Protein AF-0000000074343089 (afdb_homodimer)

Nearest PDB structures (foldseek):
  6e7o-assembly1_A  TM=7.607E-01  e=7.942E-07  Homo sapiens
  2zf3-assembly1_B  TM=6.482E-01  e=3.395E-07  Chromobacterium violaceum
  8j07-assembly1_1N  TM=2.213E-01  e=5.447E-01  Homo sapiens
  3u75-assembly2_C  TM=2.536E-01  e=8.624E+00  Schwanniomyces occidentalis
  6zqe-assembly1_UD  TM=2.220E-01  e=5.070E+00  Saccharomyces cerevisiae S288C

pLDDT: mean 81.65, std 26.14, range [24.25, 98.88]

Organism: Artemisia annua (NCBI:txid35608)

Radius of gyration: 36.63 Å; Cα contacts (8 Å, |Δi|>4): 799; chains: 2; bounding box: 91×93×127 Å

Sequence (408 aa):
MQLALQLTSVLICILLRLPNHLAISHNIEPWLDTLEPTPTPTPWPEQFHALLYMNLTSTHLQLSDLWYDWPKGRNVNIFQKQLGVVLYDIEWNNGTSFYYTLGANATCEVIDFGVGIPRPDFLDGAHYLGRVVTDGFLCDLWEKVEFIWYYEDVATKRPVRWDFYDGISTHVMTYEIGAVLPDSVVQAPEYCFTGTVNGNAFSTMQLALQLTSVLICILLRLPNHLAISHNIEPWLDTLEPTPTPTPWPEQFHALLYMNLTSTHLQLSDLWYDWPKGRNVNIFQKQLGVVLYDIEWNNGTSFYYTLGANATCEVIDFGVGIPRPDFLDGAHYLGRVVTDGFLCDLWEKVEFIWYYEDVATKRPVRWDFYDGISTHVMTYEIGAVLPDSVVQAPEYCFTGTVNGNAFST

InterPro domains:
  IPR038941 At4g14100-like [PTHR33880] (27-196)
  IPR059439 Domain of unknown function DUF8395 [PF28435] (43-192)

Secondary structure (DSSP, 8-state):
----------------------------------------PPPPPSEEEEEEEEEEETTEEEEEEEEEETTTTEEEEEEEETTS-EEEEEEETTSEEEEE--STT--EEEEE-SS-SPPTTTTTTPEEEEEEEETTEEEEEEEETTTEEEEEETTT--EEEEEETTS-EEEEEEEEET----HHHHSPPGGGTSS---S-----/----------------------------------------PPPPPSEEEEEEEEEEETTEEEEEEEEEETTTTEEEEEEEETTS-EEEEEEETTSEEEEE--STT--EEEEE-SS-SPPTTTTTTPEEEEEEEETTEEEEEEEETTTEEEEEETTT--EEEEEETTS-EEEEEEEEET----HHHHSPPGGGTSS---S-----

Solvent-accessible surface area (backbone atoms only — not comparable to full-atom values): 23645 Å² total; per-residue (Å²): 134,87,75,79,78,79,79,71,81,79,81,78,75,80,73,77,75,72,80,78,77,79,74,73,71,67,74,67,65,73,76,67,72,75,68,70,76,77,80,73,80,71,56,50,68,60,26,23,33,33,41,30,44,31,39,52,45,92,36,38,48,31,36,32,46,34,34,40,30,56,94,80,32,36,40,34,35,41,31,39,32,45,69,57,61,56,40,37,38,42,33,29,42,85,10,43,29,41,37,34,38,74,71,97,81,47,46,46,47,78,46,74,71,79,50,48,58,83,54,50,56,62,60,65,87,42,44,74,75,48,76,46,78,52,66,72,34,56,17,41,33,31,39,38,91,83,41,36,39,42,29,26,27,63,87,80,57,44,69,43,33,38,32,38,67,82,58,30,37,35,37,40,34,38,77,40,78,69,38,75,78,60,70,83,74,67,62,74,60,72,63,64,73,66,70,74,33,85,63,82,72,78,75,125,138,85,80,78,80,76,80,75,81,79,78,80,76,78,75,78,77,70,80,78,78,78,77,74,72,70,75,67,64,72,75,68,70,75,68,70,76,79,82,71,81,73,55,50,67,59,26,22,34,32,40,30,44,32,38,53,44,93,36,40,48,31,37,32,47,34,35,39,30,57,91,78,33,36,39,34,36,42,30,39,31,45,70,55,60,58,40,38,37,42,33,28,43,85,10,44,30,42,37,33,38,75,72,94,81,47,45,48,46,79,47,74,71,78,50,47,59,82,54,49,55,63,61,67,88,41,46,72,74,49,74,47,77,52,66,72,34,56,17,42,32,30,40,39,91,84,42,38,38,43,30,27,27,63,88,80,57,45,70,43,33,39,34,38,68,82,59,32,37,35,37,39,33,39,76,40,78,67,39,74,76,61,68,84,75,66,61,75,59,71,61,65,73,66,70,70,32,85,64,84,73,77,76,125

Foldseek 3Di:
DPCPDPCPDDPPPPPPPDDDPPPPPPPPVPPPPPPPPDDAAQFAFQWKWWWKWKDLDPVWTKIWTWTHHNVQFWIWIFIDTDVDFTWIWIFGQCQKIWIWGDDDLIFIDIDGRRGGDQGRRNCPPWAWDQWDDDPNATWTWTHDPLAKIWTAGPPPSHTAWMAGNSGMIMGTDDMGRPDHDDPVVNDDDPVNPPPPRPDDPPPD/DDPPPPPPPPPPPPPPPDDDPDPPPPPPVPPPPPPPPQDAAQFAFQWKWWWKWKDLDPVWTKIWTWTHHNVQFWTWIFIDTVVDFTWIWIFGQCQKIWIWGDDDLIFIDIDGRRGGDQDRRNCPPWAWDQWDADPNATWTWTHDPLAKIWTAGPPPSDTAWMAGNSGMIMGTPDMGRPDHDDPVVNDDDPVNPPPPRPDDPPPD

Structure (mmCIF, N/CA/C/O backbone):
data_AF-0000000074343089-model_v1
#
loop_
_entity.id
_entity.type
_entity.pdbx_description
1 polymer 'Uncharacterized protein'
#
loop_
_atom_site.group_PDB
_atom_site.id
_atom_site.type_symbol
_atom_site.label_atom_id
_atom_site.label_alt_id
_atom_site.label_comp_id
_atom_site.label_asym_id
_atom_site.label_entity_id
_atom_site.label_seq_id
_atom_site.pdbx_PDB_ins_code
_atom_site.Cartn_x
_atom_site.Cartn_y
_atom_site.Cartn_z
_atom_site.occupancy
_atom_site.B_iso_or_equiv
_atom_site.auth_seq_id
_atom_site.auth_comp_id
_atom_site.auth_asym_id
_atom_site.auth_atom_id
_atom_site.pdbx_PDB_model_num
ATOM 1 N N . MET A 1 1 ? -19.969 12.328 -105.75 1 25.61 1 MET A N 1
ATOM 2 C CA . MET A 1 1 ? -19.031 11.203 -105.625 1 25.61 1 MET A CA 1
ATOM 3 C C . MET A 1 1 ? -17.688 11.656 -105.125 1 25.61 1 MET A C 1
ATOM 5 O O . MET A 1 1 ? -16.641 11.141 -105.5 1 25.61 1 MET A O 1
ATOM 9 N N . GLN A 1 2 ? -17.641 12.742 -104.25 1 30.56 2 GLN A N 1
ATOM 10 C CA . GLN A 1 2 ? -16.469 13.461 -103.75 1 30.56 2 GLN A CA 1
ATOM 11 C C . GLN A 1 2 ? -15.562 12.555 -102.938 1 30.56 2 GLN A C 1
ATOM 13 O O . GLN A 1 2 ? -16.016 11.945 -101.938 1 30.56 2 GLN A O 1
ATOM 18 N N . LEU A 1 3 ? -14.359 12.094 -103.438 1 26.77 3 LEU A N 1
ATOM 19 C CA . LEU A 1 3 ? -13.336 11.094 -103.188 1 26.77 3 LEU A CA 1
ATOM 20 C C . LEU A 1 3 ? -12.5 11.492 -101.938 1 26.77 3 LEU A C 1
ATOM 22 O O . LEU A 1 3 ? -11.422 12.07 -102.125 1 26.77 3 LEU A O 1
ATOM 26 N N . ALA A 1 4 ? -12.93 12.281 -101 1 30.34 4 ALA A N 1
ATOM 27 C CA . ALA A 1 4 ? -11.945 12.844 -100.125 1 30.34 4 ALA A CA 1
ATOM 28 C C . ALA A 1 4 ? -11.094 11.75 -99.438 1 30.34 4 ALA A C 1
ATOM 30 O O . ALA A 1 4 ? -11.633 10.766 -98.938 1 30.34 4 ALA A O 1
ATOM 31 N N . LEU A 1 5 ? -9.805 11.594 -99.938 1 27.3 5 LEU A N 1
ATOM 32 C CA . LEU A 1 5 ? -8.633 10.758 -99.688 1 27.3 5 LEU A CA 1
ATOM 33 C C . LEU A 1 5 ? -8.258 10.75 -98.188 1 27.3 5 LEU A C 1
ATOM 35 O O . LEU A 1 5 ? -8.008 11.805 -97.625 1 27.3 5 LEU A O 1
ATOM 39 N N . GLN A 1 6 ? -8.844 9.867 -97.375 1 29.95 6 GLN A N 1
ATOM 40 C CA . GLN A 1 6 ? -8.672 9.633 -95.938 1 29.95 6 GLN A CA 1
ATOM 41 C C . GLN A 1 6 ? -7.23 9.242 -95.625 1 29.95 6 GLN A C 1
ATOM 43 O O . GLN A 1 6 ? -6.762 8.172 -96.062 1 29.95 6 GLN A O 1
ATOM 48 N N . LEU A 1 7 ? -6.242 10.242 -95.875 1 27.23 7 LEU A N 1
ATOM 49 C CA . LEU A 1 7 ? -4.824 9.953 -95.625 1 27.23 7 LEU A CA 1
ATOM 50 C C . LEU A 1 7 ? -4.59 9.352 -94.25 1 27.23 7 LEU A C 1
ATOM 52 O O . LEU A 1 7 ? -4.883 9.984 -93.25 1 27.23 7 LEU A O 1
ATOM 56 N N . THR A 1 8 ? -4.609 8.039 -94.062 1 29.52 8 THR A N 1
ATOM 57 C CA . THR A 1 8 ? -4.465 7.156 -92.938 1 29.52 8 THR A CA 1
ATOM 58 C C . THR A 1 8 ? -3.029 7.172 -92.375 1 29.52 8 THR A C 1
ATOM 60 O O . THR A 1 8 ? -2.709 6.488 -91.438 1 29.52 8 THR A O 1
ATOM 63 N N . SER A 1 9 ? -2.094 8.219 -92.688 1 26.64 9 SER A N 1
ATOM 64 C CA . SER A 1 9 ? -0.716 7.762 -92.562 1 26.64 9 SER A CA 1
ATOM 65 C C . SER A 1 9 ? -0.461 7.164 -91.188 1 26.64 9 SER A C 1
ATOM 67 O O . SER A 1 9 ? -1.132 7.523 -90.188 1 26.64 9 SER A O 1
ATOM 69 N N . VAL A 1 10 ? 0.313 6.047 -91.062 1 27.89 10 VAL A N 1
ATOM 70 C CA . VAL A 1 10 ? 0.943 4.988 -90.25 1 27.89 10 VAL A CA 1
ATOM 71 C C . VAL A 1 10 ? 2.012 5.59 -89.375 1 27.89 10 VAL A C 1
ATOM 73 O O . VAL A 1 10 ? 3.033 6.09 -89.812 1 27.89 10 VAL A O 1
ATOM 76 N N . LEU A 1 11 ? 1.671 6.387 -88.312 1 26.11 11 LEU A N 1
ATOM 77 C CA . LEU A 1 11 ? 2.68 6.957 -87.438 1 26.11 11 LEU A CA 1
ATOM 78 C C . LEU A 1 11 ? 3.559 5.863 -86.812 1 26.11 11 LEU A C 1
ATOM 80 O O . LEU A 1 11 ? 3.057 4.93 -86.188 1 26.11 11 LEU A O 1
ATOM 84 N N . ILE A 1 12 ? 4.758 5.629 -87.375 1 25.92 12 ILE A N 1
ATOM 85 C CA . ILE A 1 12 ? 5.867 4.727 -87.062 1 25.92 12 ILE A CA 1
ATOM 86 C C . ILE A 1 12 ? 6.383 4.988 -85.625 1 25.92 12 ILE A C 1
ATOM 88 O O . ILE A 1 12 ? 6.949 6.051 -85.375 1 25.92 12 ILE A O 1
ATOM 92 N N . CYS A 1 13 ? 5.617 4.824 -84.625 1 24.42 13 CYS A N 1
ATOM 93 C CA . CYS A 1 13 ? 6.125 5.02 -83.25 1 24.42 13 CYS A CA 1
ATOM 94 C C . CYS A 1 13 ? 7.344 4.145 -83 1 24.42 13 CYS A C 1
ATOM 96 O O . CYS A 1 13 ? 7.25 2.914 -83 1 24.42 13 CYS A O 1
ATOM 98 N N . ILE A 1 14 ? 8.57 4.59 -83.375 1 25.56 14 ILE A N 1
ATOM 99 C CA . ILE A 1 14 ? 9.883 4.012 -83.125 1 25.56 14 ILE A CA 1
ATOM 100 C C . ILE A 1 14 ? 10.016 3.732 -81.625 1 25.56 14 ILE A C 1
ATOM 102 O O . ILE A 1 14 ? 10.031 4.66 -80.812 1 25.56 14 ILE A O 1
ATOM 106 N N . LEU A 1 15 ? 9.445 2.699 -81.062 1 25.8 15 LEU A N 1
ATOM 107 C CA . LEU A 1 15 ? 9.586 2.17 -79.75 1 25.8 15 LEU A CA 1
ATOM 108 C C . LEU A 1 15 ? 11.039 1.861 -79.438 1 25.8 15 LEU A C 1
ATOM 110 O O . LEU A 1 15 ? 11.641 0.977 -80 1 25.8 15 LEU A O 1
ATOM 114 N N . LEU A 1 16 ? 11.859 2.908 -79.25 1 25.58 16 LEU A N 1
ATOM 115 C CA . LEU A 1 16 ? 13.234 2.717 -78.812 1 25.58 16 LEU A CA 1
ATOM 116 C C . LEU A 1 16 ? 13.297 1.73 -77.688 1 25.58 16 LEU A C 1
ATOM 118 O O . LEU A 1 16 ? 12.633 1.922 -76.625 1 25.58 16 LEU A O 1
ATOM 122 N N . ARG A 1 17 ? 13.625 0.488 -77.938 1 27.97 17 ARG A N 1
ATOM 123 C CA . ARG A 1 17 ? 13.938 -0.618 -77.062 1 27.97 17 ARG A CA 1
ATOM 124 C C . ARG A 1 17 ? 15.125 -0.276 -76.188 1 27.97 17 ARG A C 1
ATOM 126 O O . ARG A 1 17 ? 16.266 -0.189 -76.625 1 27.97 17 ARG A O 1
ATOM 133 N N . LEU A 1 18 ? 15.078 0.715 -75.375 1 29.64 18 LEU A N 1
ATOM 134 C CA . LEU A 1 18 ? 16.203 0.849 -74.438 1 29.64 18 LEU A CA 1
ATOM 135 C C . LEU A 1 18 ? 16.5 -0.479 -73.75 1 29.64 18 LEU A C 1
ATOM 137 O O . LEU A 1 18 ? 15.594 -1.238 -73.438 1 29.64 18 LEU A O 1
ATOM 141 N N . PRO A 1 19 ? 17.844 -0.933 -73.938 1 30.98 19 PRO A N 1
ATOM 142 C CA . PRO A 1 19 ? 18.344 -2.184 -73.375 1 30.98 19 PRO A CA 1
ATOM 143 C C . PRO A 1 19 ? 17.984 -2.338 -71.875 1 30.98 19 PRO A C 1
ATOM 145 O O . PRO A 1 19 ? 17.719 -1.343 -71.188 1 30.98 19 PRO A O 1
ATOM 148 N N . ASN A 1 20 ? 17.516 -3.561 -71.562 1 29.78 20 ASN A N 1
ATOM 149 C CA . ASN A 1 20 ? 17.125 -4.172 -70.312 1 29.78 20 ASN A CA 1
ATOM 150 C C . ASN A 1 20 ? 18.172 -3.924 -69.188 1 29.78 20 ASN A C 1
ATOM 152 O O . ASN A 1 20 ? 19.375 -3.943 -69.5 1 29.78 20 ASN A O 1
ATOM 156 N N . HIS A 1 21 ? 17.891 -3.062 -68.25 1 30.08 21 HIS A N 1
ATOM 157 C CA . HIS A 1 21 ? 18.562 -2.791 -67 1 30.08 21 HIS A CA 1
ATOM 158 C C . HIS A 1 21 ? 19.172 -4.059 -66.375 1 30.08 21 HIS A C 1
ATOM 160 O O . HIS A 1 21 ? 18.578 -5.137 -66.5 1 30.08 21 HIS A O 1
ATOM 166 N N . LEU A 1 22 ? 20.469 -4.203 -66.5 1 31.66 22 LEU A N 1
ATOM 167 C CA . LEU A 1 22 ? 21.281 -5.156 -65.75 1 31.66 22 LEU A CA 1
ATOM 168 C C . LEU A 1 22 ? 20.812 -5.234 -64.312 1 31.66 22 LEU A C 1
ATOM 170 O O . LEU A 1 22 ? 20.797 -4.223 -63.594 1 31.66 22 LEU A O 1
ATOM 174 N N . ALA A 1 23 ? 19.938 -6.133 -63.969 1 28.16 23 ALA A N 1
ATOM 175 C CA . ALA A 1 23 ? 19.562 -6.52 -62.625 1 28.16 23 ALA A CA 1
ATOM 176 C C . ALA A 1 23 ? 20.797 -6.879 -61.781 1 28.16 23 ALA A C 1
ATOM 178 O O . ALA A 1 23 ? 21.438 -7.895 -62.031 1 28.16 23 ALA A O 1
ATOM 179 N N . ILE A 1 24 ? 21.641 -5.93 -61.469 1 31.19 24 ILE A N 1
ATOM 180 C CA . ILE A 1 24 ? 22.578 -6.27 -60.406 1 31.19 24 ILE A CA 1
ATOM 181 C C . ILE A 1 24 ? 21.828 -6.922 -59.25 1 31.19 24 ILE A C 1
ATOM 183 O O . ILE A 1 24 ? 20.969 -6.293 -58.625 1 31.19 24 ILE A O 1
ATOM 187 N N . SER A 1 25 ? 21.578 -8.172 -59.406 1 29.98 25 SER A N 1
ATOM 188 C CA . SER A 1 25 ? 21.125 -8.906 -58.219 1 29.98 25 SER A CA 1
ATOM 189 C C . SER A 1 25 ? 22.062 -8.68 -57.031 1 29.98 25 SER A C 1
ATOM 191 O O . SER A 1 25 ? 23.203 -9.141 -57.031 1 29.98 25 SER A O 1
ATOM 193 N N . HIS A 1 26 ? 22.203 -7.422 -56.594 1 34.47 26 HIS A N 1
ATOM 194 C CA . HIS A 1 26 ? 22.797 -7.434 -55.25 1 34.47 26 HIS A CA 1
ATOM 195 C C . HIS A 1 26 ? 22.141 -8.477 -54.375 1 34.47 26 HIS A C 1
ATOM 197 O O . HIS A 1 26 ? 20.922 -8.477 -54.188 1 34.47 26 HIS A O 1
ATOM 203 N N . ASN A 1 27 ? 22.703 -9.625 -54.406 1 34.78 27 ASN A N 1
ATOM 204 C CA . ASN A 1 27 ? 22.438 -10.531 -53.281 1 34.78 27 ASN A CA 1
ATOM 205 C C . ASN A 1 27 ? 22.328 -9.781 -51.969 1 34.78 27 ASN A C 1
ATOM 207 O O . ASN A 1 27 ? 23.344 -9.336 -51.406 1 34.78 27 ASN A O 1
ATOM 211 N N . ILE A 1 28 ? 21.422 -8.844 -51.812 1 34.94 28 ILE A N 1
ATOM 212 C CA . ILE A 1 28 ? 21.156 -8.469 -50.438 1 34.94 28 ILE A CA 1
ATOM 213 C C . ILE A 1 28 ? 21.094 -9.727 -49.562 1 34.94 28 ILE A C 1
ATOM 215 O O . ILE A 1 28 ? 20.203 -10.562 -49.719 1 34.94 28 ILE A O 1
ATOM 219 N N . GLU A 1 29 ? 22.219 -10.336 -49.219 1 39.97 29 GLU A N 1
ATOM 220 C CA . GLU A 1 29 ? 22.109 -11.227 -48.062 1 39.97 29 GLU A CA 1
ATOM 221 C C . GLU A 1 29 ? 21.062 -10.719 -47.094 1 39.97 29 GLU A C 1
ATOM 223 O O . GLU A 1 29 ? 21.031 -9.531 -46.75 1 39.97 29 GLU A O 1
ATOM 228 N N . PRO A 1 30 ? 19.891 -11.32 -47.094 1 38.53 30 PRO A N 1
ATOM 229 C CA . PRO A 1 30 ? 19.031 -10.891 -46 1 38.53 30 PRO A CA 1
ATOM 230 C C . PRO A 1 30 ? 19.812 -10.594 -44.719 1 38.53 30 PRO A C 1
ATOM 232 O O . PRO A 1 30 ? 20.625 -11.422 -44.281 1 38.53 30 PRO A O 1
ATOM 235 N N . TRP A 1 31 ? 20.469 -9.469 -44.469 1 39.94 31 TRP A N 1
ATOM 236 C CA . TRP A 1 31 ? 20.672 -9.188 -43.062 1 39.94 31 TRP A CA 1
ATOM 237 C C . TRP A 1 31 ? 19.688 -9.984 -42.188 1 39.94 31 TRP A C 1
ATOM 239 O O . TRP A 1 31 ? 18.484 -9.805 -42.312 1 39.94 31 TRP A O 1
ATOM 249 N N . LEU A 1 32 ? 19.812 -11.266 -42.125 1 38.44 32 LEU A N 1
ATOM 250 C CA . LEU A 1 32 ? 19.203 -12.047 -41.062 1 38.44 32 LEU A CA 1
ATOM 251 C C . LEU A 1 32 ? 18.984 -11.195 -39.812 1 38.44 32 LEU A C 1
ATOM 253 O O . LEU A 1 32 ? 19.938 -10.695 -39.219 1 38.44 32 LEU A O 1
ATOM 257 N N . ASP A 1 33 ? 18.125 -10.281 -39.781 1 42.41 33 ASP A N 1
ATOM 258 C CA . ASP A 1 33 ? 17.625 -9.75 -38.5 1 42.41 33 ASP A CA 1
ATOM 259 C C . ASP A 1 33 ? 17.859 -10.734 -37.375 1 42.41 33 ASP A C 1
ATOM 261 O O . ASP A 1 33 ? 17.297 -11.828 -37.344 1 42.41 33 ASP A O 1
ATOM 265 N N . THR A 1 34 ? 19.016 -11.156 -37.031 1 45.66 34 THR A N 1
ATOM 266 C CA . THR A 1 34 ? 19.266 -11.836 -35.781 1 45.66 34 THR A CA 1
ATOM 267 C C . THR A 1 34 ? 18.109 -11.602 -34.812 1 45.66 34 THR A C 1
ATOM 269 O O . THR A 1 34 ? 17.953 -10.5 -34.281 1 45.66 34 THR A O 1
ATOM 272 N N . LEU A 1 35 ? 16.906 -11.969 -34.969 1 51.97 35 LEU A N 1
ATOM 273 C CA . LEU A 1 35 ? 15.734 -11.992 -34.125 1 51.97 35 LEU A CA 1
ATOM 274 C C . LEU A 1 35 ? 16.125 -12.258 -32.656 1 51.97 35 LEU A C 1
ATOM 276 O O . LEU A 1 35 ? 16.672 -13.312 -32.344 1 51.97 35 LEU A O 1
ATOM 280 N N . GLU A 1 36 ? 16.844 -11.414 -32 1 62.34 36 GLU A N 1
ATOM 281 C CA . GLU A 1 36 ? 17 -11.633 -30.578 1 62.34 36 GLU A CA 1
ATOM 282 C C . GLU A 1 36 ? 15.906 -12.531 -30.016 1 62.34 36 GLU A C 1
ATOM 284 O O . GLU A 1 36 ? 14.742 -12.398 -30.391 1 62.34 36 GLU A O 1
ATOM 289 N N . PRO A 1 37 ? 16.344 -13.703 -29.547 1 78.31 37 PRO A N 1
ATOM 290 C CA . PRO A 1 37 ? 15.344 -14.625 -29 1 78.31 37 PRO A CA 1
ATOM 291 C C . PRO A 1 37 ? 14.312 -13.914 -28.125 1 78.31 37 PRO A C 1
ATOM 293 O O . PRO A 1 37 ? 14.633 -12.922 -27.453 1 78.31 37 PRO A O 1
ATOM 296 N N . THR A 1 38 ? 13.094 -14.258 -28.375 1 89.88 38 THR A N 1
ATOM 297 C CA . THR A 1 38 ? 11.992 -13.766 -27.562 1 89.88 38 THR A CA 1
ATOM 298 C C . THR A 1 38 ? 12.242 -14.055 -26.078 1 89.88 38 THR A C 1
ATOM 300 O O . THR A 1 38 ? 12.57 -15.188 -25.719 1 89.88 38 THR A O 1
ATOM 303 N N . PRO A 1 39 ? 12.281 -13.109 -25.281 1 95 39 PRO A N 1
ATOM 304 C CA . PRO A 1 39 ? 12.516 -13.336 -23.859 1 95 39 PRO A CA 1
ATOM 305 C C . PRO A 1 39 ? 11.516 -14.305 -23.234 1 95 39 PRO A C 1
ATOM 307 O O . PRO A 1 39 ? 10.375 -14.406 -23.703 1 95 39 PRO A O 1
ATOM 310 N N . THR A 1 40 ? 11.992 -15.055 -22.266 1 96.38 40 THR A N 1
ATOM 311 C CA . THR A 1 40 ? 11.141 -15.922 -21.453 1 96.38 40 THR A CA 1
ATOM 312 C C . THR A 1 40 ? 10.977 -15.344 -20.047 1 96.38 40 THR A C 1
ATOM 314 O O . THR A 1 40 ? 11.93 -14.805 -19.484 1 96.38 40 THR A O 1
ATOM 317 N N . PRO A 1 41 ? 9.758 -15.508 -19.5 1 97.31 41 PRO A N 1
ATOM 318 C CA . PRO A 1 41 ? 9.586 -14.992 -18.141 1 97.31 41 PRO A CA 1
ATOM 319 C C . PRO A 1 41 ? 10.477 -15.711 -17.125 1 97.31 41 PRO A C 1
ATOM 321 O O . PRO A 1 41 ? 10.672 -16.922 -17.219 1 97.31 41 PRO A O 1
ATOM 324 N N . THR A 1 42 ? 11.039 -14.945 -16.234 1 98 42 THR A N 1
ATOM 325 C CA . THR A 1 42 ? 11.773 -15.539 -15.117 1 98 42 THR A CA 1
ATOM 326 C C . THR A 1 42 ? 10.836 -16.312 -14.203 1 98 42 THR A C 1
ATOM 328 O O . THR A 1 42 ? 9.797 -15.797 -13.789 1 98 42 THR A O 1
ATOM 331 N N . PRO A 1 43 ? 11.148 -17.531 -13.945 1 98.38 43 PRO A N 1
ATOM 332 C CA . PRO A 1 43 ? 10.32 -18.25 -12.961 1 98.38 43 PRO A CA 1
ATOM 333 C C . PRO A 1 43 ? 10.289 -17.547 -11.609 1 98.38 43 PRO A C 1
ATOM 335 O O . PRO A 1 43 ? 11.273 -16.938 -11.195 1 98.38 43 PRO A O 1
ATOM 338 N N . TRP A 1 44 ? 9.18 -17.688 -10.938 1 98.44 44 TRP A N 1
ATOM 339 C CA . TRP A 1 44 ? 9.109 -17.172 -9.57 1 98.44 44 TRP A CA 1
ATOM 340 C C . TRP A 1 44 ? 10.117 -17.875 -8.672 1 98.44 44 TRP A C 1
ATOM 342 O O . TRP A 1 44 ? 10.352 -19.078 -8.812 1 98.44 44 TRP A O 1
ATOM 352 N N . PRO A 1 45 ? 10.781 -17.094 -7.75 1 98.56 45 PRO A N 1
ATOM 353 C CA . PRO A 1 45 ? 11.539 -17.781 -6.699 1 98.56 45 PRO A CA 1
ATOM 354 C C . PRO A 1 45 ? 10.672 -18.734 -5.887 1 98.56 45 PRO A C 1
ATOM 356 O O . PRO A 1 45 ? 9.461 -18.547 -5.785 1 98.56 45 PRO A O 1
ATOM 359 N N . GLU A 1 46 ? 11.336 -19.719 -5.309 1 98.56 46 GLU A N 1
ATOM 360 C CA . GLU A 1 46 ? 10.609 -20.734 -4.547 1 98.56 46 GLU A CA 1
ATOM 361 C C . GLU A 1 46 ? 9.891 -20.109 -3.348 1 98.56 46 GLU A C 1
ATOM 363 O O . GLU A 1 46 ? 8.867 -20.625 -2.9 1 98.56 46 GLU A O 1
ATOM 368 N N . GLN A 1 47 ? 10.469 -19.141 -2.811 1 98.75 47 GLN A N 1
ATOM 369 C CA . GLN A 1 47 ? 9.891 -18.422 -1.684 1 98.75 47 GLN A CA 1
ATOM 370 C C . GLN A 1 47 ? 10.102 -16.922 -1.826 1 98.75 47 GLN A C 1
ATOM 372 O O . GLN A 1 47 ? 11.203 -16.469 -2.162 1 98.75 47 GLN A O 1
ATOM 377 N N . PHE A 1 48 ? 9.016 -16.141 -1.588 1 98.81 48 PHE A N 1
ATOM 378 C CA . PHE A 1 48 ? 9.164 -14.695 -1.587 1 98.81 48 PHE A CA 1
ATOM 379 C C . PHE A 1 48 ? 7.973 -14.031 -0.901 1 98.81 48 PHE A C 1
ATOM 381 O O . PHE A 1 48 ? 6.945 -14.672 -0.673 1 98.81 48 PHE A O 1
ATOM 388 N N . HIS A 1 49 ? 8.141 -12.828 -0.49 1 98.81 49 HIS A N 1
ATOM 389 C CA . HIS A 1 49 ? 7.102 -11.898 -0.046 1 98.81 49 HIS A CA 1
ATOM 390 C C . HIS A 1 49 ? 6.988 -10.703 -0.987 1 98.81 49 HIS A C 1
ATOM 392 O O . HIS A 1 49 ? 8 -10.125 -1.381 1 98.81 49 HIS A O 1
ATOM 398 N N . ALA A 1 50 ? 5.801 -10.375 -1.413 1 98.81 50 ALA A N 1
ATOM 399 C CA . ALA A 1 50 ? 5.539 -9.164 -2.193 1 98.81 50 ALA A CA 1
ATOM 400 C C . ALA A 1 50 ? 4.422 -8.336 -1.564 1 98.81 50 ALA A C 1
ATOM 402 O O . ALA A 1 50 ? 3.371 -8.875 -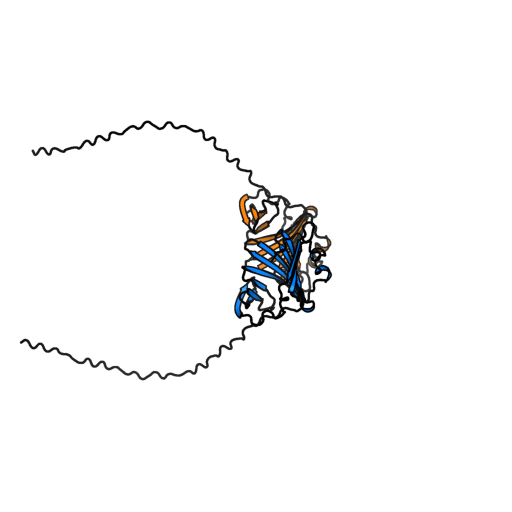1.204 1 98.81 50 ALA A O 1
ATOM 403 N N . LEU A 1 51 ? 4.715 -7.062 -1.341 1 98.81 51 LEU A N 1
ATOM 404 C CA . LEU A 1 51 ? 3.65 -6.109 -1.054 1 98.81 51 LEU A CA 1
ATOM 405 C C . LEU A 1 51 ? 3.078 -5.531 -2.344 1 98.81 51 LEU A C 1
ATOM 407 O O . LEU A 1 51 ? 3.816 -4.988 -3.168 1 98.81 51 LEU A O 1
ATOM 411 N N . LEU A 1 52 ? 1.739 -5.684 -2.494 1 98.69 52 LEU A N 1
ATOM 412 C CA . LEU A 1 52 ? 1.078 -5.312 -3.74 1 98.69 52 LEU A CA 1
ATOM 413 C C . LEU A 1 52 ? 0.028 -4.23 -3.498 1 98.69 52 LEU A C 1
ATOM 415 O O . LEU A 1 52 ? -0.684 -4.266 -2.492 1 98.69 52 LEU A O 1
ATOM 419 N N . TYR A 1 53 ? 0.008 -3.287 -4.348 1 97.5 53 TYR A N 1
ATOM 420 C CA . TYR A 1 53 ? -1.17 -2.438 -4.48 1 97.5 53 TYR A CA 1
ATOM 421 C C . TYR A 1 53 ? -2.078 -2.936 -5.598 1 97.5 53 TYR A C 1
ATOM 423 O O . TYR A 1 53 ? -1.621 -3.182 -6.715 1 97.5 53 TYR A O 1
ATOM 431 N N . MET A 1 54 ? -3.369 -3.033 -5.293 1 97 54 MET A N 1
ATOM 432 C CA . MET A 1 54 ? -4.32 -3.58 -6.258 1 97 54 MET A CA 1
ATOM 433 C C . MET A 1 54 ? -5.484 -2.621 -6.48 1 97 54 MET A C 1
ATOM 435 O O . MET A 1 54 ? -6.117 -2.174 -5.523 1 97 54 MET A O 1
ATOM 439 N N . ASN A 1 55 ? -5.645 -2.354 -7.73 1 93.81 55 ASN A N 1
ATOM 440 C CA . ASN A 1 55 ? -6.871 -1.689 -8.164 1 93.81 55 ASN A CA 1
ATOM 441 C C . ASN A 1 55 ? -7.887 -2.689 -8.703 1 93.81 55 ASN A C 1
ATOM 443 O O . ASN A 1 55 ? -7.719 -3.219 -9.805 1 93.81 55 ASN A O 1
ATOM 447 N N . LEU A 1 56 ? -8.867 -3.004 -7.867 1 87.5 56 LEU A N 1
ATOM 448 C CA . LEU A 1 56 ? -9.859 -4 -8.25 1 87.5 56 LEU A CA 1
ATOM 449 C C . LEU A 1 56 ? -10.82 -3.439 -9.297 1 87.5 56 LEU A C 1
ATOM 451 O O . LEU A 1 56 ? -11.125 -4.105 -10.289 1 87.5 56 LEU A O 1
ATOM 455 N N . THR A 1 57 ? -11.305 -2.455 -8.969 1 78.94 57 THR A N 1
ATOM 456 C CA . THR A 1 57 ? -12.094 -1.584 -9.836 1 78.94 57 THR A CA 1
ATOM 457 C C . THR A 1 57 ? -11.742 -0.119 -9.586 1 78.94 57 THR A C 1
ATOM 459 O O . THR A 1 57 ? -10.992 0.199 -8.656 1 78.94 57 THR A O 1
ATOM 462 N N . SER A 1 58 ? -12.125 0.773 -10.414 1 67.88 58 SER A N 1
ATOM 463 C CA . SER A 1 58 ? -11.891 2.197 -10.195 1 67.88 58 SER A CA 1
ATOM 464 C C . SER A 1 58 ? -12.484 2.648 -8.859 1 67.88 58 SER A C 1
ATOM 466 O O . SER A 1 58 ? -12.148 3.721 -8.359 1 67.88 58 SER A O 1
ATOM 468 N N . THR A 1 59 ? -13.07 1.685 -8.195 1 78.69 59 THR A N 1
ATOM 469 C CA . THR A 1 59 ? -13.766 2.148 -6.996 1 78.69 59 THR A CA 1
ATOM 470 C C . THR A 1 59 ? -13.336 1.341 -5.777 1 78.69 59 THR A C 1
ATOM 472 O O . THR A 1 59 ? -13.68 1.687 -4.645 1 78.69 59 THR A O 1
ATOM 475 N N . HIS A 1 60 ? -12.5 0.335 -6.039 1 90.94 60 HIS A N 1
ATOM 476 C CA . HIS A 1 60 ? -12.086 -0.482 -4.906 1 90.94 60 HIS A CA 1
ATOM 477 C C . HIS A 1 60 ? -10.578 -0.738 -4.938 1 90.94 60 HIS A C 1
ATOM 479 O O . HIS A 1 60 ? -10.07 -1.338 -5.883 1 90.94 60 HIS A O 1
ATOM 485 N N . LEU A 1 61 ? -10.008 -0.232 -3.879 1 96.19 61 LEU A N 1
ATOM 486 C CA . LEU A 1 61 ? -8.562 -0.371 -3.74 1 96.19 61 LEU A CA 1
ATOM 487 C C . LEU A 1 61 ? -8.219 -1.329 -2.607 1 96.19 61 LEU A C 1
ATOM 489 O O . LEU A 1 61 ? -8.977 -1.46 -1.644 1 96.19 61 LEU A O 1
ATOM 493 N N . GLN A 1 62 ? -7.094 -2.002 -2.824 1 97.25 62 GLN A N 1
ATOM 494 C CA . GLN A 1 62 ? -6.637 -2.861 -1.737 1 97.25 62 GLN A CA 1
ATOM 495 C C . GLN A 1 62 ? -5.125 -3.068 -1.793 1 97.25 62 GLN A C 1
ATOM 497 O O . GLN A 1 62 ? -4.508 -2.881 -2.844 1 97.25 62 GLN A O 1
ATOM 502 N N . LEU A 1 63 ? -4.609 -3.346 -0.645 1 98.06 63 LEU A N 1
ATOM 503 C CA . LEU A 1 63 ? -3.244 -3.852 -0.546 1 98.06 63 LEU A CA 1
ATOM 504 C C . LEU A 1 63 ? -3.238 -5.359 -0.313 1 98.06 63 LEU A C 1
ATOM 506 O O . LEU A 1 63 ? -4.148 -5.898 0.322 1 98.06 63 LEU A O 1
ATOM 510 N N . SER A 1 64 ? -2.199 -5.988 -0.849 1 98.31 64 SER A N 1
ATOM 511 C CA . SER A 1 64 ? -2.014 -7.414 -0.595 1 98.31 64 SER A CA 1
ATOM 512 C C . SER A 1 64 ? -0.599 -7.711 -0.11 1 98.31 64 SER A C 1
ATOM 514 O O . SER A 1 64 ? 0.377 -7.332 -0.761 1 98.31 64 SER A O 1
ATOM 516 N N . ASP A 1 65 ? -0.531 -8.328 1.067 1 98.5 65 ASP A N 1
ATOM 517 C CA . ASP A 1 65 ? 0.688 -9.016 1.482 1 98.5 65 ASP A CA 1
ATOM 518 C C . ASP A 1 65 ? 0.718 -10.453 0.951 1 98.5 65 ASP A C 1
ATOM 520 O O . ASP A 1 65 ? 0.094 -11.344 1.525 1 98.5 65 ASP A O 1
ATOM 524 N N . LEU A 1 66 ? 1.451 -10.586 -0.134 1 98.69 66 LEU A N 1
ATOM 525 C CA . LEU A 1 66 ? 1.534 -11.898 -0.775 1 98.69 66 LEU A CA 1
ATOM 526 C C . LEU A 1 66 ? 2.756 -12.664 -0.283 1 98.69 66 LEU A C 1
ATOM 528 O O . LEU A 1 66 ? 3.889 -12.211 -0.44 1 98.69 66 LEU A O 1
ATOM 532 N N . TRP A 1 67 ? 2.533 -13.805 0.323 1 98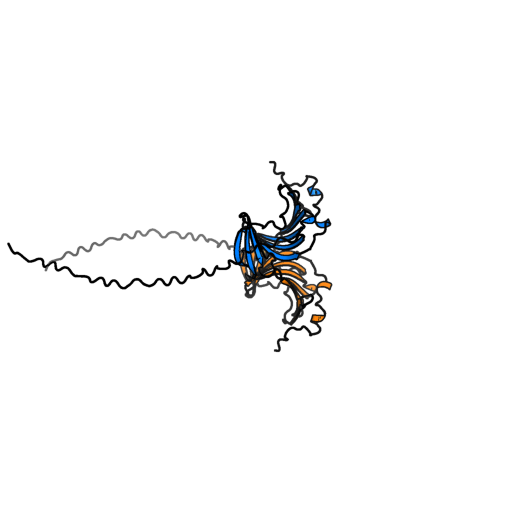.81 67 TRP A N 1
ATOM 533 C CA . TRP A 1 67 ? 3.576 -14.742 0.723 1 98.81 67 TRP A CA 1
ATOM 534 C C . TRP A 1 67 ? 3.486 -16.031 -0.082 1 98.81 67 TRP A C 1
ATOM 536 O O . TRP A 1 67 ? 2.527 -16.797 0.057 1 98.81 67 TRP A O 1
ATOM 546 N N . TYR A 1 68 ? 4.48 -16.234 -0.951 1 98.75 68 TYR A N 1
ATOM 547 C CA . TYR A 1 68 ? 4.57 -17.422 -1.79 1 98.75 68 TYR A CA 1
ATOM 548 C C . TYR A 1 68 ? 5.605 -18.391 -1.244 1 98.75 68 TYR A C 1
ATOM 550 O O . TYR A 1 68 ? 6.742 -18.016 -0.958 1 98.75 68 TYR A O 1
ATOM 558 N N . ASP A 1 69 ? 5.18 -19.656 -1.023 1 98.69 69 ASP A N 1
ATOM 559 C CA . ASP A 1 69 ? 6.039 -20.688 -0.477 1 98.69 69 ASP A CA 1
ATOM 560 C C . ASP A 1 69 ? 5.805 -22.031 -1.187 1 98.69 69 ASP A C 1
ATOM 562 O O . ASP A 1 69 ? 4.98 -22.828 -0.746 1 98.69 69 ASP A O 1
ATOM 566 N N . TRP A 1 70 ? 6.609 -22.234 -2.225 1 98.44 70 TRP A N 1
ATOM 567 C CA . TRP A 1 70 ? 6.418 -23.422 -3.059 1 98.44 70 TRP A CA 1
ATOM 568 C C . TRP A 1 70 ? 6.781 -24.688 -2.297 1 98.44 70 TRP A C 1
ATOM 570 O O . TRP A 1 70 ? 6.012 -25.641 -2.279 1 98.44 70 TRP A O 1
ATOM 580 N N . PRO A 1 71 ? 7.922 -24.75 -1.597 1 98.06 71 PRO A N 1
ATOM 581 C CA . PRO A 1 71 ? 8.281 -25.984 -0.888 1 98.06 71 PRO A CA 1
ATOM 582 C C . PRO A 1 71 ? 7.238 -26.391 0.147 1 98.06 71 PRO A C 1
ATOM 584 O O . PRO A 1 71 ? 7.016 -27.594 0.365 1 98.06 71 PRO A O 1
ATOM 587 N N . LYS A 1 72 ? 6.598 -25.469 0.771 1 97.31 72 LYS A N 1
ATOM 588 C CA . LYS A 1 72 ? 5.609 -25.797 1.794 1 97.31 72 LYS A CA 1
ATOM 589 C C . LYS A 1 72 ? 4.203 -25.859 1.2 1 97.31 72 LYS A C 1
ATOM 591 O O . LYS A 1 72 ? 3.232 -26.109 1.916 1 97.31 72 LYS A O 1
ATOM 596 N N . GLY A 1 73 ? 4.066 -25.531 -0.069 1 97.94 73 GLY A N 1
ATOM 597 C CA . GLY A 1 73 ? 2.809 -25.656 -0.787 1 97.94 73 GLY A CA 1
ATOM 598 C C . GLY A 1 73 ? 1.76 -24.656 -0.354 1 97.94 73 GLY A C 1
ATOM 599 O O . GLY A 1 73 ? 0.582 -25 -0.227 1 97.94 73 GLY A O 1
ATOM 600 N N . ARG A 1 74 ? 2.184 -23.406 -0.077 1 97.94 74 ARG A N 1
ATOM 601 C CA . ARG A 1 74 ? 1.202 -22.438 0.383 1 97.94 74 ARG A CA 1
ATOM 602 C C . ARG A 1 74 ? 1.395 -21.094 -0.319 1 97.94 74 ARG A C 1
ATOM 604 O O . ARG A 1 74 ? 2.525 -20.688 -0.599 1 97.94 74 ARG A O 1
ATOM 611 N N . ASN A 1 75 ? 0.359 -20.484 -0.711 1 98.25 75 ASN A N 1
ATOM 612 C CA . ASN A 1 75 ? 0.212 -19.125 -1.247 1 98.25 75 ASN A CA 1
ATOM 613 C C . ASN A 1 75 ? -0.745 -18.297 -0.404 1 98.25 75 ASN A C 1
ATOM 615 O O . ASN A 1 75 ? -1.955 -18.531 -0.414 1 98.25 75 ASN A O 1
ATOM 619 N N . VAL A 1 76 ? -0.191 -17.344 0.322 1 98.38 76 VAL A N 1
ATOM 620 C CA . VAL A 1 76 ? -0.98 -16.594 1.299 1 98.38 76 VAL A CA 1
ATOM 621 C C . VAL A 1 76 ? -1.124 -15.148 0.851 1 98.38 76 VAL A C 1
ATOM 623 O O . VAL A 1 76 ? -0.128 -14.469 0.585 1 98.38 76 VAL A O 1
ATOM 626 N N . ASN A 1 77 ? -2.34 -14.727 0.732 1 98.19 77 ASN A N 1
ATOM 627 C CA . ASN A 1 77 ? -2.654 -13.312 0.541 1 98.19 77 ASN A CA 1
ATOM 628 C C . ASN A 1 77 ? -3.361 -12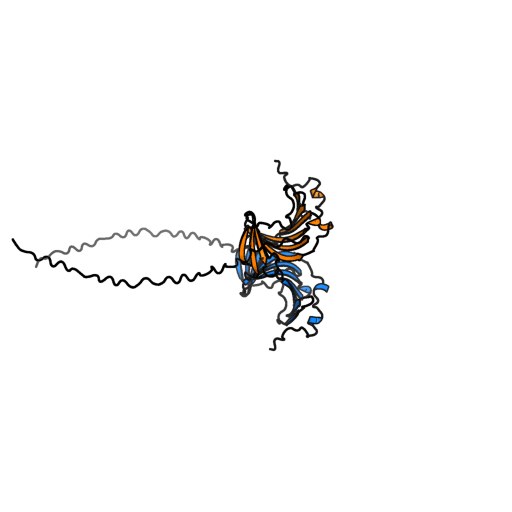.727 1.759 1 98.19 77 ASN A C 1
ATOM 630 O O . ASN A 1 77 ? -4.418 -13.211 2.162 1 98.19 77 ASN A O 1
ATOM 634 N N . ILE A 1 78 ? -2.756 -11.773 2.334 1 98 78 ILE A N 1
ATOM 635 C CA . ILE A 1 78 ? -3.422 -10.969 3.354 1 98 78 ILE A CA 1
ATOM 636 C C . ILE A 1 78 ? -3.842 -9.625 2.762 1 98 78 ILE A C 1
ATOM 638 O O . ILE A 1 78 ? -3.004 -8.742 2.549 1 98 78 ILE A O 1
ATOM 642 N N . PHE A 1 79 ? -5.148 -9.5 2.523 1 97.69 79 PHE A N 1
ATOM 643 C CA . PHE A 1 79 ? -5.695 -8.328 1.843 1 97.69 79 PHE A CA 1
ATOM 644 C C . PHE A 1 79 ? -6.141 -7.273 2.85 1 97.69 79 PHE A C 1
ATOM 646 O O . PHE A 1 79 ? -6.887 -7.578 3.783 1 97.69 79 PHE A O 1
ATOM 653 N N . GLN A 1 80 ? -5.656 -6.109 2.689 1 98 80 GLN A N 1
ATOM 654 C CA . GLN A 1 80 ? -6.195 -4.93 3.359 1 98 80 GLN A CA 1
ATOM 655 C C . GLN A 1 80 ? -7.055 -4.102 2.41 1 98 80 GLN A C 1
ATOM 657 O O . GLN A 1 80 ? -6.531 -3.348 1.586 1 98 80 GLN A O 1
ATOM 662 N N . LYS A 1 81 ? -8.367 -4.254 2.553 1 96.12 81 LYS A N 1
ATOM 663 C CA . LYS A 1 81 ? -9.258 -3.395 1.776 1 96.12 81 LYS A CA 1
ATOM 664 C C . LYS A 1 81 ? -9.164 -1.944 2.238 1 96.12 81 LYS A C 1
ATOM 666 O O . LYS A 1 81 ? -9.047 -1.675 3.436 1 96.12 81 LYS A O 1
ATOM 671 N N . GLN A 1 82 ? -9.195 -1.031 1.265 1 97.88 82 GLN A N 1
ATOM 672 C CA . GLN A 1 82 ? -9.125 0.381 1.622 1 97.88 82 GLN A CA 1
ATOM 673 C C . GLN A 1 82 ? -10.148 0.728 2.701 1 97.88 82 GLN A C 1
ATOM 675 O O . GLN A 1 82 ? -11.352 0.554 2.5 1 97.88 82 GLN A O 1
ATOM 680 N N . LEU A 1 83 ? -9.625 1.212 3.832 1 97.5 83 LEU A N 1
ATOM 681 C CA . LEU A 1 83 ? -10.43 1.642 4.973 1 97.5 83 LEU A CA 1
ATOM 682 C C . LEU A 1 83 ? -11.43 0.565 5.363 1 97.5 83 LEU A C 1
ATOM 684 O O . LEU A 1 83 ? -12.539 0.876 5.82 1 97.5 83 LEU A O 1
ATOM 688 N N . GLY A 1 84 ? -11.047 -0.699 5.121 1 93.88 84 GLY A N 1
ATOM 689 C CA . GLY A 1 84 ? -11.969 -1.804 5.352 1 93.88 84 GLY A CA 1
ATOM 690 C C . GLY A 1 84 ? -11.32 -2.984 6.047 1 93.88 84 GLY A C 1
ATOM 691 O O . GLY A 1 84 ? -10.367 -2.812 6.816 1 93.88 84 GLY A O 1
ATOM 692 N N . VAL A 1 85 ? -11.836 -4.117 5.863 1 93.12 85 VAL A N 1
ATOM 693 C CA . VAL A 1 85 ? -11.469 -5.312 6.613 1 93.12 85 VAL A CA 1
ATOM 694 C C . VAL A 1 85 ? -10.172 -5.891 6.059 1 93.12 85 VAL A C 1
ATOM 696 O O . VAL A 1 85 ? -9.781 -5.598 4.926 1 93.12 85 VAL A O 1
ATOM 699 N N . VAL A 1 86 ? -9.562 -6.66 6.957 1 96.81 86 VAL A N 1
ATOM 700 C CA . VAL A 1 86 ? -8.461 -7.52 6.547 1 96.81 86 VAL A CA 1
ATOM 701 C C . VAL A 1 86 ? -8.984 -8.914 6.215 1 96.81 86 VAL A C 1
ATOM 703 O O . VAL A 1 86 ? -9.656 -9.547 7.031 1 96.81 86 VAL A O 1
ATOM 706 N N . LEU A 1 87 ? -8.773 -9.32 4.977 1 97.25 87 LEU A N 1
ATOM 707 C CA . LEU A 1 87 ? -9.195 -10.641 4.516 1 97.25 87 LEU A CA 1
ATOM 708 C C . LEU A 1 87 ? -7.984 -11.547 4.285 1 97.25 87 LEU A C 1
ATOM 710 O O . LEU A 1 87 ? -7.039 -11.164 3.596 1 97.25 87 LEU A O 1
ATOM 714 N N . TYR A 1 88 ? -8.039 -12.68 4.934 1 97.5 88 TYR A N 1
ATOM 715 C CA . TYR A 1 88 ? -7.008 -13.688 4.719 1 97.5 88 TYR A CA 1
ATOM 716 C C . TYR A 1 88 ? -7.43 -14.68 3.639 1 97.5 88 TYR A C 1
ATOM 718 O O . TYR A 1 88 ? -8.555 -15.172 3.648 1 97.5 88 TYR A O 1
ATOM 726 N N . ASP A 1 89 ? -6.578 -14.883 2.707 1 97.44 89 ASP A N 1
ATOM 727 C CA . ASP A 1 89 ? -6.699 -15.906 1.673 1 97.44 89 ASP A CA 1
ATOM 728 C C . ASP A 1 89 ? -5.516 -16.875 1.72 1 97.44 89 ASP A C 1
ATOM 730 O O . ASP A 1 89 ? -4.418 -16.547 1.264 1 97.44 89 ASP A O 1
ATOM 734 N N . ILE A 1 90 ? -5.75 -18.078 2.311 1 97.44 90 ILE A N 1
ATOM 735 C CA . ILE A 1 90 ? -4.719 -19.094 2.43 1 97.44 90 ILE A CA 1
ATOM 736 C C . ILE A 1 90 ? -4.969 -20.203 1.414 1 97.44 90 ILE A C 1
ATOM 738 O O . ILE A 1 90 ? -5.918 -20.984 1.559 1 97.44 90 ILE A O 1
ATOM 742 N N . GLU A 1 91 ? -4.09 -20.266 0.454 1 97.56 91 GLU A N 1
ATOM 743 C CA . GLU A 1 91 ? -4.215 -21.266 -0.602 1 97.56 91 GLU A CA 1
ATOM 744 C C . GLU A 1 91 ? -3.191 -22.391 -0.425 1 97.56 91 GLU A C 1
ATOM 746 O O . GLU A 1 91 ? -1.994 -22.125 -0.29 1 97.56 91 GLU A O 1
ATOM 751 N N . TRP A 1 92 ? -3.666 -23.625 -0.477 1 96.75 92 TRP A N 1
ATOM 752 C CA . TRP A 1 92 ? -2.791 -24.781 -0.311 1 96.75 92 TRP A CA 1
ATOM 753 C C . TRP A 1 92 ? -2.615 -25.516 -1.631 1 96.75 92 TRP A C 1
ATOM 755 O O . TRP A 1 92 ? -3.496 -25.484 -2.492 1 96.75 92 TRP A O 1
ATOM 765 N N . ASN A 1 93 ? -1.504 -26.203 -1.724 1 96.94 93 ASN A N 1
ATOM 766 C CA . ASN A 1 93 ? -1.163 -26.906 -2.949 1 96.94 93 ASN A CA 1
ATOM 767 C C . ASN A 1 93 ? -2.115 -28.078 -3.201 1 96.94 93 ASN A C 1
ATOM 769 O O . ASN A 1 93 ? -2.158 -28.625 -4.309 1 96.94 93 ASN A O 1
ATOM 773 N N . ASN A 1 94 ? -2.814 -28.516 -2.227 1 95.19 94 ASN A N 1
ATOM 774 C CA . ASN A 1 94 ? -3.777 -29.594 -2.426 1 95.19 94 ASN A CA 1
ATOM 775 C C . ASN A 1 94 ? -5.086 -29.078 -3.016 1 95.19 94 ASN A C 1
ATOM 777 O O . ASN A 1 94 ? -6.023 -29.844 -3.23 1 95.19 94 ASN A O 1
ATOM 781 N N . GLY A 1 95 ? -5.207 -27.766 -3.166 1 96.19 95 GLY A N 1
ATOM 782 C CA . GLY A 1 95 ? -6.363 -27.188 -3.828 1 96.19 95 GLY A CA 1
ATOM 783 C C . GLY A 1 95 ? -7.309 -26.484 -2.871 1 96.19 95 GLY A C 1
ATOM 784 O O . GLY A 1 95 ? -8.195 -25.734 -3.299 1 96.19 95 GLY A O 1
ATOM 785 N N . THR A 1 96 ? -7.102 -26.703 -1.63 1 95.38 96 THR A N 1
ATOM 786 C CA . THR A 1 96 ? -7.984 -26.109 -0.638 1 95.38 96 THR A CA 1
ATOM 787 C C . THR A 1 96 ? -7.555 -24.672 -0.33 1 95.38 96 THR A C 1
ATOM 789 O O . THR A 1 96 ? -6.359 -24.391 -0.197 1 95.38 96 THR A O 1
ATOM 792 N N . SER A 1 97 ? -8.547 -23.781 -0.211 1 96.62 97 SER A N 1
ATOM 793 C CA . SER A 1 97 ? -8.297 -22.406 0.184 1 96.62 97 SER A CA 1
ATOM 794 C C . SER A 1 97 ? -9.219 -21.969 1.324 1 96.62 97 SER A C 1
ATOM 796 O O . SER A 1 97 ? -10.391 -22.344 1.352 1 96.62 97 SER A O 1
ATOM 798 N N . PHE A 1 98 ? -8.664 -21.328 2.25 1 96.31 98 PHE A N 1
ATOM 799 C CA . PHE A 1 98 ? -9.406 -20.734 3.35 1 96.31 98 PHE A CA 1
ATOM 800 C C . PHE A 1 98 ? -9.492 -19.219 3.189 1 96.31 98 PHE A C 1
ATOM 802 O O . PHE A 1 98 ? -8.469 -18.547 3.049 1 96.31 98 PHE A O 1
ATOM 809 N N . TYR A 1 99 ? -10.688 -18.656 3.15 1 97.25 99 TYR A N 1
ATOM 810 C CA . TYR A 1 99 ? -10.953 -17.219 3.193 1 97.25 99 TYR A CA 1
ATOM 811 C C . TYR A 1 99 ? -11.578 -16.812 4.523 1 97.25 99 TYR A C 1
ATOM 813 O O . TYR A 1 99 ? -12.68 -17.266 4.855 1 97.25 99 TYR A O 1
ATOM 821 N N . TYR A 1 100 ? -10.883 -15.984 5.227 1 96.69 100 TYR A N 1
ATOM 822 C CA . TYR A 1 100 ? -11.484 -15.68 6.523 1 96.69 100 TYR A CA 1
ATOM 823 C C . TYR A 1 100 ? -11.07 -14.297 7.008 1 96.69 100 TYR A C 1
ATOM 825 O O . TYR A 1 100 ? -10.117 -13.711 6.492 1 96.69 100 TYR A O 1
ATOM 833 N N . THR A 1 101 ? -11.859 -13.727 7.855 1 96.31 101 THR A N 1
ATOM 834 C CA . THR A 1 101 ? -11.57 -12.5 8.602 1 96.31 101 THR A CA 1
ATOM 835 C C . THR A 1 101 ? -11.453 -12.797 10.094 1 96.31 101 THR A C 1
ATOM 837 O O . THR A 1 101 ? -11.812 -13.883 10.547 1 96.31 101 THR A O 1
ATOM 840 N N . LEU A 1 102 ? -10.805 -11.859 10.805 1 93.31 102 LEU A N 1
ATOM 841 C CA . LEU A 1 102 ? -10.625 -12.023 12.242 1 93.31 102 LEU A CA 1
ATOM 842 C C . LEU A 1 102 ? -11.477 -11.016 13.016 1 93.31 102 LEU A C 1
ATOM 844 O O . LEU A 1 102 ? -11.984 -10.055 12.43 1 93.31 102 LEU A O 1
ATOM 848 N N . GLY A 1 103 ? -11.68 -11.281 14.344 1 89.31 103 GLY A N 1
ATOM 849 C CA . GLY A 1 103 ? -12.375 -10.352 15.211 1 89.31 103 GLY A CA 1
ATOM 850 C C . GLY A 1 103 ? -13.797 -10.781 15.523 1 89.31 103 GLY A C 1
ATOM 851 O O . GLY A 1 103 ? -14.148 -11.953 15.375 1 89.31 103 GLY A O 1
ATOM 852 N N . ALA A 1 104 ? -14.641 -9.773 15.992 1 88.94 104 ALA A N 1
ATOM 853 C CA . ALA A 1 104 ? -15.977 -10.047 16.516 1 88.94 104 ALA A CA 1
ATOM 854 C C . ALA A 1 104 ? -16.906 -10.523 15.406 1 88.94 104 ALA A C 1
ATOM 856 O O . ALA A 1 104 ? -17.781 -11.367 15.641 1 88.94 104 ALA A O 1
ATOM 857 N N . ASN A 1 105 ? -16.75 -10.086 14.18 1 89.12 105 ASN A N 1
ATOM 858 C CA . ASN A 1 105 ? -17.594 -10.461 13.047 1 89.12 105 ASN A CA 1
ATOM 859 C C . ASN A 1 105 ? -16.844 -11.367 12.07 1 89.12 105 ASN A C 1
ATOM 861 O O . ASN A 1 105 ? -17.047 -11.273 10.859 1 89.12 105 ASN A O 1
ATOM 865 N N . ALA A 1 106 ? -16.156 -12.242 12.695 1 92.88 106 ALA A N 1
ATOM 866 C CA . ALA A 1 106 ? -15.297 -13.102 11.891 1 92.88 106 ALA A CA 1
ATOM 867 C C . ALA A 1 106 ? -16.125 -14.008 10.977 1 92.88 106 ALA A C 1
ATOM 869 O O . ALA A 1 106 ? -17.203 -14.469 11.359 1 92.88 106 ALA A O 1
ATOM 870 N N . THR A 1 107 ? -15.625 -14.195 9.781 1 94.12 107 THR A N 1
ATOM 871 C CA . THR A 1 107 ? -16.219 -15.094 8.797 1 94.12 107 THR A CA 1
ATOM 872 C C . THR A 1 107 ? -15.156 -16.047 8.227 1 94.12 107 THR A C 1
ATOM 874 O O . THR A 1 107 ? -13.961 -15.766 8.312 1 94.12 107 THR A O 1
ATOM 877 N N . CYS A 1 108 ? -15.641 -17.219 7.734 1 96.06 108 CYS A N 1
ATOM 878 C CA . CYS A 1 108 ? -14.734 -18.141 7.066 1 96.06 108 CYS A CA 1
ATOM 879 C C . CYS A 1 108 ? -15.438 -18.906 5.949 1 96.06 108 CYS A C 1
ATOM 881 O O . CYS A 1 108 ? -16.562 -19.359 6.125 1 96.06 108 CYS A O 1
ATOM 883 N N . GLU A 1 109 ? -14.836 -18.906 4.836 1 95.75 109 GLU A N 1
ATOM 884 C CA . GLU A 1 109 ? -15.242 -19.719 3.697 1 95.75 109 GLU A CA 1
ATOM 885 C C . GLU A 1 109 ? -14.117 -20.656 3.254 1 95.75 109 GLU A C 1
ATOM 887 O O . GLU A 1 109 ? -12.969 -20.219 3.121 1 95.75 109 GLU A O 1
ATOM 892 N N . VAL A 1 110 ? -14.445 -21.906 3.125 1 94.81 110 VAL A N 1
ATOM 893 C CA . VAL A 1 110 ? -13.484 -22.891 2.633 1 94.81 110 VAL A CA 1
ATOM 894 C C . VAL A 1 110 ? -13.859 -23.328 1.219 1 94.81 110 VAL A C 1
ATOM 896 O O . VAL A 1 110 ? -15 -23.719 0.969 1 94.81 110 VAL A O 1
ATOM 899 N N . ILE A 1 111 ? -12.922 -23.219 0.32 1 94.94 111 ILE A N 1
ATOM 900 C CA . ILE A 1 111 ? -13.18 -23.578 -1.072 1 94.94 111 ILE A CA 1
ATOM 901 C C . ILE A 1 111 ? -12.133 -24.578 -1.549 1 94.94 111 ILE A C 1
ATOM 903 O O . ILE A 1 111 ? -10.945 -24.438 -1.248 1 94.94 111 ILE A O 1
ATOM 907 N N . ASP A 1 112 ? -12.547 -25.594 -2.297 1 94.88 112 ASP A N 1
ATOM 908 C CA . ASP A 1 112 ? -11.656 -26.5 -3.004 1 94.88 112 ASP A CA 1
ATOM 909 C C . ASP A 1 112 ? -11.648 -26.219 -4.504 1 94.88 112 ASP A C 1
ATOM 911 O O . ASP A 1 112 ? -12.625 -26.5 -5.199 1 94.88 112 ASP A O 1
ATOM 915 N N . PHE A 1 113 ? -10.57 -25.766 -5.062 1 92.56 113 PHE A N 1
ATOM 916 C CA . PHE A 1 113 ? -10.477 -25.375 -6.465 1 92.56 113 PHE A CA 1
ATOM 917 C C . PHE A 1 113 ? -10.031 -26.562 -7.324 1 92.56 113 PHE A C 1
ATOM 919 O O . PHE A 1 113 ? -10.156 -26.516 -8.547 1 92.56 113 PHE A O 1
ATOM 926 N N . GLY A 1 114 ? -9.555 -27.547 -6.746 1 92.38 114 GLY A N 1
ATOM 927 C CA . GLY A 1 114 ? -9.102 -28.734 -7.469 1 92.38 114 GLY A CA 1
ATOM 928 C C . GLY A 1 114 ? -7.727 -28.562 -8.086 1 92.38 114 GLY A C 1
ATOM 929 O O . GLY A 1 114 ? -7.191 -29.5 -8.68 1 92.38 114 GLY A O 1
ATOM 930 N N . VAL A 1 115 ? -7.211 -27.375 -8.055 1 92.38 115 VAL A N 1
ATOM 931 C CA . VAL A 1 115 ? -5.867 -27.094 -8.555 1 92.38 115 VAL A CA 1
ATOM 932 C C . VAL A 1 115 ? -5.027 -26.438 -7.457 1 92.38 115 VAL A C 1
ATOM 934 O O . VAL A 1 115 ? -5.551 -25.688 -6.637 1 92.38 115 VAL A O 1
ATOM 937 N N . GLY A 1 116 ? -3.76 -26.734 -7.422 1 95.06 116 GLY A N 1
ATOM 938 C CA . GLY A 1 116 ? -2.863 -26.172 -6.426 1 95.06 116 GLY A CA 1
ATOM 939 C C . GLY A 1 116 ? -2.422 -24.75 -6.75 1 95.06 116 GLY A C 1
ATOM 940 O O . GLY A 1 116 ? -3.025 -24.094 -7.594 1 95.06 116 GLY A O 1
ATOM 941 N N . ILE A 1 117 ? -1.419 -24.328 -6.027 1 96.94 117 ILE A N 1
ATOM 942 C CA . ILE A 1 117 ? -0.892 -22.969 -6.203 1 96.94 117 ILE A CA 1
ATOM 943 C C . ILE A 1 117 ? -0.057 -22.906 -7.48 1 96.94 117 ILE A C 1
ATOM 945 O O . ILE A 1 117 ? 0.367 -23.938 -8.008 1 96.94 117 ILE A O 1
ATOM 949 N N . PRO A 1 118 ? 0.122 -21.703 -8.023 1 95.88 118 PRO A N 1
ATOM 950 C CA . PRO A 1 118 ? 0.94 -21.609 -9.234 1 95.88 118 PRO A CA 1
ATOM 951 C C . PRO A 1 118 ? 2.346 -22.188 -9.039 1 95.88 118 PRO A C 1
ATOM 953 O O . PRO A 1 118 ? 2.99 -21.906 -8.023 1 95.88 118 PRO A O 1
ATOM 956 N N . ARG A 1 119 ? 2.738 -22.984 -10.023 1 97.19 119 ARG A N 1
ATOM 957 C CA . ARG A 1 119 ? 4.133 -23.406 -10.023 1 97.19 119 ARG A CA 1
ATOM 958 C C . ARG A 1 119 ? 5.066 -22.234 -10.289 1 97.19 119 ARG A C 1
ATOM 960 O O . ARG A 1 119 ? 4.668 -21.25 -10.914 1 97.19 119 ARG A O 1
ATOM 967 N N . PRO A 1 120 ? 6.297 -22.375 -9.844 1 98.12 120 PRO A N 1
ATOM 968 C CA . PRO A 1 120 ? 7.25 -21.297 -10.102 1 98.12 120 PRO A CA 1
ATOM 969 C C . PRO A 1 120 ? 7.316 -20.922 -11.578 1 98.12 120 PRO A C 1
ATOM 971 O O . PRO A 1 120 ? 7.449 -19.734 -11.914 1 98.12 120 PRO A O 1
ATOM 974 N N . ASP A 1 121 ? 7.191 -21.875 -12.461 1 97.69 121 ASP A N 1
ATOM 975 C CA . ASP A 1 121 ? 7.309 -21.594 -13.891 1 97.69 121 ASP A CA 1
ATOM 976 C C . ASP A 1 121 ? 5.934 -21.531 -14.555 1 97.69 121 ASP A C 1
ATOM 978 O O . ASP A 1 121 ? 5.777 -21.891 -15.719 1 97.69 121 ASP A O 1
ATOM 982 N N . PHE A 1 122 ? 4.926 -21.047 -13.812 1 95.88 122 PHE A N 1
ATOM 983 C CA . PHE A 1 122 ? 3.553 -21.062 -14.297 1 95.88 122 PHE A CA 1
ATOM 984 C C . PHE A 1 122 ? 3.42 -20.203 -15.555 1 95.88 122 PHE A C 1
ATOM 986 O O . PHE A 1 122 ? 2.471 -20.359 -16.328 1 95.88 122 PHE A O 1
ATOM 993 N N . LEU A 1 123 ? 4.324 -19.297 -15.828 1 97.12 123 LEU A N 1
ATOM 994 C CA . LEU A 1 123 ? 4.258 -18.422 -17 1 97.12 123 LEU A CA 1
ATOM 995 C C . LEU A 1 123 ? 4.93 -19.078 -18.203 1 97.12 123 LEU A C 1
ATOM 997 O O . LEU A 1 123 ? 4.957 -18.5 -19.281 1 97.12 123 LEU A O 1
ATOM 1001 N N . ASP A 1 124 ? 5.469 -20.234 -17.984 1 95.38 124 ASP A N 1
ATOM 1002 C CA . ASP A 1 124 ? 6.051 -20.953 -19.109 1 95.38 124 ASP A CA 1
ATOM 1003 C C . ASP A 1 124 ? 5.047 -21.078 -20.266 1 95.38 124 ASP A C 1
ATOM 1005 O O . ASP A 1 124 ? 3.883 -21.406 -20.031 1 95.38 124 ASP A O 1
ATOM 1009 N N . GLY A 1 125 ? 5.547 -20.734 -21.453 1 94.88 125 GLY A N 1
ATOM 1010 C CA . GLY A 1 125 ? 4.688 -20.828 -22.625 1 94.88 125 GLY A CA 1
ATOM 1011 C C . GLY A 1 125 ? 3.805 -19.625 -22.828 1 94.88 125 GLY A C 1
ATOM 1012 O O . GLY A 1 125 ? 2.977 -19.594 -23.734 1 94.88 125 GLY A O 1
ATOM 1013 N N . ALA A 1 126 ? 3.961 -18.641 -22.031 1 96.94 126 ALA A N 1
ATOM 1014 C CA . ALA A 1 126 ? 3.18 -17.422 -22.188 1 96.94 126 ALA A CA 1
ATOM 1015 C C . ALA A 1 126 ? 3.506 -16.719 -23.5 1 96.94 126 ALA A C 1
ATOM 1017 O O . ALA A 1 126 ? 4.605 -16.875 -24.047 1 96.94 126 ALA A O 1
ATOM 1018 N N . HIS A 1 127 ? 2.547 -15.977 -24 1 97.25 127 HIS A N 1
ATOM 1019 C CA . HIS A 1 127 ? 2.689 -15.242 -25.25 1 97.25 127 HIS A CA 1
ATOM 1020 C C . HIS A 1 127 ? 3.375 -13.898 -25.031 1 97.25 127 HIS A C 1
ATOM 1022 O O . HIS A 1 127 ? 2.85 -13.039 -24.312 1 97.25 127 HIS A O 1
ATOM 1028 N N . TYR A 1 128 ? 4.449 -13.734 -25.641 1 97.75 128 TYR A N 1
ATOM 1029 C CA . TYR A 1 128 ? 5.207 -12.492 -25.516 1 97.75 128 TYR A CA 1
ATOM 1030 C C . TYR A 1 128 ? 4.555 -11.375 -26.328 1 97.75 128 TYR A C 1
ATOM 1032 O O . TYR A 1 128 ? 4.254 -11.547 -27.5 1 97.75 128 TYR A O 1
ATOM 1040 N N . LEU A 1 129 ? 4.316 -10.195 -25.688 1 97.56 129 LEU A N 1
ATOM 1041 C CA . LEU A 1 129 ? 3.586 -9.109 -26.328 1 97.56 129 LEU A CA 1
ATOM 1042 C C . LEU A 1 129 ? 4.508 -7.926 -26.625 1 97.56 129 LEU A C 1
ATOM 1044 O O . LEU A 1 129 ? 4.082 -6.926 -27.203 1 97.56 129 LEU A O 1
ATOM 1048 N N . GLY A 1 130 ? 5.781 -7.98 -26.188 1 97.81 130 GLY A N 1
ATOM 1049 C CA . GLY A 1 130 ? 6.734 -6.91 -26.438 1 97.81 130 GLY A CA 1
ATOM 1050 C C . GLY A 1 130 ? 7.129 -6.16 -25.188 1 97.81 130 GLY A C 1
ATOM 1051 O O . GLY A 1 130 ? 6.93 -6.656 -24.062 1 97.81 130 GLY A O 1
ATOM 1052 N N . ARG A 1 131 ? 7.824 -5.066 -25.406 1 97.75 131 ARG A N 1
ATOM 1053 C CA . ARG A 1 131 ? 8.273 -4.234 -24.281 1 97.75 131 ARG A CA 1
ATOM 1054 C C . ARG A 1 131 ? 7.406 -2.984 -24.156 1 97.75 131 ARG A C 1
ATOM 1056 O O . ARG A 1 131 ? 7.012 -2.387 -25.156 1 97.75 131 ARG A O 1
ATOM 1063 N N . VAL A 1 132 ? 7.113 -2.688 -22.953 1 97.69 132 VAL A N 1
ATOM 1064 C CA . VAL A 1 132 ? 6.312 -1.512 -22.641 1 97.69 132 VAL A CA 1
ATOM 1065 C C . VAL A 1 132 ? 6.875 -0.824 -21.391 1 97.69 132 VAL A C 1
ATOM 1067 O O . VAL A 1 132 ? 7.48 -1.474 -20.531 1 97.69 132 VAL A O 1
ATOM 1070 N N . VAL A 1 133 ? 6.734 0.501 -21.344 1 96.44 133 VAL A N 1
ATOM 1071 C CA . VAL A 1 133 ? 7.055 1.22 -20.125 1 96.44 133 VAL A CA 1
ATOM 1072 C C . VAL A 1 133 ? 5.816 1.312 -19.234 1 96.44 133 VAL A C 1
ATOM 1074 O O . VAL A 1 133 ? 4.758 1.757 -19.688 1 96.44 133 VAL A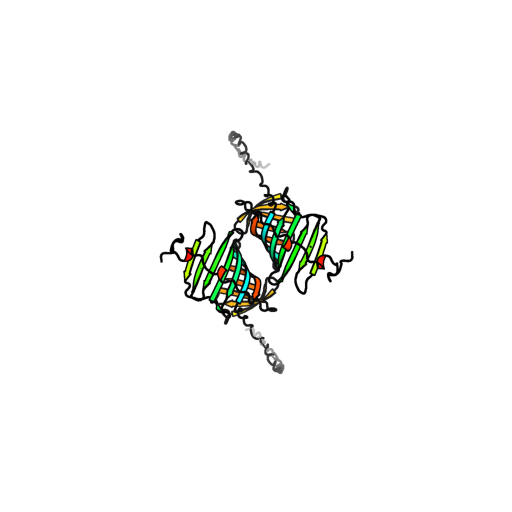 O 1
ATOM 1077 N N . THR A 1 134 ? 5.969 0.787 -18.078 1 95.44 134 THR A N 1
ATOM 1078 C CA . THR A 1 134 ? 4.91 0.902 -17.078 1 95.44 134 THR A CA 1
ATOM 1079 C C . THR A 1 134 ? 5.496 1.218 -15.711 1 95.44 134 THR A C 1
ATOM 1081 O O . THR A 1 134 ? 6.539 0.677 -15.336 1 95.44 134 THR A O 1
ATOM 1084 N N . ASP A 1 135 ? 4.824 2.098 -14.938 1 94.56 135 ASP A N 1
ATOM 1085 C CA . ASP A 1 135 ? 5.254 2.498 -13.602 1 94.56 135 ASP A CA 1
ATOM 1086 C C . ASP A 1 135 ? 6.691 3.014 -13.617 1 94.56 135 ASP A C 1
ATOM 1088 O O . ASP A 1 135 ? 7.426 2.859 -12.641 1 94.56 135 ASP A O 1
ATOM 1092 N N . GLY A 1 136 ? 7.141 3.43 -14.719 1 94 136 GLY A N 1
ATOM 1093 C CA . GLY A 1 136 ? 8.484 3.979 -14.836 1 94 136 GLY A CA 1
ATOM 1094 C C . GLY A 1 136 ? 9.531 2.928 -15.148 1 94 136 GLY A C 1
ATOM 1095 O O . GLY A 1 136 ? 10.727 3.229 -15.195 1 94 136 GLY A O 1
ATOM 1096 N N . PHE A 1 137 ? 9.117 1.721 -15.359 1 97.19 137 PHE A N 1
ATOM 1097 C CA . PHE A 1 137 ? 10.016 0.622 -15.68 1 97.19 137 PHE A CA 1
ATOM 1098 C C . PHE A 1 137 ? 9.828 0.174 -17.125 1 97.19 137 PHE A C 1
ATOM 1100 O O . PHE A 1 137 ? 8.703 0.099 -17.609 1 97.19 137 PHE A O 1
ATOM 1107 N N . LEU A 1 138 ? 10.938 -0.082 -17.781 1 98 138 LEU A N 1
ATOM 1108 C CA . LEU A 1 138 ? 10.852 -0.84 -19.016 1 98 138 LEU A CA 1
ATOM 1109 C C . LEU A 1 138 ? 10.609 -2.318 -18.734 1 98 138 LEU A C 1
ATOM 1111 O O . LEU A 1 138 ? 11.422 -2.971 -18.078 1 98 138 LEU A O 1
ATOM 1115 N N . CYS A 1 139 ? 9.453 -2.787 -19.312 1 98.31 139 CYS A N 1
ATOM 1116 C CA . CYS A 1 139 ? 9.055 -4.145 -18.938 1 98.31 139 CYS A CA 1
ATOM 1117 C C . CYS A 1 139 ? 8.883 -5.012 -20.188 1 98.31 139 CYS A C 1
ATOM 1119 O O . CYS A 1 139 ? 8.422 -4.535 -21.219 1 98.31 139 CYS A O 1
ATOM 1121 N N . ASP A 1 140 ? 9.312 -6.266 -20.031 1 98.62 140 ASP A N 1
ATOM 1122 C CA . ASP A 1 140 ? 8.773 -7.297 -20.906 1 98.62 140 ASP A CA 1
ATOM 1123 C C . ASP A 1 140 ? 7.344 -7.66 -20.516 1 98.62 140 ASP A C 1
ATOM 1125 O O . ASP A 1 140 ? 7.043 -7.805 -19.328 1 98.62 140 ASP A O 1
ATOM 1129 N N . LEU A 1 141 ? 6.48 -7.824 -21.547 1 98.5 141 LEU A N 1
ATOM 1130 C CA . LEU A 1 141 ? 5.066 -8.094 -21.297 1 98.5 141 LEU A CA 1
ATOM 1131 C C . LEU A 1 141 ? 4.652 -9.43 -21.906 1 98.5 141 LEU A C 1
ATOM 1133 O O . LEU A 1 141 ? 4.949 -9.703 -23.078 1 98.5 141 LEU A O 1
ATOM 1137 N N . TRP A 1 142 ? 4.062 -10.32 -21.078 1 98.38 142 TRP A N 1
ATOM 1138 C CA . TRP A 1 142 ? 3.488 -11.578 -21.547 1 98.38 142 TRP A CA 1
ATOM 1139 C C . TRP A 1 142 ? 2.008 -11.664 -21.188 1 98.38 142 TRP A C 1
ATOM 1141 O O . TRP A 1 142 ? 1.56 -11.062 -20.219 1 98.38 142 TRP A O 1
ATOM 1151 N N . GLU A 1 143 ? 1.328 -12.406 -21.984 1 97.69 143 GLU A N 1
ATOM 1152 C CA . GLU A 1 143 ? -0.044 -12.812 -21.688 1 97.69 143 GLU A CA 1
ATOM 1153 C C . GLU A 1 143 ? -0.15 -14.32 -21.531 1 97.69 143 GLU A C 1
ATOM 1155 O O . GLU A 1 143 ? 0.439 -15.078 -22.312 1 97.69 143 GLU A O 1
ATOM 1160 N N . LYS A 1 144 ? -0.797 -14.734 -20.531 1 95.75 144 LYS A N 1
ATOM 1161 C CA . LYS A 1 144 ? -1.021 -16.172 -20.359 1 95.75 144 LYS A CA 1
ATOM 1162 C C . LYS A 1 144 ? -2.512 -16.484 -20.266 1 95.75 144 LYS A C 1
ATOM 1164 O O . LYS A 1 144 ? -3.203 -15.961 -19.375 1 95.75 144 LYS A O 1
ATOM 1169 N N . VAL A 1 145 ? -3.051 -17.406 -21.188 1 88.81 145 VAL A N 1
ATOM 1170 C CA . VAL A 1 145 ? -4.363 -18.047 -21.25 1 88.81 145 VAL A CA 1
ATOM 1171 C C . VAL A 1 145 ? -5.457 -16.984 -21.141 1 88.81 145 VAL A C 1
ATOM 1173 O O . VAL A 1 145 ? -6.473 -17.203 -20.469 1 88.81 145 VAL A O 1
ATOM 1176 N N . GLU A 1 146 ? -5.27 -15.773 -21.547 1 87.06 146 GLU A N 1
ATOM 1177 C CA . GLU A 1 146 ? -6.23 -14.672 -21.5 1 87.06 146 GLU A CA 1
ATOM 1178 C C . GLU A 1 146 ? -6.676 -14.391 -20.062 1 87.06 146 GLU A C 1
ATOM 1180 O O . GLU A 1 146 ? -7.84 -14.062 -19.828 1 87.06 146 GLU A O 1
ATOM 1185 N N . PHE A 1 147 ? -5.777 -14.672 -19.25 1 90.38 147 PHE A N 1
ATOM 1186 C CA . PHE A 1 147 ? -6.098 -14.586 -17.828 1 90.38 147 PHE A CA 1
ATOM 1187 C C . PHE A 1 147 ? -5.242 -13.523 -17.141 1 90.38 147 PHE A C 1
ATOM 1189 O O . PHE A 1 147 ? -5.758 -12.711 -16.359 1 90.38 147 PHE A O 1
ATOM 1196 N N . ILE A 1 148 ? -3.988 -13.531 -17.484 1 96 148 ILE A N 1
ATOM 1197 C CA . ILE A 1 148 ? -3.074 -12.641 -16.781 1 96 148 ILE A CA 1
ATOM 1198 C C . ILE A 1 148 ? -2.125 -11.977 -17.766 1 96 148 ILE A C 1
ATOM 1200 O O . ILE A 1 148 ? -1.682 -12.609 -18.734 1 96 148 ILE A O 1
ATOM 1204 N N . TRP A 1 149 ? -1.903 -10.672 -17.656 1 98.19 149 TRP A N 1
ATOM 1205 C CA . TRP A 1 149 ? -0.816 -9.914 -18.266 1 98.19 149 TRP A CA 1
ATOM 1206 C C . TRP A 1 149 ? 0.286 -9.625 -17.25 1 98.19 149 TRP A C 1
ATOM 1208 O O . TRP A 1 149 ? 0.028 -9.039 -16.188 1 98.19 149 TRP A O 1
ATOM 1218 N N . TYR A 1 150 ? 1.437 -10.086 -17.594 1 98.56 150 TYR A N 1
ATOM 1219 C CA . TYR A 1 150 ? 2.549 -10.094 -16.641 1 98.56 150 TYR A CA 1
ATOM 1220 C C . TYR A 1 150 ? 3.68 -9.195 -17.125 1 98.56 150 TYR A C 1
ATOM 1222 O O . TYR A 1 150 ? 4.188 -9.352 -18.234 1 98.56 150 TYR A O 1
ATOM 1230 N N . TYR A 1 151 ? 4.016 -8.148 -16.281 1 98.62 151 TYR A N 1
ATOM 1231 C CA . TYR A 1 151 ? 5.055 -7.172 -16.578 1 98.62 151 TYR A CA 1
ATOM 1232 C C . TYR A 1 151 ? 6.305 -7.426 -15.75 1 98.62 151 TYR A C 1
ATOM 1234 O O . TYR A 1 151 ? 6.254 -7.391 -14.516 1 98.62 151 TYR A O 1
ATOM 1242 N N . GLU A 1 152 ? 7.406 -7.73 -16.406 1 98.69 152 GLU A N 1
ATOM 1243 C CA . GLU A 1 152 ? 8.688 -7.984 -15.758 1 98.69 152 GLU A CA 1
ATOM 1244 C C . GLU A 1 152 ? 9.727 -6.938 -16.141 1 98.69 152 GLU A C 1
ATOM 1246 O O . GLU A 1 152 ? 9.922 -6.668 -17.328 1 98.69 152 GLU A O 1
ATOM 1251 N N . ASP A 1 153 ? 10.32 -6.391 -15.133 1 98.56 153 ASP A N 1
ATOM 1252 C CA . ASP A 1 153 ? 11.367 -5.406 -15.391 1 98.56 153 ASP A CA 1
ATOM 1253 C C . ASP A 1 153 ? 12.5 -6.016 -16.219 1 98.56 153 ASP A C 1
ATOM 1255 O O . ASP A 1 153 ? 13.062 -7.043 -15.836 1 98.56 153 ASP A O 1
ATOM 1259 N N . VAL A 1 154 ? 12.812 -5.301 -17.234 1 98.25 154 VAL A N 1
ATOM 1260 C CA . VAL A 1 154 ? 13.852 -5.805 -18.109 1 98.25 154 VAL A CA 1
ATOM 1261 C C . VAL A 1 154 ? 15.195 -5.824 -17.375 1 98.25 154 VAL A C 1
ATOM 1263 O O . VAL A 1 154 ? 15.969 -6.773 -17.5 1 98.25 154 VAL A O 1
ATOM 1266 N N . ALA A 1 155 ? 15.461 -4.848 -16.641 1 97.31 155 ALA A N 1
ATOM 1267 C CA . ALA A 1 155 ? 16.766 -4.66 -16.016 1 97.31 155 ALA A CA 1
ATOM 1268 C C . ALA A 1 155 ? 16.984 -5.641 -14.875 1 97.31 155 ALA A C 1
ATOM 1270 O O . ALA A 1 155 ? 18.047 -6.238 -14.75 1 97.31 155 ALA A O 1
ATOM 1271 N N . THR A 1 156 ? 16.016 -5.863 -14 1 97.69 156 THR A N 1
ATOM 1272 C CA . THR A 1 156 ? 16.234 -6.59 -12.75 1 97.69 156 THR A CA 1
ATOM 1273 C C . THR A 1 156 ? 15.555 -7.957 -12.797 1 97.69 156 THR A C 1
ATOM 1275 O O . THR A 1 156 ? 15.82 -8.82 -11.961 1 97.69 156 THR A O 1
ATOM 1278 N N . LYS A 1 157 ? 14.602 -8.102 -13.711 1 97.81 157 LYS A N 1
ATOM 1279 C CA . LYS A 1 157 ? 13.828 -9.328 -13.891 1 97.81 157 LYS A CA 1
ATOM 1280 C C . LYS A 1 157 ? 12.797 -9.492 -12.781 1 97.81 157 LYS A C 1
ATOM 1282 O O . LYS A 1 157 ? 12.148 -10.531 -12.672 1 97.81 157 LYS A O 1
ATOM 1287 N N . ARG A 1 158 ? 12.562 -8.516 -11.961 1 97.94 158 ARG A N 1
ATOM 1288 C CA . ARG A 1 158 ? 11.508 -8.547 -10.961 1 97.94 158 ARG A CA 1
ATOM 1289 C C . ARG A 1 158 ? 10.156 -8.227 -11.578 1 97.94 158 ARG A C 1
ATOM 1291 O O . ARG A 1 158 ? 10.062 -7.438 -12.523 1 97.94 158 ARG A O 1
ATOM 1298 N N . PRO A 1 159 ? 9.133 -8.891 -11.031 1 98.69 159 PRO A N 1
ATOM 1299 C CA . PRO A 1 159 ? 7.809 -8.453 -11.469 1 98.69 159 PRO A CA 1
ATOM 1300 C C . PRO A 1 159 ? 7.492 -7.016 -11.062 1 98.69 159 PRO A C 1
ATOM 1302 O O . PRO A 1 159 ? 7.859 -6.586 -9.969 1 98.69 159 PRO A O 1
ATOM 1305 N N . VAL A 1 160 ? 6.832 -6.316 -11.961 1 98.56 160 VAL A N 1
ATOM 1306 C CA . VAL A 1 160 ? 6.492 -4.918 -11.711 1 98.56 160 VAL A CA 1
ATOM 1307 C C . VAL A 1 160 ? 4.984 -4.77 -11.555 1 98.56 160 VAL A C 1
ATOM 1309 O O . VAL A 1 160 ? 4.512 -4.012 -10.703 1 98.56 160 VAL A O 1
ATOM 1312 N N . ARG A 1 161 ? 4.285 -5.547 -12.344 1 97.81 161 ARG A N 1
ATOM 1313 C CA . ARG A 1 161 ? 2.838 -5.395 -12.461 1 97.81 161 ARG A CA 1
ATOM 1314 C C . ARG A 1 161 ? 2.199 -6.648 -13.039 1 97.81 161 ARG A C 1
ATOM 1316 O O . ARG A 1 161 ? 2.826 -7.367 -13.82 1 97.81 161 ARG A O 1
ATOM 1323 N N . TRP A 1 162 ? 1.061 -6.918 -12.633 1 97 162 TRP A N 1
ATOM 1324 C CA . TRP A 1 162 ? 0.26 -7.895 -13.367 1 97 162 TRP A CA 1
ATOM 1325 C C . TRP A 1 162 ? -1.207 -7.477 -13.398 1 97 162 TRP A C 1
ATOM 1327 O O . TRP A 1 162 ? -1.712 -6.879 -12.445 1 97 162 TRP A O 1
ATOM 1337 N N . ASP A 1 163 ? -1.814 -7.707 -14.484 1 96.44 163 ASP A N 1
ATOM 1338 C CA . ASP A 1 163 ? -3.227 -7.438 -14.734 1 96.44 163 ASP A CA 1
ATOM 1339 C C . ASP A 1 163 ? -3.996 -8.734 -14.984 1 96.44 163 ASP A C 1
ATOM 1341 O O . ASP A 1 163 ? -3.467 -9.672 -15.586 1 96.44 163 ASP A O 1
ATOM 1345 N N . PHE A 1 164 ? -5.184 -8.68 -14.469 1 94.94 164 PHE A N 1
ATOM 1346 C CA . PHE A 1 164 ? -6.027 -9.852 -14.68 1 94.94 164 PHE A CA 1
ATOM 1347 C C . PHE A 1 164 ? -7.141 -9.539 -15.672 1 94.94 164 PHE A C 1
ATOM 1349 O O . PHE A 1 164 ? -7.445 -8.375 -15.93 1 94.94 164 PHE A O 1
ATOM 1356 N N . TYR A 1 165 ? -7.715 -10.578 -16.156 1 92.19 165 TYR A N 1
ATOM 1357 C CA . TYR A 1 165 ? -8.719 -10.5 -17.203 1 92.19 165 TYR A CA 1
ATOM 1358 C C . TYR A 1 165 ? -9.938 -9.711 -16.734 1 92.19 165 TYR A C 1
ATOM 1360 O O . TYR A 1 165 ? -10.625 -9.078 -17.547 1 92.19 165 TYR A O 1
ATOM 1368 N N . ASP A 1 166 ? -10.164 -9.656 -15.516 1 89.69 166 ASP A N 1
ATOM 1369 C CA . ASP A 1 166 ? -11.367 -9.023 -14.984 1 89.69 166 ASP A CA 1
ATOM 1370 C C . ASP A 1 166 ? -11.133 -7.551 -14.68 1 89.69 166 ASP A C 1
ATOM 1372 O O . ASP A 1 166 ? -11.992 -6.887 -14.094 1 89.69 166 ASP A O 1
ATOM 1376 N N . GLY A 1 167 ? -10.008 -7.113 -15.016 1 90.75 167 GLY A N 1
ATOM 1377 C CA . GLY A 1 167 ? -9.758 -5.688 -14.898 1 90.75 167 GLY A CA 1
ATOM 1378 C C . GLY A 1 167 ? -8.93 -5.32 -13.68 1 90.75 167 GLY A C 1
ATOM 1379 O O . GLY A 1 167 ? -8.555 -4.16 -13.508 1 90.75 167 GLY A O 1
ATOM 1380 N N . ILE A 1 168 ? -8.602 -6.293 -12.828 1 94.19 168 ILE A N 1
ATOM 1381 C CA . ILE A 1 168 ? -7.777 -6.035 -11.656 1 94.19 168 ILE A CA 1
ATOM 1382 C C . ILE A 1 168 ? -6.344 -5.75 -12.086 1 94.19 168 ILE A C 1
ATOM 1384 O O . ILE A 1 168 ? -5.762 -6.496 -12.875 1 94.19 168 ILE A O 1
ATOM 1388 N N . SER A 1 169 ? -5.867 -4.605 -11.609 1 95.5 169 SER A N 1
ATOM 1389 C CA . SER A 1 169 ? -4.457 -4.293 -11.805 1 95.5 169 SER A CA 1
ATOM 1390 C C . SER A 1 169 ? -3.682 -4.395 -10.492 1 95.5 169 SER A C 1
ATOM 1392 O O . SER A 1 169 ? -4.164 -3.957 -9.445 1 95.5 169 SER A O 1
ATOM 1394 N N . THR A 1 170 ? -2.498 -4.984 -10.57 1 97.12 170 THR A N 1
ATOM 1395 C CA . THR A 1 170 ? -1.664 -5.223 -9.391 1 97.12 170 THR A CA 1
ATOM 1396 C C . THR A 1 170 ? -0.265 -4.648 -9.602 1 97.12 170 THR A C 1
ATOM 1398 O O . THR A 1 170 ? 0.392 -4.945 -10.602 1 97.12 170 THR A O 1
ATOM 1401 N N . HIS A 1 171 ? 0.121 -3.758 -8.734 1 97.62 171 HIS A N 1
ATOM 1402 C CA . HIS A 1 171 ? 1.444 -3.146 -8.773 1 97.62 171 HIS A CA 1
ATOM 1403 C C . HIS A 1 171 ? 2.324 -3.664 -7.637 1 97.62 171 HIS A C 1
ATOM 1405 O O . HIS A 1 171 ? 1.939 -3.594 -6.469 1 97.62 171 HIS A O 1
ATOM 1411 N N . VAL A 1 172 ? 3.51 -4.16 -8.008 1 98.69 172 VAL A N 1
ATOM 1412 C CA . VAL A 1 172 ? 4.418 -4.734 -7.023 1 98.69 172 VAL A CA 1
ATOM 1413 C C . VAL A 1 172 ? 5.219 -3.625 -6.344 1 98.69 172 VAL A C 1
ATOM 1415 O O . VAL A 1 172 ? 6.09 -3.01 -6.965 1 98.69 172 VAL A O 1
ATOM 1418 N N . MET A 1 173 ? 4.93 -3.475 -5.082 1 98.56 173 MET A N 1
ATOM 1419 C CA . MET A 1 173 ? 5.566 -2.383 -4.348 1 98.56 173 MET A CA 1
ATOM 1420 C C . MET A 1 173 ? 6.902 -2.828 -3.764 1 98.56 173 MET A C 1
ATOM 1422 O O . MET A 1 173 ? 7.883 -2.086 -3.812 1 98.56 173 MET A O 1
ATOM 1426 N N . THR A 1 174 ? 6.914 -3.967 -3.158 1 98.62 174 THR A N 1
ATOM 1427 C CA . THR A 1 174 ? 8.141 -4.594 -2.67 1 98.62 174 THR A CA 1
ATOM 1428 C C . THR A 1 174 ? 8.203 -6.059 -3.096 1 98.62 174 THR A C 1
ATOM 1430 O O . THR A 1 174 ? 7.168 -6.676 -3.367 1 98.62 174 THR A O 1
ATOM 1433 N N . TYR A 1 175 ? 9.383 -6.547 -3.277 1 98.75 175 TYR A N 1
ATOM 1434 C CA . TYR A 1 175 ? 9.641 -7.914 -3.707 1 98.75 175 TYR A CA 1
ATOM 1435 C C . TYR A 1 175 ? 10.859 -8.484 -2.988 1 98.75 175 TYR A C 1
ATOM 1437 O O . TYR A 1 175 ? 12 -8.156 -3.33 1 98.75 175 TYR A O 1
ATOM 1445 N N . GLU A 1 176 ? 10.586 -9.344 -1.987 1 98.31 176 GLU A N 1
ATOM 1446 C CA . GLU A 1 176 ? 11.648 -9.883 -1.142 1 98.31 176 GLU A CA 1
ATOM 1447 C C . GLU A 1 176 ? 11.82 -11.383 -1.361 1 98.31 176 GLU A C 1
ATOM 1449 O O . GLU A 1 176 ? 11.086 -12.188 -0.781 1 98.31 176 GLU A O 1
ATOM 1454 N N . ILE A 1 177 ? 12.844 -11.719 -2.146 1 98.38 177 ILE A N 1
ATOM 1455 C CA . ILE A 1 177 ? 13.125 -13.117 -2.451 1 98.38 177 ILE A CA 1
ATOM 1456 C C . ILE A 1 177 ? 13.641 -13.82 -1.199 1 98.38 177 ILE A C 1
ATOM 1458 O O . ILE A 1 177 ? 14.461 -13.273 -0.463 1 98.38 177 ILE A O 1
ATOM 1462 N N . GLY A 1 178 ? 13.148 -14.969 -0.927 1 98.56 178 GLY A N 1
ATOM 1463 C CA . GLY A 1 178 ? 13.625 -15.797 0.171 1 98.56 178 GLY A CA 1
ATOM 1464 C C . GLY A 1 178 ? 12.836 -15.609 1.45 1 98.56 178 GLY A C 1
ATOM 1465 O O . GLY A 1 178 ? 12.969 -16.391 2.393 1 98.56 178 GLY A O 1
ATOM 1466 N N . ALA A 1 179 ? 12.016 -14.602 1.52 1 98.31 179 ALA A N 1
ATOM 1467 C CA . ALA A 1 179 ? 11.195 -14.367 2.707 1 98.31 179 ALA A CA 1
ATOM 1468 C C . ALA A 1 179 ? 10.141 -15.461 2.875 1 98.31 179 ALA A C 1
ATOM 1470 O O . ALA A 1 179 ? 9.547 -15.914 1.896 1 98.31 179 ALA A O 1
ATOM 1471 N N . VAL A 1 180 ? 9.922 -15.836 4.176 1 98 180 VAL A N 1
ATOM 1472 C CA . VAL A 1 180 ? 8.977 -16.891 4.488 1 98 180 VAL A CA 1
ATOM 1473 C C . VAL A 1 180 ? 8.047 -16.453 5.613 1 98 180 VAL A C 1
ATOM 1475 O O . VAL A 1 180 ? 8.5 -15.891 6.613 1 98 180 VAL A O 1
ATOM 1478 N N . LEU A 1 181 ? 6.773 -16.641 5.391 1 97.56 181 LEU A N 1
ATOM 1479 C CA . LEU A 1 181 ? 5.809 -16.359 6.453 1 97.56 181 LEU A CA 1
ATOM 1480 C C . LEU A 1 181 ? 5.895 -17.422 7.551 1 97.56 181 LEU A C 1
ATOM 1482 O O . LEU A 1 181 ? 5.867 -18.625 7.27 1 97.56 181 LEU A O 1
ATOM 1486 N N . PRO A 1 182 ? 6.004 -16.938 8.797 1 94.75 182 PRO A N 1
ATOM 1487 C CA . PRO A 1 182 ? 6.023 -17.922 9.875 1 94.75 182 PRO A CA 1
ATOM 1488 C C . PRO A 1 182 ? 4.785 -18.812 9.875 1 94.75 182 PRO A C 1
ATOM 1490 O O . PRO A 1 182 ? 3.682 -18.344 9.586 1 94.75 182 PRO A O 1
ATOM 1493 N N . ASP A 1 183 ? 4.945 -20.062 10.297 1 92.44 183 ASP A N 1
ATOM 1494 C CA . ASP A 1 183 ? 3.877 -21.062 10.281 1 92.44 183 ASP A CA 1
ATOM 1495 C C . ASP A 1 183 ? 2.711 -20.625 11.164 1 92.44 183 ASP A C 1
ATOM 1497 O O . ASP A 1 183 ? 1.554 -20.922 10.867 1 92.44 183 ASP A O 1
ATOM 1501 N N . SER A 1 184 ? 2.961 -19.938 12.195 1 87.19 184 SER A N 1
ATOM 1502 C CA . SER A 1 184 ? 1.945 -19.531 13.172 1 87.19 184 SER A CA 1
ATOM 1503 C C . SER A 1 184 ? 0.94 -18.562 12.555 1 87.19 184 SER A C 1
ATOM 1505 O O . SER A 1 184 ? -0.182 -18.438 13.055 1 87.19 184 SER A O 1
ATOM 1507 N N . VAL A 1 185 ? 1.326 -17.938 11.484 1 86.94 185 VAL A N 1
ATOM 1508 C CA . VAL A 1 185 ? 0.46 -16.938 10.867 1 86.94 185 VAL A CA 1
ATOM 1509 C C . VAL A 1 185 ? -0.395 -17.578 9.781 1 86.94 185 VAL A C 1
ATOM 1511 O O . VAL A 1 185 ? -1.422 -17.031 9.383 1 86.94 185 VAL A O 1
ATOM 1514 N N . VAL A 1 186 ? -0.071 -18.781 9.383 1 88.81 186 VAL A N 1
ATOM 1515 C CA . VAL A 1 186 ? -0.692 -19.406 8.219 1 88.81 186 VAL A CA 1
ATOM 1516 C C . VAL A 1 186 ? -1.881 -20.25 8.664 1 88.81 186 VAL A C 1
ATOM 1518 O O . VAL A 1 186 ? -2.783 -20.531 7.871 1 88.81 186 VAL A O 1
ATOM 1521 N N . GLN A 1 187 ? -1.983 -20.641 9.875 1 89.75 187 GLN A N 1
ATOM 1522 C CA . GLN A 1 187 ? -3.039 -21.531 10.344 1 89.75 187 GLN A CA 1
ATOM 1523 C C . GLN A 1 187 ? -4.379 -20.797 10.43 1 89.75 187 GLN A C 1
ATOM 1525 O O . GLN A 1 187 ? -4.5 -19.797 11.133 1 89.75 187 GLN A O 1
ATOM 1530 N N . ALA A 1 188 ? -5.324 -21.375 9.641 1 91.94 188 ALA A N 1
ATOM 1531 C CA . ALA A 1 188 ? -6.676 -20.828 9.711 1 91.94 188 ALA A CA 1
ATOM 1532 C C . ALA A 1 188 ? -7.262 -20.984 11.109 1 91.94 188 ALA A C 1
ATOM 1534 O O . ALA A 1 188 ? -6.949 -21.938 11.82 1 91.94 188 ALA A O 1
ATOM 1535 N N . PRO A 1 189 ? -8.086 -20.094 11.453 1 92.81 189 PRO A N 1
ATOM 1536 C CA . PRO A 1 189 ? -8.695 -20.172 12.781 1 92.81 189 PRO A CA 1
ATOM 1537 C C . PRO A 1 189 ? -9.562 -21.422 12.945 1 92.81 189 PRO A C 1
ATOM 1539 O O . PRO A 1 189 ? -10.008 -22.016 11.953 1 92.81 189 PRO A O 1
ATOM 1542 N N . GLU A 1 190 ? -9.773 -21.75 14.18 1 89.75 190 GLU A N 1
ATOM 1543 C CA . GLU A 1 190 ? -10.5 -22.969 14.531 1 89.75 190 GLU A CA 1
ATOM 1544 C C . GLU A 1 190 ? -11.898 -22.969 13.922 1 89.75 190 GLU A C 1
ATOM 1546 O O . GLU A 1 190 ? -12.383 -24.016 13.492 1 89.75 190 GLU A O 1
ATOM 1551 N N . TYR A 1 191 ? -12.531 -21.828 13.844 1 92.19 191 TYR A N 1
ATOM 1552 C CA . TYR A 1 191 ? -13.914 -21.734 13.391 1 92.19 191 TYR A CA 1
ATOM 1553 C C . TYR A 1 191 ? -14.016 -22.062 11.906 1 92.19 191 TYR A C 1
ATOM 1555 O O . TYR A 1 191 ? -15.117 -22.281 11.391 1 92.19 191 TYR A O 1
ATOM 1563 N N . CYS A 1 192 ? -12.914 -22.109 11.219 1 93.06 192 CYS A N 1
ATOM 1564 C CA . CYS A 1 1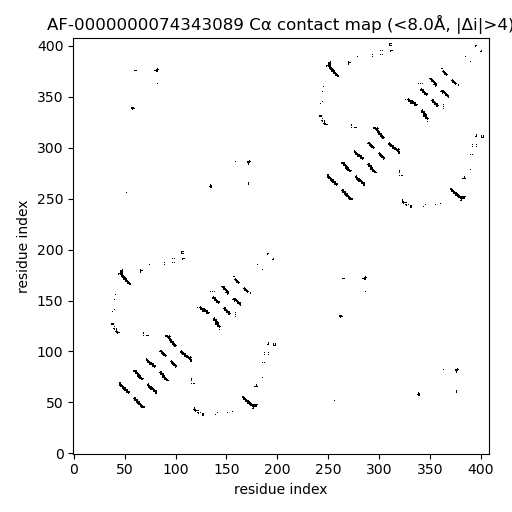92 ? -12.938 -22.5 9.812 1 93.06 192 CYS A CA 1
ATOM 1565 C C . CYS A 1 192 ? -13.125 -24 9.672 1 93.06 192 CYS A C 1
ATOM 1567 O O . CYS A 1 192 ? -13.453 -24.484 8.586 1 93.06 192 CYS A O 1
ATOM 1569 N N . PHE A 1 193 ? -12.984 -24.734 10.688 1 89.5 193 PHE A N 1
ATOM 1570 C CA . PHE A 1 193 ? -13.016 -26.188 10.625 1 89.5 193 PHE A CA 1
ATOM 1571 C C . PHE A 1 193 ? -14.273 -26.734 11.273 1 89.5 193 PHE A C 1
ATOM 1573 O O . PHE A 1 193 ? -14.539 -27.938 11.211 1 89.5 193 PHE A O 1
ATOM 1580 N N . THR A 1 194 ? -15.008 -25.984 12.109 1 79.5 194 THR A N 1
ATOM 1581 C CA . THR A 1 194 ? -16.172 -26.5 12.828 1 79.5 194 THR A CA 1
ATOM 1582 C C . THR A 1 194 ? -17.469 -26.156 12.078 1 79.5 194 THR A C 1
ATOM 1584 O O . THR A 1 194 ? -18.547 -26.609 12.461 1 79.5 194 THR A O 1
ATOM 1587 N N . GLY A 1 195 ? -17.531 -25.906 10.727 1 63.59 195 GLY A N 1
ATOM 1588 C CA . GLY A 1 195 ? -18.719 -25.719 9.906 1 63.59 195 GLY A CA 1
ATOM 1589 C C . GLY A 1 195 ? -19.594 -24.578 10.367 1 63.59 195 GLY A C 1
ATOM 1590 O O . GLY A 1 195 ? -20.562 -24.219 9.695 1 63.59 195 GLY A O 1
ATOM 1591 N N . THR A 1 196 ? -19.609 -24.25 11.547 1 50.91 196 THR A N 1
ATOM 1592 C CA . THR A 1 196 ? -20.609 -23.312 12.039 1 50.91 196 THR A CA 1
ATOM 1593 C C . THR A 1 196 ? -20.344 -21.906 11.46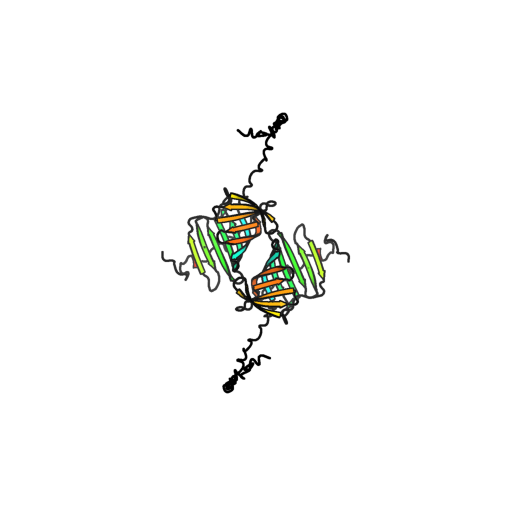9 1 50.91 196 THR A C 1
ATOM 1595 O O . THR A 1 196 ? -20.141 -20.953 12.219 1 50.91 196 THR A O 1
ATOM 1598 N N . VAL A 1 197 ? -19.531 -21.859 10.531 1 51.38 197 VAL A N 1
ATOM 1599 C CA . VAL A 1 197 ? -19.438 -20.469 10.102 1 51.38 197 VAL A CA 1
ATOM 1600 C C . VAL A 1 197 ? -20.766 -20.016 9.492 1 51.38 197 VAL A C 1
ATOM 1602 O O . VAL A 1 197 ? -21.453 -20.812 8.828 1 51.38 197 VAL A O 1
ATOM 1605 N N . ASN A 1 198 ? -21.453 -19.109 10.117 1 43.12 198 ASN A N 1
ATOM 1606 C CA . ASN A 1 198 ? -22.734 -18.547 9.703 1 43.12 198 ASN A CA 1
ATOM 1607 C C . ASN A 1 198 ? -22.812 -18.422 8.18 1 43.12 198 ASN A C 1
ATOM 1609 O O . ASN A 1 198 ? -23.734 -17.766 7.664 1 43.12 198 ASN A O 1
ATOM 1613 N N . GLY A 1 199 ? -21.781 -18.438 7.457 1 40.81 199 GLY A N 1
ATOM 1614 C CA . GLY A 1 199 ? -22.125 -18.078 6.094 1 40.81 199 GLY A CA 1
ATOM 1615 C C . GLY A 1 199 ? -22.875 -19.172 5.363 1 40.81 199 GLY A C 1
ATOM 1616 O O . GLY A 1 199 ? -22.844 -20.328 5.781 1 40.81 199 GLY A O 1
ATOM 1617 N N . ASN A 1 200 ? -23.938 -18.844 4.453 1 36.53 200 ASN A N 1
ATOM 1618 C CA . ASN A 1 200 ? -24.844 -19.609 3.592 1 36.53 200 ASN A CA 1
ATOM 1619 C C . ASN A 1 200 ? -24.094 -20.656 2.775 1 36.53 200 ASN A C 1
ATOM 1621 O O . ASN A 1 200 ? -23.156 -20.328 2.039 1 36.53 200 ASN A O 1
ATOM 1625 N N . ALA A 1 201 ? -23.953 -21.953 3.266 1 36.22 201 ALA A N 1
ATOM 1626 C CA . ALA A 1 201 ? -23.594 -23.094 2.428 1 36.22 201 ALA A CA 1
ATOM 1627 C C . ALA A 1 201 ? -24.188 -22.953 1.028 1 36.22 201 ALA A C 1
ATOM 1629 O O . ALA A 1 201 ? -25.375 -22.688 0.876 1 36.22 201 ALA A O 1
ATOM 1630 N N . PHE A 1 202 ? -23.391 -22.625 0.052 1 30.25 202 PHE A N 1
ATOM 1631 C CA . PHE A 1 202 ? -23.891 -22.828 -1.3 1 30.25 202 PHE A CA 1
ATOM 1632 C C . PHE A 1 202 ? -24.375 -24.266 -1.486 1 30.25 202 PHE A C 1
ATOM 1634 O O . PHE A 1 202 ? -23.594 -25.203 -1.324 1 30.25 202 PHE A O 1
ATOM 1641 N N . SER A 1 203 ? -25.531 -24.5 -0.987 1 29.48 203 SER A N 1
ATOM 1642 C CA . SER A 1 203 ? -26.172 -25.719 -1.501 1 29.48 203 SER A CA 1
ATOM 1643 C C . SER A 1 203 ? -25.953 -25.859 -3.002 1 29.48 203 SER A C 1
ATOM 1645 O O . SER A 1 203 ? -26.312 -24.984 -3.779 1 29.48 203 SER A O 1
ATOM 1647 N N . THR A 1 204 ? -24.922 -26.609 -3.426 1 25.22 204 THR A N 1
ATOM 1648 C CA . THR A 1 204 ? -25.141 -27.172 -4.758 1 25.22 204 THR A CA 1
ATOM 1649 C C . THR A 1 204 ? -26.391 -28.047 -4.777 1 25.22 204 THR A C 1
ATOM 1651 O O . THR A 1 204 ? -26.688 -28.719 -3.795 1 25.22 204 THR A O 1
ATOM 1654 N N . MET B 1 1 ? -58.844 62.75 -66.375 1 26.09 1 MET B N 1
ATOM 1655 C CA . MET B 1 1 ? -59.156 63 -64.938 1 26.09 1 MET B CA 1
ATOM 1656 C C . MET B 1 1 ? -59.688 61.719 -64.25 1 26.09 1 MET B C 1
ATOM 1658 O O . MET B 1 1 ? -60.875 61.594 -64.062 1 26.09 1 MET B O 1
ATOM 1662 N N . GLN B 1 2 ? -59.062 60.531 -64.625 1 31.3 2 GLN B N 1
ATOM 1663 C CA . GLN B 1 2 ? -59.438 59.125 -64.312 1 31.3 2 GLN B CA 1
ATOM 1664 C C . GLN B 1 2 ? -59.406 58.875 -62.812 1 31.3 2 GLN B C 1
ATOM 1666 O O . GLN B 1 2 ? -58.375 59.125 -62.156 1 31.3 2 GLN B O 1
ATOM 1671 N N . LEU B 1 3 ? -60.562 58.781 -62.062 1 29.03 3 LEU B N 1
ATOM 1672 C CA . LEU B 1 3 ? -61.062 58.625 -60.688 1 29.03 3 LEU B CA 1
ATOM 1673 C C . LEU B 1 3 ? -60.656 57.312 -60.094 1 29.03 3 LEU B C 1
ATOM 1675 O O . LEU B 1 3 ? -61.219 56.25 -60.406 1 29.03 3 LEU B O 1
ATOM 1679 N N . ALA B 1 4 ? -59.344 56.906 -60.094 1 29.81 4 ALA B N 1
ATOM 1680 C CA . ALA B 1 4 ? -58.906 55.594 -59.625 1 29.81 4 ALA B CA 1
ATOM 1681 C C . ALA B 1 4 ? -59.281 55.375 -58.156 1 29.81 4 ALA B C 1
ATOM 1683 O O . ALA B 1 4 ? -58.938 56.188 -57.312 1 29.81 4 ALA B O 1
ATOM 1684 N N . LEU B 1 5 ? -60.469 54.75 -57.844 1 29.92 5 LEU B N 1
ATOM 1685 C CA . LEU B 1 5 ? -61.219 54.312 -56.688 1 29.92 5 LEU B CA 1
ATOM 1686 C C . LEU B 1 5 ? -60.312 53.469 -55.75 1 29.92 5 LEU B C 1
ATOM 1688 O O . LEU B 1 5 ? -59.875 52.375 -56.125 1 29.92 5 LEU B O 1
ATOM 1692 N N . GLN B 1 6 ? -59.344 54.094 -55.062 1 30.12 6 GLN B N 1
ATOM 1693 C CA . GLN B 1 6 ? -58.375 53.406 -54.188 1 30.12 6 GLN B CA 1
ATOM 1694 C C . GLN B 1 6 ? -59.094 52.688 -53.062 1 30.12 6 GLN B C 1
ATOM 1696 O O . GLN B 1 6 ? -59.844 53.312 -52.281 1 30.12 6 GLN B O 1
ATOM 1701 N N . LEU B 1 7 ? -59.562 51.406 -53.25 1 28.14 7 LEU B N 1
ATOM 1702 C CA . LEU B 1 7 ? -60.312 50.531 -52.344 1 28.14 7 LEU B CA 1
ATOM 1703 C C . LEU B 1 7 ? -59.531 50.312 -51.062 1 28.14 7 LEU B C 1
ATOM 1705 O O . LEU B 1 7 ? -58.438 49.719 -51.062 1 28.14 7 LEU B O 1
ATOM 1709 N N . THR B 1 8 ? -59.344 51.312 -50.156 1 29.05 8 THR B N 1
ATOM 1710 C CA . THR B 1 8 ? -58.594 51.25 -48.906 1 29.05 8 THR B CA 1
ATOM 1711 C C . THR B 1 8 ? -59.281 50.281 -47.938 1 29.05 8 THR B C 1
ATOM 1713 O O . THR B 1 8 ? -60.438 50.469 -47.594 1 29.05 8 THR B O 1
ATOM 1716 N N . SER B 1 9 ? -59.031 48.906 -48.062 1 27.23 9 SER B N 1
ATOM 1717 C CA . SER B 1 9 ? -59.625 47.844 -47.25 1 27.23 9 SER B CA 1
ATOM 1718 C C . SER B 1 9 ? -59.344 48.062 -45.75 1 27.23 9 SER B C 1
ATOM 1720 O O . SER B 1 9 ? -58.188 48.188 -45.344 1 27.23 9 SER B O 1
ATOM 1722 N N . VAL B 1 10 ? -60.156 48.75 -45 1 29.16 10 VAL B N 1
ATOM 1723 C CA . VAL B 1 10 ? -60.125 49.094 -43.594 1 29.16 10 VAL B CA 1
ATOM 1724 C C . VAL B 1 10 ? -60.25 47.812 -42.75 1 29.16 10 VAL B C 1
ATOM 1726 O O . VAL B 1 10 ? -61.344 47.188 -42.75 1 29.16 10 VAL B O 1
ATOM 1729 N N . LEU B 1 11 ? -59.312 46.844 -42.75 1 27.36 11 LEU B N 1
ATOM 1730 C CA . LEU B 1 11 ? -59.438 45.625 -41.969 1 27.36 11 LEU B CA 1
ATOM 1731 C C . LEU B 1 11 ? -59.594 45.969 -40.5 1 27.36 11 LEU B C 1
ATOM 1733 O O . LEU B 1 11 ? -58.75 46.656 -39.906 1 27.36 11 LEU B O 1
ATOM 1737 N N . ILE B 1 12 ? -60.781 45.906 -39.906 1 25.92 12 ILE B N 1
ATOM 1738 C CA . ILE B 1 12 ? -61.281 46.156 -38.562 1 25.92 12 ILE B CA 1
ATOM 1739 C C . ILE B 1 12 ? -60.656 45.156 -37.594 1 25.92 12 ILE B C 1
ATOM 1741 O O . ILE B 1 12 ? -60.875 43.938 -37.688 1 25.92 12 ILE B O 1
ATOM 1745 N N . CYS B 1 13 ? -59.406 45.281 -37.188 1 24.92 13 CYS B N 1
ATOM 1746 C CA . CYS B 1 13 ? -58.688 44.5 -36.188 1 24.92 13 CYS B CA 1
ATOM 1747 C C . CYS B 1 13 ? -59.375 44.562 -34.844 1 24.92 13 CYS B C 1
ATOM 1749 O O . CYS B 1 13 ? -59.344 45.594 -34.156 1 24.92 13 CYS B O 1
ATOM 1751 N N . ILE B 1 14 ? -60.594 43.938 -34.688 1 26.17 14 ILE B N 1
ATOM 1752 C CA . ILE B 1 14 ? -61.281 43.875 -33.406 1 26.17 14 ILE B CA 1
ATOM 1753 C C . ILE B 1 14 ? -60.344 43.312 -32.344 1 26.17 14 ILE B C 1
ATOM 1755 O O . ILE B 1 14 ? -59.938 42.125 -32.438 1 26.17 14 ILE B O 1
ATOM 1759 N N . LEU B 1 15 ? -59.469 44 -31.75 1 26.19 15 LEU B N 1
ATOM 1760 C CA . LEU B 1 15 ? -58.594 43.75 -30.625 1 26.19 15 LEU B CA 1
ATOM 1761 C C . LEU B 1 15 ? -59.375 43.281 -29.406 1 26.19 15 LEU B C 1
ATOM 1763 O O . LEU B 1 15 ? -60.188 44.031 -28.859 1 26.19 15 LEU B O 1
ATOM 1767 N N . LEU B 1 16 ? -59.875 42.031 -29.438 1 26.39 16 LEU B N 1
ATOM 1768 C CA . LEU B 1 16 ? -60.5 41.438 -28.281 1 26.39 16 LEU B CA 1
ATOM 1769 C C . LEU B 1 16 ? -59.688 41.656 -27.016 1 26.39 16 LEU B C 1
ATOM 1771 O O . LEU B 1 16 ? -58.5 41.312 -26.984 1 26.39 16 LEU B O 1
ATOM 1775 N N . ARG B 1 17 ? -60.062 42.625 -26.25 1 29.52 17 ARG B N 1
ATOM 1776 C CA . ARG B 1 17 ? -59.531 42.969 -24.922 1 29.52 17 ARG B CA 1
ATOM 1777 C C . ARG B 1 17 ? -59.75 41.812 -23.938 1 29.52 17 ARG B C 1
ATOM 1779 O O . ARG B 1 17 ? -60.906 41.562 -23.531 1 29.52 17 ARG B O 1
ATOM 1786 N N . LEU B 1 18 ? -59.25 40.656 -24.156 1 30.33 18 LEU B N 1
ATOM 1787 C CA . LEU B 1 18 ? -59.406 39.688 -23.078 1 30.33 18 LEU B CA 1
ATOM 1788 C C . LEU B 1 18 ? -58.938 40.281 -21.75 1 30.33 18 LEU B C 1
ATOM 1790 O O . LEU B 1 18 ? -57.938 41 -21.703 1 30.33 18 LEU B O 1
ATOM 1794 N N . PRO B 1 19 ? -59.906 40.281 -20.734 1 31.98 19 PRO B N 1
ATOM 1795 C CA . PRO B 1 19 ? -59.625 40.781 -19.375 1 31.98 19 PRO B CA 1
ATOM 1796 C C . PRO B 1 19 ? -58.344 40.219 -18.781 1 31.98 19 PRO B C 1
ATOM 1798 O O . PRO B 1 19 ? -57.906 39.125 -19.188 1 31.98 19 PRO B O 1
ATOM 1801 N N . ASN B 1 20 ? -57.5 41.094 -18.297 1 31.08 20 ASN B N 1
ATOM 1802 C CA . ASN B 1 20 ? -56.25 40.969 -17.578 1 31.08 20 ASN B CA 1
ATOM 1803 C C . ASN B 1 20 ? -56.344 39.938 -16.438 1 31.08 20 ASN B C 1
ATOM 1805 O O . ASN B 1 20 ? -57.344 39.906 -15.719 1 31.08 20 ASN B O 1
ATOM 1809 N N . HIS B 1 21 ? -55.812 38.719 -16.594 1 30.22 21 HIS B N 1
ATOM 1810 C CA . HIS B 1 21 ? -55.594 37.656 -15.641 1 30.22 21 HIS B CA 1
ATOM 1811 C C . HIS B 1 21 ? -55.25 38.188 -14.266 1 30.22 21 HIS B C 1
ATOM 1813 O O . HIS B 1 21 ? -54.531 39.188 -14.164 1 30.22 21 HIS B O 1
ATOM 1819 N N . LEU B 1 22 ? -56.125 38.094 -13.32 1 33.31 22 LEU B N 1
ATOM 1820 C CA . LEU B 1 22 ? -55.906 38.219 -11.883 1 33.31 22 LEU B CA 1
ATOM 1821 C C . LEU B 1 22 ? -54.594 37.562 -11.461 1 33.31 22 LEU B C 1
ATOM 1823 O O . LEU B 1 22 ? -54.375 36.375 -11.703 1 33.31 22 LEU B O 1
ATOM 1827 N N . ALA B 1 23 ? -53.531 38.312 -11.312 1 28.67 23 ALA B N 1
ATOM 1828 C CA . ALA B 1 23 ? -52.25 37.906 -10.695 1 28.67 23 ALA B CA 1
ATOM 1829 C C . ALA B 1 23 ? -52.469 37.375 -9.297 1 28.67 23 ALA B C 1
ATOM 1831 O O . ALA B 1 23 ? -52.844 38.094 -8.375 1 28.67 23 ALA B O 1
ATOM 1832 N N . ILE B 1 24 ? -53.062 36.188 -9.117 1 32.22 24 ILE B N 1
ATOM 1833 C CA . ILE B 1 24 ? -52.938 35.562 -7.812 1 32.22 24 ILE B CA 1
ATOM 1834 C C . ILE B 1 24 ? -51.469 35.594 -7.379 1 32.22 24 ILE B C 1
ATOM 1836 O O . ILE B 1 24 ? -50.625 34.969 -8.031 1 32.22 24 ILE B O 1
ATOM 1840 N N . SER B 1 25 ? -51.062 36.688 -6.879 1 31.03 25 SER B N 1
ATOM 1841 C CA . SER B 1 25 ? -49.75 36.688 -6.211 1 31.03 25 SER B CA 1
ATOM 1842 C C . SER B 1 25 ? -49.656 35.562 -5.172 1 31.03 25 SER B C 1
ATOM 1844 O O . SER B 1 25 ? -50.312 35.625 -4.129 1 31.03 25 SER B O 1
ATOM 1846 N N . HIS B 1 26 ? -49.812 34.281 -5.574 1 35.09 26 HIS B N 1
ATOM 1847 C CA . HIS B 1 26 ? -49.344 33.344 -4.574 1 35.09 26 HIS B CA 1
ATOM 1848 C C . HIS B 1 26 ? -48 33.781 -4.008 1 35.09 26 HIS B C 1
ATOM 1850 O O . HIS B 1 26 ? -47.031 33.969 -4.758 1 35.09 26 HIS B O 1
ATOM 1856 N N . ASN B 1 27 ? -48.062 34.531 -2.973 1 36 27 ASN B N 1
ATOM 1857 C CA . ASN B 1 27 ? -46.875 34.625 -2.129 1 36 27 ASN B CA 1
ATOM 1858 C C . ASN B 1 27 ? -46.156 33.281 -2.02 1 36 27 ASN B C 1
ATOM 1860 O O . ASN B 1 27 ? -46.625 32.375 -1.306 1 36 27 ASN B O 1
ATOM 1864 N N . ILE B 1 28 ? -45.688 32.688 -3.082 1 35.62 28 ILE B N 1
ATOM 1865 C CA . ILE B 1 28 ? -44.719 31.641 -2.855 1 35.62 28 ILE B CA 1
ATOM 1866 C C . ILE B 1 28 ? -43.719 32.094 -1.793 1 35.62 28 ILE B C 1
ATOM 1868 O O . ILE B 1 28 ? -42.969 33.031 -2.01 1 35.62 28 ILE B O 1
ATOM 1872 N N . GLU B 1 29 ? -44.094 32.062 -0.501 1 40.75 29 GLU B N 1
ATOM 1873 C CA . GLU B 1 29 ? -42.969 32.094 0.44 1 40.75 29 GLU B CA 1
ATOM 1874 C C . GLU B 1 29 ? -41.75 31.328 -0.124 1 40.75 29 GLU B C 1
ATOM 1876 O O . GLU B 1 29 ? -41.906 30.234 -0.655 1 40.75 29 GLU B O 1
ATOM 1881 N N . PRO B 1 30 ? -40.781 32.062 -0.567 1 39.22 30 PRO B N 1
ATOM 1882 C CA . PRO B 1 30 ? -39.625 31.25 -0.918 1 39.22 30 PRO B CA 1
ATOM 1883 C C . PRO B 1 30 ? -39.406 30.062 0.018 1 39.22 30 PRO B C 1
ATOM 1885 O O . PRO B 1 30 ? -39.438 30.219 1.241 1 39.22 30 PRO B O 1
ATOM 1888 N N . TRP B 1 31 ? -40.062 28.922 -0.111 1 40.16 31 TRP B N 1
ATOM 1889 C CA . TRP B 1 31 ? -39.344 27.797 0.5 1 40.16 31 TRP B CA 1
ATOM 1890 C C . TRP B 1 31 ? -37.875 28.125 0.707 1 40.16 31 TRP B C 1
ATOM 1892 O O . TRP B 1 31 ? -37.156 28.375 -0.257 1 40.16 31 TRP B O 1
ATOM 1902 N N . LEU B 1 32 ? -37.531 29 1.595 1 38.94 32 LEU B N 1
ATOM 1903 C CA . LEU B 1 32 ? -36.156 29.078 2.131 1 38.94 32 LEU B CA 1
ATOM 1904 C C . LEU B 1 32 ? -35.469 27.734 2.021 1 38.94 32 LEU B C 1
ATOM 1906 O O . LEU B 1 32 ? -35.906 26.75 2.625 1 38.94 32 LEU B O 1
ATOM 1910 N N . ASP B 1 33 ? -35.094 27.25 0.929 1 42.69 33 ASP B N 1
ATOM 1911 C CA . ASP B 1 33 ? -34.094 26.188 0.833 1 42.69 33 ASP B CA 1
ATOM 1912 C C . ASP B 1 33 ? -33.219 26.141 2.088 1 42.69 33 ASP B C 1
ATOM 1914 O O . ASP B 1 33 ? -32.5 27.094 2.377 1 42.69 33 ASP B O 1
ATOM 1918 N N . THR B 1 34 ? -33.719 25.938 3.252 1 46 34 THR B N 1
ATOM 1919 C CA . THR B 1 34 ? -32.844 25.594 4.383 1 46 34 THR B CA 1
ATOM 1920 C C . THR B 1 34 ? -31.484 25.109 3.902 1 46 34 THR B C 1
ATOM 1922 O O . THR B 1 34 ? -31.359 24.031 3.332 1 46 34 THR B O 1
ATOM 1925 N N . LEU B 1 35 ? -30.625 25.828 3.271 1 52.22 35 LEU B N 1
ATOM 1926 C CA . LEU B 1 35 ? -29.234 25.625 2.889 1 52.22 35 LEU B CA 1
ATOM 1927 C C . LEU B 1 35 ? -28.516 24.781 3.924 1 52.22 35 LEU B C 1
ATOM 1929 O O . LEU B 1 35 ? -28.406 25.156 5.086 1 52.22 35 LEU B O 1
ATOM 1933 N N . GLU B 1 36 ? -28.844 23.547 4.125 1 62.38 36 GLU B N 1
ATOM 1934 C CA . GLU B 1 36 ? -28 22.734 4.98 1 62.38 36 GLU B CA 1
ATOM 1935 C C . GLU B 1 36 ? -26.594 23.328 5.086 1 62.38 36 GLU B C 1
ATOM 1937 O O . GLU B 1 36 ? -26.031 23.797 4.09 1 62.38 36 GLU B O 1
ATOM 1942 N N . PRO B 1 37 ? -26.25 23.719 6.324 1 78.31 37 PRO B N 1
ATOM 1943 C CA . PRO B 1 37 ? -24.922 24.297 6.512 1 78.31 37 PRO B CA 1
ATOM 1944 C C . PRO B 1 37 ? -23.828 23.531 5.766 1 78.31 37 PRO B C 1
ATOM 1946 O O . PRO B 1 37 ? -23.922 22.312 5.613 1 78.31 37 PRO B O 1
ATOM 1949 N N . THR B 1 38 ? -23 24.297 5.109 1 89.81 38 THR B N 1
ATOM 1950 C CA . THR B 1 38 ? -21.828 23.734 4.434 1 89.81 38 THR B CA 1
ATOM 1951 C C . THR B 1 38 ? -20.984 22.906 5.406 1 89.81 38 THR B C 1
ATOM 1953 O O . THR B 1 38 ? -20.656 23.375 6.496 1 89.81 38 THR B O 1
ATOM 1956 N N . PRO B 1 39 ? -20.766 21.719 5.164 1 94.94 39 PRO B N 1
ATOM 1957 C CA . PRO B 1 39 ? -19.953 20.906 6.066 1 94.94 39 PRO B CA 1
ATOM 1958 C C . PRO B 1 39 ? -18.562 21.484 6.309 1 94.94 39 PRO B C 1
ATOM 1960 O O . PRO B 1 39 ? -18.016 22.172 5.445 1 94.94 39 PRO B O 1
ATOM 1963 N N . THR B 1 40 ? -18.078 21.25 7.5 1 96.31 40 THR B N 1
ATOM 1964 C CA . THR B 1 40 ? -16.703 21.578 7.859 1 96.31 40 THR B CA 1
ATOM 1965 C C . THR B 1 40 ? -15.852 20.328 7.992 1 96.31 40 THR B C 1
ATOM 1967 O O . THR B 1 40 ? -16.312 19.297 8.508 1 96.31 40 THR B O 1
ATOM 1970 N N . PRO B 1 41 ? -14.602 20.422 7.539 1 97.31 41 PRO B N 1
ATOM 1971 C CA . PRO B 1 41 ? -13.75 19.234 7.684 1 97.31 41 PRO B CA 1
ATOM 1972 C C . PRO B 1 41 ? -13.523 18.844 9.141 1 97.31 41 PRO B C 1
ATOM 1974 O O . PRO B 1 41 ? -13.383 19.719 10 1 97.31 41 PRO B O 1
ATOM 1977 N N . THR B 1 42 ? -13.562 17.562 9.398 1 98 42 THR B N 1
ATOM 1978 C CA . THR B 1 42 ? -13.203 17.078 10.727 1 98 42 THR B CA 1
ATOM 1979 C C . THR B 1 42 ? -11.727 17.312 11.008 1 98 42 THR B C 1
ATOM 1981 O O . THR B 1 42 ? -10.867 16.984 10.188 1 98 42 THR B O 1
ATOM 1984 N N . PRO B 1 43 ? -11.43 17.922 12.109 1 98.38 43 PRO B N 1
ATOM 1985 C CA . PRO B 1 43 ? -10.016 18.031 12.445 1 98.38 43 PRO B CA 1
ATOM 1986 C C . PRO B 1 43 ? -9.32 16.672 12.555 1 98.38 43 PRO B C 1
ATOM 1988 O O . PRO B 1 43 ? -9.945 15.695 12.969 1 98.38 43 PRO B O 1
ATOM 1991 N N . TRP B 1 44 ? -8.062 16.656 12.219 1 98.44 44 TRP B N 1
ATOM 1992 C CA . TRP B 1 44 ? -7.293 15.438 12.43 1 98.44 44 TRP B CA 1
ATOM 1993 C C . TRP B 1 44 ? -7.234 15.078 13.906 1 98.44 44 TRP B C 1
ATOM 1995 O O . TRP B 1 44 ? -7.141 15.961 14.766 1 98.44 44 TRP B O 1
ATOM 2005 N N . PRO B 1 45 ? -7.336 13.742 14.219 1 98.56 45 PRO B N 1
ATOM 2006 C CA . PRO B 1 45 ? -7.008 13.352 15.594 1 98.56 45 PRO B CA 1
ATOM 2007 C C . PRO B 1 45 ? -5.598 13.758 16 1 98.56 45 PRO B C 1
ATOM 2009 O O . PRO B 1 45 ? -4.719 13.906 15.148 1 98.56 45 PRO B O 1
ATOM 2012 N N . GLU B 1 46 ? -5.414 13.891 17.312 1 98.56 46 GLU B N 1
ATOM 2013 C CA . GLU B 1 46 ? -4.121 14.328 17.828 1 98.56 46 GLU B CA 1
ATOM 2014 C C . GLU B 1 46 ? -3.021 13.328 17.469 1 98.56 46 GLU B C 1
ATOM 2016 O O . GLU B 1 46 ? -1.855 13.703 17.344 1 98.56 46 GLU B O 1
ATOM 2021 N N . GLN B 1 47 ? -3.369 12.125 17.438 1 98.75 47 GLN B N 1
ATOM 2022 C CA . GLN B 1 47 ? -2.443 11.055 17.078 1 98.75 47 GLN B CA 1
ATOM 2023 C C . GLN B 1 47 ? -3.119 10.023 16.188 1 98.75 47 GLN B C 1
ATOM 2025 O O . GLN B 1 47 ? -4.254 9.609 16.453 1 98.75 47 GLN B O 1
ATOM 2030 N N . PHE B 1 48 ? -2.404 9.633 15.109 1 98.81 48 PHE B N 1
ATOM 2031 C CA . PHE B 1 48 ? -2.924 8.562 14.273 1 98.81 48 PHE B CA 1
ATOM 2032 C C . PHE B 1 48 ? -1.827 7.984 13.391 1 98.81 48 PHE B C 1
ATOM 2034 O O . PHE B 1 48 ? -0.762 8.586 13.242 1 98.81 48 PHE B O 1
ATOM 2041 N N . HIS B 1 49 ? -2.027 6.812 12.898 1 98.88 49 HIS B N 1
ATOM 2042 C CA . HIS B 1 49 ? -1.271 6.172 11.828 1 98.88 49 HIS B CA 1
ATOM 2043 C C . HIS B 1 49 ? -2.137 5.957 10.594 1 98.88 49 HIS B C 1
ATOM 2045 O O . HIS B 1 49 ? -3.279 5.504 10.703 1 98.88 49 HIS B O 1
ATOM 2051 N N . ALA B 1 50 ? -1.659 6.332 9.438 1 98.81 50 ALA B N 1
ATOM 2052 C CA . ALA B 1 50 ? -2.316 6.043 8.164 1 98.81 50 ALA B CA 1
ATOM 2053 C C . ALA B 1 50 ? -1.355 5.367 7.195 1 98.81 50 ALA B C 1
ATOM 2055 O O . ALA B 1 50 ? -0.218 5.812 7.023 1 98.81 50 ALA B O 1
ATOM 2056 N N . LEU B 1 51 ? -1.787 4.238 6.66 1 98.81 51 LEU B N 1
ATOM 2057 C CA . LEU B 1 51 ? -1.12 3.678 5.488 1 98.81 51 LEU B CA 1
ATOM 2058 C C . LEU B 1 51 ? -1.699 4.258 4.203 1 98.81 51 LEU B C 1
ATOM 2060 O O . LEU B 1 51 ? -2.908 4.184 3.973 1 98.81 51 LEU B O 1
ATOM 2064 N N . LEU B 1 52 ? -0.801 4.855 3.387 1 98.69 52 LEU B N 1
ATOM 2065 C CA . LEU B 1 52 ? -1.233 5.578 2.197 1 98.69 52 LEU B CA 1
ATOM 2066 C C . LEU B 1 52 ? -0.642 4.957 0.937 1 98.69 52 LEU B C 1
ATOM 2068 O O . LEU B 1 52 ? 0.52 4.543 0.93 1 98.69 52 LEU B O 1
ATOM 2072 N N . TYR B 1 53 ? -1.448 4.836 -0.044 1 97.56 53 TYR B N 1
ATOM 2073 C CA . TYR B 1 53 ? -0.94 4.652 -1.399 1 97.56 53 TYR B CA 1
ATOM 2074 C C . TYR B 1 53 ? -0.86 5.984 -2.137 1 97.56 53 TYR B C 1
ATOM 2076 O O . TYR B 1 53 ? -1.83 6.742 -2.166 1 97.56 53 TYR B O 1
ATOM 2084 N N . MET B 1 54 ? 0.291 6.23 -2.76 1 97.06 54 MET B N 1
ATOM 2085 C CA . MET B 1 54 ? 0.508 7.512 -3.43 1 97.06 54 MET B CA 1
ATOM 2086 C C . MET B 1 54 ? 0.922 7.301 -4.883 1 97.06 54 MET B C 1
ATOM 2088 O O . MET B 1 54 ? 1.854 6.547 -5.164 1 97.06 54 MET B O 1
ATOM 2092 N N . ASN B 1 55 ? 0.17 7.957 -5.691 1 94 55 ASN B N 1
ATOM 2093 C CA . ASN B 1 55 ? 0.579 8.109 -7.082 1 94 55 ASN B CA 1
ATOM 2094 C C . ASN B 1 55 ? 1.244 9.461 -7.328 1 94 55 ASN B C 1
ATOM 2096 O O . ASN B 1 55 ? 0.571 10.492 -7.355 1 94 55 ASN B O 1
ATOM 2100 N N . LEU B 1 56 ? 2.564 9.438 -7.391 1 87.94 56 LEU B N 1
ATOM 2101 C CA . LEU B 1 56 ? 3.311 10.68 -7.551 1 87.94 56 LEU B CA 1
ATOM 2102 C C . LEU B 1 56 ? 3.166 11.219 -8.969 1 87.94 56 LEU B C 1
ATOM 2104 O O . LEU B 1 56 ? 2.938 12.422 -9.156 1 87.94 56 LEU B O 1
ATOM 2108 N N . THR B 1 57 ? 3.443 10.445 -9.773 1 79 57 THR B N 1
ATOM 2109 C CA . THR B 1 57 ? 3.203 10.609 -11.203 1 79 57 THR B CA 1
ATOM 2110 C C . THR B 1 57 ? 2.689 9.312 -11.812 1 79 57 THR B C 1
ATOM 2112 O O . THR B 1 57 ? 2.662 8.273 -11.148 1 79 57 THR B O 1
ATOM 2115 N N . SER B 1 58 ? 2.174 9.32 -12.969 1 68.31 58 SER B N 1
ATOM 2116 C CA . SER B 1 58 ? 1.743 8.094 -13.641 1 68.31 58 SER B CA 1
ATOM 2117 C C . SER B 1 58 ? 2.887 7.09 -13.75 1 68.31 58 SER B C 1
ATOM 2119 O O . SER B 1 58 ? 2.658 5.906 -14.008 1 68.31 58 SER B O 1
ATOM 2121 N N . THR B 1 59 ? 4.027 7.516 -13.219 1 79.25 59 THR B N 1
ATOM 2122 C CA . THR B 1 59 ? 5.16 6.621 -13.445 1 79.25 59 THR B CA 1
ATOM 2123 C C . THR B 1 59 ? 5.855 6.289 -12.133 1 79.25 59 THR B C 1
ATOM 2125 O O . THR B 1 59 ? 6.73 5.418 -12.094 1 79.25 59 THR B O 1
ATOM 2128 N N . HIS B 1 60 ? 5.383 6.926 -11.078 1 91 60 HIS B N 1
ATOM 2129 C CA . HIS B 1 60 ? 6.039 6.664 -9.805 1 91 60 HIS B CA 1
ATOM 2130 C C . HIS B 1 60 ? 5.02 6.434 -8.695 1 91 60 HIS B C 1
ATOM 2132 O O . HIS B 1 60 ? 4.219 7.316 -8.383 1 91 60 HIS B O 1
ATOM 2138 N N . LEU B 1 61 ? 5.137 5.238 -8.203 1 96.19 61 LEU B N 1
ATOM 2139 C CA . LEU B 1 61 ? 4.234 4.832 -7.133 1 96.19 61 LEU B CA 1
ATOM 2140 C C . LEU B 1 61 ? 4.984 4.688 -5.816 1 96.19 61 LEU B C 1
ATOM 2142 O O . LEU B 1 61 ? 6.18 4.379 -5.809 1 96.19 61 LEU B O 1
ATOM 2146 N N . GLN B 1 62 ? 4.238 4.973 -4.754 1 97.31 62 GLN B N 1
ATOM 2147 C CA . GLN B 1 62 ? 4.852 4.754 -3.451 1 97.31 62 GLN B CA 1
ATOM 2148 C C . GLN B 1 62 ? 3.797 4.504 -2.379 1 97.31 62 GLN B C 1
ATOM 2150 O O . GLN B 1 62 ? 2.631 4.863 -2.553 1 97.31 62 GLN B O 1
ATOM 2155 N N . LEU B 1 63 ? 4.23 3.822 -1.381 1 98.12 63 LEU B N 1
ATOM 2156 C CA . LEU B 1 63 ? 3.465 3.727 -0.143 1 98.12 63 LEU B CA 1
ATOM 2157 C C . LEU B 1 63 ? 4.043 4.645 0.928 1 98.12 63 LEU B C 1
ATOM 2159 O O . LEU B 1 63 ? 5.25 4.891 0.958 1 98.12 63 LEU B O 1
ATOM 2163 N N . SER B 1 64 ? 3.143 5.137 1.771 1 98.38 64 SER B N 1
ATOM 2164 C CA . SER B 1 64 ? 3.584 5.934 2.91 1 98.38 64 SER B CA 1
ATOM 2165 C C . SER B 1 64 ? 2.967 5.43 4.211 1 98.38 64 SER B C 1
ATOM 2167 O O . SER B 1 64 ? 1.745 5.297 4.312 1 98.38 64 SER B O 1
ATOM 2169 N N . ASP B 1 65 ? 3.842 5.094 5.152 1 98.56 65 ASP B N 1
ATOM 2170 C CA . ASP B 1 65 ? 3.432 4.977 6.551 1 98.56 65 ASP B CA 1
ATOM 2171 C C . ASP B 1 65 ? 3.484 6.328 7.254 1 98.56 65 ASP B C 1
ATOM 2173 O O . ASP B 1 65 ? 4.555 6.773 7.676 1 98.56 65 ASP B O 1
ATOM 2177 N N . LEU B 1 66 ? 2.316 6.922 7.344 1 98.75 66 LEU B N 1
ATOM 2178 C CA . LEU B 1 66 ? 2.223 8.242 7.961 1 98.75 66 LEU B CA 1
ATOM 2179 C C . LEU B 1 66 ? 1.886 8.125 9.445 1 98.75 66 LEU B C 1
ATOM 2181 O O . LEU B 1 66 ? 0.84 7.578 9.805 1 98.75 66 LEU B O 1
ATOM 2185 N N . TRP B 1 67 ? 2.768 8.594 10.289 1 98.81 67 TRP B N 1
ATOM 2186 C CA . TRP B 1 67 ? 2.549 8.703 11.727 1 98.81 67 TRP B CA 1
ATOM 2187 C C . TRP B 1 67 ? 2.471 10.164 12.156 1 98.81 67 TRP B C 1
ATOM 2189 O O . TRP B 1 67 ? 3.465 10.891 12.086 1 98.81 67 TRP B O 1
ATOM 2199 N N . TYR B 1 68 ? 1.265 10.57 12.547 1 98.75 68 TYR B N 1
ATOM 2200 C CA . TYR B 1 68 ? 1.009 11.93 13.008 1 98.75 68 TYR B CA 1
ATOM 2201 C C . TYR B 1 68 ? 0.901 11.977 14.531 1 98.75 68 TYR B C 1
ATOM 2203 O O . TYR B 1 68 ? 0.163 11.188 15.133 1 98.75 68 TYR B O 1
ATOM 2211 N N . ASP B 1 69 ? 1.697 12.852 15.148 1 98.69 69 ASP B N 1
ATOM 2212 C CA . ASP B 1 69 ? 1.735 12.992 16.609 1 98.69 69 ASP B CA 1
ATOM 2213 C C . ASP B 1 69 ? 1.832 14.469 17 1 98.69 69 ASP B C 1
ATOM 2215 O O . ASP B 1 69 ? 2.932 14.992 17.188 1 98.69 69 ASP B O 1
ATOM 2219 N N . TRP B 1 70 ? 0.65 15.055 17.203 1 98.44 70 TRP B N 1
ATOM 2220 C CA . TRP B 1 70 ? 0.591 16.484 17.484 1 98.44 70 TRP B CA 1
ATOM 2221 C C . TRP B 1 70 ? 1.183 16.797 18.859 1 98.44 70 TRP B C 1
ATOM 2223 O O . TRP B 1 70 ? 2.021 17.688 19 1 98.44 70 TRP B O 1
ATOM 2233 N N . PRO B 1 71 ? 0.838 16.062 19.938 1 98 71 PRO B N 1
ATOM 2234 C CA . PRO B 1 71 ? 1.384 16.375 21.25 1 98 71 PRO B CA 1
ATOM 2235 C C . PRO B 1 71 ? 2.908 16.312 21.297 1 98 71 PRO B C 1
ATOM 2237 O O . PRO B 1 71 ? 3.547 17.078 22.016 1 98 71 PRO B O 1
ATOM 2240 N N . LYS B 1 72 ? 3.5 15.445 20.562 1 97.25 72 LYS B N 1
ATOM 2241 C CA . LYS B 1 72 ? 4.953 15.305 20.578 1 97.25 72 LYS B CA 1
ATOM 2242 C C . LYS B 1 72 ? 5.594 16.125 19.453 1 97.25 72 LYS B C 1
ATOM 2244 O O . LYS B 1 72 ? 6.82 16.141 19.312 1 97.25 72 LYS B O 1
ATOM 2249 N N . GLY B 1 73 ? 4.789 16.75 18.625 1 97.88 73 GLY B N 1
ATOM 2250 C CA . GLY B 1 73 ? 5.27 17.672 17.609 1 97.88 73 GLY B CA 1
ATOM 2251 C C . GLY B 1 73 ? 6.008 16.969 16.469 1 97.88 73 GLY B C 1
ATOM 2252 O O . GLY B 1 73 ? 7.023 17.469 15.992 1 97.88 73 GLY B O 1
ATOM 2253 N N . ARG B 1 74 ? 5.523 15.789 16.062 1 97.94 74 ARG B N 1
ATOM 2254 C CA . ARG B 1 74 ? 6.234 15.086 15 1 97.94 74 ARG B CA 1
ATOM 2255 C C . ARG B 1 74 ? 5.266 14.523 13.969 1 97.94 74 ARG B C 1
ATOM 2257 O O . ARG B 1 74 ? 4.164 14.094 14.312 1 97.94 74 ARG B O 1
ATOM 2264 N N . ASN B 1 75 ? 5.578 14.633 12.742 1 98.25 75 ASN B N 1
ATOM 2265 C CA . ASN B 1 75 ? 4.953 14.055 11.555 1 98.25 75 ASN B CA 1
ATOM 2266 C C . ASN B 1 75 ? 5.938 13.195 10.766 1 98.25 75 ASN B C 1
ATOM 2268 O O . ASN B 1 75 ? 6.859 13.719 10.141 1 98.25 75 ASN B O 1
ATOM 2272 N N . VAL B 1 76 ? 5.727 11.891 10.828 1 98.38 76 VAL B N 1
ATOM 2273 C CA . VAL B 1 76 ? 6.703 10.969 10.266 1 98.38 76 VAL B CA 1
ATOM 2274 C C . VAL B 1 76 ? 6.102 10.258 9.047 1 98.38 76 VAL B C 1
ATOM 2276 O O . VAL B 1 76 ? 5.027 9.664 9.141 1 98.38 76 VAL B O 1
ATOM 2279 N N . ASN B 1 77 ? 6.77 10.383 7.945 1 98.25 77 ASN B N 1
ATOM 2280 C CA . ASN B 1 77 ? 6.465 9.586 6.762 1 98.25 77 ASN B CA 1
ATOM 2281 C C . ASN B 1 77 ? 7.578 8.586 6.453 1 98.25 77 ASN B C 1
ATOM 2283 O O . ASN B 1 77 ? 8.734 8.977 6.266 1 98.25 77 ASN B O 1
ATOM 2287 N N . ILE B 1 78 ? 7.246 7.371 6.465 1 98.06 78 ILE B N 1
ATOM 2288 C CA . ILE B 1 78 ? 8.141 6.336 5.957 1 98.06 78 ILE B CA 1
ATOM 2289 C C . ILE B 1 78 ? 7.672 5.879 4.578 1 98.06 78 ILE B C 1
ATOM 2291 O O . ILE B 1 78 ? 6.684 5.152 4.461 1 98.06 78 ILE B O 1
ATOM 2295 N N . PHE B 1 79 ? 8.422 6.312 3.564 1 97.69 79 PHE B N 1
ATOM 2296 C CA . PHE B 1 79 ? 8.031 6.074 2.18 1 97.69 79 PHE B CA 1
ATOM 2297 C C . PHE B 1 79 ? 8.688 4.809 1.644 1 97.69 79 PHE B C 1
ATOM 2299 O O . PHE B 1 79 ? 9.906 4.637 1.756 1 97.69 79 PHE B O 1
ATOM 2306 N N . GLN B 1 80 ? 7.906 3.945 1.127 1 98.06 80 GLN B N 1
ATOM 2307 C CA . GLN B 1 80 ? 8.375 2.83 0.313 1 98.06 80 GLN B CA 1
ATOM 2308 C C . GLN B 1 80 ? 8.148 3.1 -1.172 1 98.06 80 GLN B C 1
ATOM 2310 O O . GLN B 1 80 ? 7.035 2.941 -1.674 1 98.06 80 GLN B O 1
ATOM 2315 N N . LYS B 1 81 ? 9.227 3.488 -1.835 1 96.25 81 LYS B N 1
ATOM 2316 C CA . LYS B 1 81 ? 9.125 3.633 -3.285 1 96.25 81 LYS B CA 1
ATOM 2317 C C . LYS B 1 81 ? 8.938 2.277 -3.959 1 96.25 81 LYS B C 1
ATOM 2319 O O . LYS B 1 81 ? 9.539 1.283 -3.547 1 96.25 81 LYS B O 1
ATOM 2324 N N . GLN B 1 82 ? 8.062 2.25 -4.988 1 97.88 82 GLN B N 1
ATOM 2325 C CA . GLN B 1 82 ? 7.84 0.996 -5.695 1 97.88 82 GLN B CA 1
ATOM 2326 C C . GLN B 1 82 ? 9.156 0.352 -6.113 1 97.88 82 GLN B C 1
ATOM 2328 O O . GLN B 1 82 ? 9.945 0.953 -6.852 1 97.88 82 GLN B O 1
ATOM 2333 N N . LEU B 1 83 ? 9.359 -0.866 -5.605 1 97.5 83 LEU B N 1
ATOM 2334 C CA . LEU B 1 83 ? 10.539 -1.674 -5.91 1 97.5 83 LEU B CA 1
ATOM 2335 C C . LEU B 1 83 ? 11.82 -0.874 -5.691 1 97.5 83 LEU B C 1
ATOM 2337 O O . LEU B 1 83 ? 12.805 -1.072 -6.402 1 97.5 83 LEU B O 1
ATOM 2341 N N . GLY B 1 84 ? 11.758 0.077 -4.742 1 93.94 84 GLY B N 1
ATOM 2342 C CA . GLY B 1 84 ? 12.875 0.978 -4.52 1 93.94 84 GLY B CA 1
ATOM 2343 C C . GLY B 1 84 ? 13.195 1.183 -3.049 1 93.94 84 GLY B C 1
ATOM 2344 O O . GLY B 1 84 ? 12.977 0.289 -2.23 1 93.94 84 GLY B O 1
ATOM 2345 N N . VAL B 1 85 ? 13.766 2.256 -2.734 1 93.25 85 VAL B N 1
ATOM 2346 C CA . VAL B 1 85 ? 14.32 2.521 -1.413 1 93.25 85 VAL B CA 1
ATOM 2347 C C . VAL B 1 85 ? 13.203 2.91 -0.447 1 93.25 85 VAL B C 1
ATOM 2349 O O . VAL B 1 85 ? 12.125 3.316 -0.873 1 93.25 85 VAL B O 1
ATOM 2352 N N . VAL B 1 86 ? 13.57 2.717 0.813 1 96.88 86 VAL B N 1
ATOM 2353 C CA . VAL B 1 86 ? 12.766 3.271 1.896 1 96.88 86 VAL B CA 1
ATOM 2354 C C . VAL B 1 86 ? 13.328 4.625 2.318 1 96.88 86 VAL B C 1
ATOM 2356 O O . VAL B 1 86 ? 14.508 4.738 2.648 1 96.88 86 VAL B O 1
ATOM 2359 N N . LEU B 1 87 ? 12.516 5.652 2.188 1 97.25 87 LEU B N 1
ATOM 2360 C CA . LEU B 1 87 ? 12.898 7.008 2.57 1 97.25 87 LEU B CA 1
ATOM 2361 C C . LEU B 1 87 ? 12.156 7.449 3.824 1 97.25 87 LEU B C 1
ATOM 2363 O O . LEU B 1 87 ? 10.93 7.348 3.893 1 97.25 87 LEU B O 1
ATOM 2367 N N . TYR B 1 88 ? 12.938 7.848 4.797 1 97.5 88 TYR B N 1
ATOM 2368 C CA . TYR B 1 88 ? 12.359 8.414 6.012 1 97.5 88 TYR B CA 1
ATOM 2369 C C . TYR B 1 88 ? 12.258 9.93 5.914 1 97.5 88 TYR B C 1
ATOM 2371 O O . TYR B 1 88 ? 13.219 10.594 5.516 1 97.5 88 TYR B O 1
ATOM 2379 N N . ASP B 1 89 ? 11.109 10.438 6.18 1 97.5 89 ASP B N 1
ATOM 2380 C CA . ASP B 1 89 ? 10.828 11.859 6.324 1 97.5 89 ASP B CA 1
ATOM 2381 C C . ASP B 1 89 ? 10.297 12.18 7.715 1 97.5 89 ASP B C 1
ATOM 2383 O O . ASP B 1 89 ? 9.125 11.922 8.008 1 97.5 89 ASP B O 1
ATOM 2387 N N . ILE B 1 90 ? 11.172 12.734 8.586 1 97.44 90 ILE B N 1
ATOM 2388 C CA . ILE B 1 90 ? 10.805 13.094 9.953 1 97.44 90 ILE B CA 1
ATOM 2389 C C . ILE B 1 90 ? 10.656 14.609 10.07 1 97.44 90 ILE B C 1
ATOM 2391 O O . ILE B 1 90 ? 11.648 15.336 10.016 1 97.44 90 ILE B O 1
ATOM 2395 N N . GLU B 1 91 ? 9.445 15.016 10.258 1 97.56 91 GLU B N 1
ATOM 2396 C CA . GLU B 1 91 ? 9.148 16.438 10.375 1 97.56 91 GLU B CA 1
ATOM 2397 C C . GLU B 1 91 ? 8.852 16.828 11.82 1 97.56 91 GLU B C 1
ATOM 2399 O O . GLU B 1 91 ? 8.008 16.203 12.477 1 97.56 91 GLU B O 1
ATOM 2404 N N . TRP B 1 92 ? 9.508 17.875 12.281 1 96.62 92 TRP B N 1
ATOM 2405 C CA . TRP B 1 92 ? 9.32 18.344 13.656 1 96.62 92 TRP B CA 1
ATOM 2406 C C . TRP B 1 92 ? 8.562 19.672 13.68 1 96.62 92 TRP B C 1
ATOM 2408 O O . TRP B 1 92 ? 8.625 20.453 12.727 1 96.62 92 TRP B O 1
ATOM 2418 N N . ASN B 1 93 ? 7.91 19.875 14.797 1 96.94 93 ASN B N 1
ATOM 2419 C CA . ASN B 1 93 ? 7.09 21.078 14.945 1 96.94 93 ASN B CA 1
ATOM 2420 C C . ASN B 1 93 ? 7.945 22.344 14.969 1 96.94 93 ASN B C 1
ATOM 2422 O O . ASN B 1 93 ? 7.426 23.438 14.812 1 96.94 93 ASN B O 1
ATOM 2426 N N . ASN B 1 94 ? 9.188 22.25 15.227 1 95.12 94 ASN B N 1
ATOM 2427 C CA . ASN B 1 94 ? 10.062 23.422 15.219 1 95.12 94 ASN B CA 1
ATOM 2428 C C . ASN B 1 94 ? 10.469 23.797 13.797 1 95.12 94 ASN B C 1
ATOM 2430 O O . ASN B 1 94 ? 11.219 24.75 13.602 1 95.12 94 ASN B O 1
ATOM 2434 N N . GLY B 1 95 ? 10.094 22.984 12.812 1 96.12 95 GLY B N 1
ATOM 2435 C CA . GLY B 1 95 ? 10.328 23.328 11.422 1 96.12 95 GLY B CA 1
ATOM 2436 C C . GLY B 1 95 ? 11.414 22.484 10.773 1 96.12 95 GLY B C 1
ATOM 2437 O O . GLY B 1 95 ? 11.562 22.5 9.555 1 96.12 95 GLY B O 1
ATOM 2438 N N . THR B 1 96 ? 12.125 21.797 11.594 1 95.38 96 THR B N 1
ATOM 2439 C CA . THR B 1 96 ? 13.211 20.984 11.062 1 95.38 96 THR B CA 1
ATOM 2440 C C . THR B 1 96 ? 12.688 19.641 10.547 1 95.38 96 THR B C 1
ATOM 2442 O O . THR B 1 96 ? 11.836 19.016 11.188 1 95.38 96 THR B O 1
ATOM 2445 N N . SER B 1 97 ? 13.211 19.219 9.391 1 96.62 97 SER B N 1
ATOM 2446 C CA . SER B 1 97 ? 12.891 17.906 8.836 1 96.62 97 SER B CA 1
ATOM 2447 C C . SER B 1 97 ? 14.148 17.141 8.453 1 96.62 97 SER B C 1
ATOM 2449 O O . SER B 1 97 ? 15.109 17.719 7.957 1 96.62 97 SER B O 1
ATOM 2451 N N . PHE B 1 98 ? 14.156 15.922 8.797 1 96.44 98 PHE B N 1
ATOM 2452 C CA . PHE B 1 98 ? 15.219 15.008 8.406 1 96.44 98 PHE B CA 1
ATOM 2453 C C . PHE B 1 98 ? 14.742 14.062 7.316 1 96.44 98 PHE B C 1
ATOM 2455 O O . PHE B 1 98 ? 13.727 13.375 7.477 1 96.44 98 PHE B O 1
ATOM 2462 N N . TYR B 1 99 ? 15.406 14.016 6.164 1 97.31 99 TYR B N 1
ATOM 2463 C CA . TYR B 1 99 ? 15.211 13.047 5.094 1 97.31 99 TYR B CA 1
ATOM 2464 C C . TYR B 1 99 ? 16.391 12.086 5.004 1 97.31 99 TYR B C 1
ATOM 2466 O O . TYR B 1 99 ? 17.516 12.5 4.734 1 97.31 99 TYR B O 1
ATOM 2474 N N . TYR B 1 100 ? 16.094 10.844 5.215 1 96.75 100 TYR B N 1
ATOM 2475 C CA . TYR B 1 100 ? 17.266 9.969 5.191 1 96.75 100 TYR B CA 1
ATOM 2476 C C . TYR B 1 100 ? 16.875 8.555 4.781 1 96.75 100 TYR B C 1
ATOM 2478 O O . TYR B 1 100 ? 15.6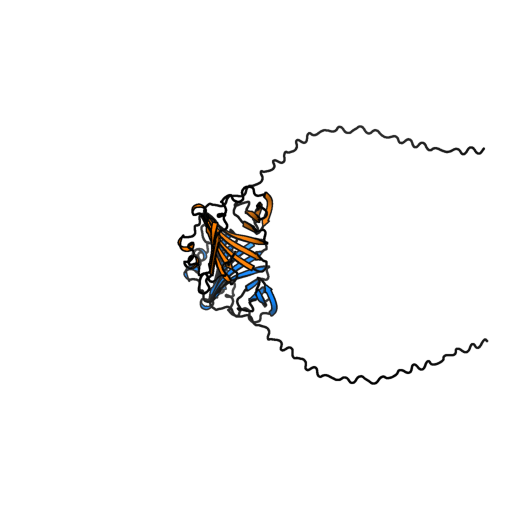95 8.203 4.793 1 96.75 100 TYR B O 1
ATOM 2486 N N . THR B 1 101 ? 17.812 7.816 4.273 1 96.38 101 THR B N 1
ATOM 2487 C CA . THR B 1 101 ? 17.734 6.391 3.992 1 96.38 101 THR B CA 1
ATOM 2488 C C . THR B 1 101 ? 18.688 5.605 4.887 1 96.38 101 THR B C 1
ATOM 2490 O O . THR B 1 101 ? 19.547 6.191 5.551 1 96.38 101 THR B O 1
ATOM 2493 N N . LEU B 1 102 ? 18.406 4.305 5.004 1 93.31 102 LEU B N 1
ATOM 2494 C CA . LEU B 1 102 ? 19.25 3.447 5.832 1 93.31 102 LEU B CA 1
ATOM 2495 C C . LEU B 1 102 ? 20.047 2.479 4.969 1 93.31 102 LEU B C 1
ATOM 2497 O O . LEU B 1 102 ? 19.766 2.312 3.783 1 93.31 102 LEU B O 1
ATOM 2501 N N . GLY B 1 103 ? 21.109 1.862 5.578 1 89.38 103 GLY B N 1
ATOM 2502 C CA . GLY B 1 103 ? 21.891 0.841 4.902 1 89.38 103 GLY B CA 1
ATOM 2503 C C . GLY B 1 103 ? 23.234 1.348 4.402 1 89.38 103 GLY B C 1
ATOM 2504 O O . GLY B 1 103 ? 23.719 2.377 4.867 1 89.38 103 GLY B O 1
ATOM 2505 N N . ALA B 1 104 ? 23.844 0.581 3.408 1 89.06 104 ALA B N 1
ATOM 2506 C CA . ALA B 1 104 ? 25.203 0.825 2.953 1 89.06 104 ALA B CA 1
ATOM 2507 C C . ALA B 1 104 ? 25.297 2.145 2.193 1 89.06 104 ALA B C 1
ATOM 2509 O O . ALA B 1 104 ? 26.312 2.844 2.275 1 89.06 104 ALA B O 1
ATOM 2510 N N . ASN B 1 105 ? 24.266 2.57 1.494 1 89.31 105 ASN B N 1
ATOM 2511 C CA . ASN B 1 105 ? 24.266 3.805 0.716 1 89.31 105 ASN B CA 1
ATOM 2512 C C . ASN B 1 105 ? 23.375 4.863 1.357 1 89.31 105 ASN B C 1
ATOM 2514 O O . ASN B 1 105 ? 22.719 5.633 0.656 1 89.31 105 ASN B O 1
ATOM 2518 N N . ALA B 1 106 ? 23.531 4.887 2.625 1 93.06 106 ALA B N 1
ATOM 2519 C CA . ALA B 1 106 ? 22.656 5.77 3.391 1 93.06 106 ALA B CA 1
ATOM 2520 C C . ALA B 1 106 ? 22.922 7.234 3.057 1 93.06 106 ALA B C 1
ATOM 2522 O O . ALA B 1 106 ? 24.078 7.621 2.824 1 93.06 106 ALA B O 1
ATOM 2523 N N . THR B 1 107 ? 21.859 8.008 2.98 1 94.19 107 THR B N 1
ATOM 2524 C CA . THR B 1 107 ? 21.922 9.453 2.768 1 94.19 107 THR B CA 1
ATOM 2525 C C . THR B 1 107 ? 21.078 10.188 3.807 1 94.19 107 THR B C 1
ATOM 2527 O O . THR B 1 107 ? 20.188 9.594 4.426 1 94.19 107 THR B O 1
ATOM 2530 N N . CYS B 1 108 ? 21.453 11.469 4.051 1 96.12 108 CYS B N 1
ATOM 2531 C CA . CYS B 1 108 ? 20.641 12.297 4.941 1 96.12 108 CYS B CA 1
ATOM 2532 C C . CYS B 1 108 ? 20.656 13.758 4.5 1 96.12 108 CYS B C 1
ATOM 2534 O O . CYS B 1 108 ? 21.703 14.289 4.156 1 96.12 108 CYS B O 1
ATOM 2536 N N . GLU B 1 109 ? 19.516 14.305 4.406 1 95.75 109 GLU B N 1
ATOM 2537 C CA . GLU B 1 109 ? 19.312 15.734 4.188 1 95.75 109 GLU B CA 1
ATOM 2538 C C . GLU B 1 109 ? 18.5 16.359 5.312 1 95.75 109 GLU B C 1
ATOM 2540 O O . GLU B 1 109 ? 17.469 15.812 5.711 1 95.75 109 GLU B O 1
ATOM 2545 N N . VAL B 1 110 ? 19.016 17.422 5.852 1 94.81 110 VAL B N 1
ATOM 2546 C CA . VAL B 1 110 ? 18.297 18.156 6.883 1 94.81 110 VAL B CA 1
ATOM 2547 C C . VAL B 1 110 ? 17.797 19.484 6.312 1 94.81 110 VAL B C 1
ATOM 2549 O O . VAL B 1 110 ? 18.562 20.25 5.734 1 94.81 110 VAL B O 1
ATOM 2552 N N . ILE B 1 111 ? 16.531 19.719 6.465 1 95 111 ILE B N 1
ATOM 2553 C CA . ILE B 1 111 ? 15.93 20.938 5.934 1 95 111 ILE B CA 1
ATOM 2554 C C . ILE B 1 111 ? 15.18 21.656 7.039 1 95 111 ILE B C 1
ATOM 2556 O O . ILE B 1 111 ? 14.484 21.031 7.844 1 95 111 ILE B O 1
ATOM 2560 N N . ASP B 1 112 ? 15.281 22.984 7.098 1 94.88 112 ASP B N 1
ATOM 2561 C CA . ASP B 1 112 ? 14.461 23.844 7.953 1 94.88 112 ASP B CA 1
ATOM 2562 C C . ASP B 1 112 ? 13.414 24.594 7.133 1 94.88 112 ASP B C 1
ATOM 2564 O O . ASP B 1 112 ? 13.75 25.516 6.391 1 94.88 112 ASP B O 1
ATOM 2568 N N . PHE B 1 113 ? 12.164 24.312 7.289 1 92.69 113 PHE B N 1
ATOM 2569 C CA . PHE B 1 113 ? 11.086 24.906 6.508 1 92.69 113 PHE B CA 1
ATOM 2570 C C . PHE B 1 113 ? 10.562 26.172 7.18 1 92.69 113 PHE B C 1
ATOM 2572 O O . PHE B 1 113 ? 9.859 26.969 6.555 1 92.69 113 PHE B O 1
ATOM 2579 N N . GLY B 1 114 ? 10.852 26.375 8.367 1 92.38 114 GLY B N 1
ATOM 2580 C CA . GLY B 1 114 ? 10.406 27.547 9.102 1 92.38 114 GLY B CA 1
ATOM 2581 C C . GLY B 1 114 ? 8.984 27.438 9.609 1 92.38 114 GLY B C 1
ATOM 2582 O O . GLY B 1 114 ? 8.484 28.328 10.289 1 92.38 114 GLY B O 1
ATOM 2583 N N . VAL B 1 115 ? 8.305 26.406 9.188 1 92.25 115 VAL B N 1
ATOM 2584 C CA . VAL B 1 115 ? 6.945 26.156 9.656 1 92.25 115 VAL B CA 1
ATOM 2585 C C . VAL B 1 115 ? 6.855 24.75 10.242 1 92.25 115 VAL B C 1
ATOM 2587 O O . VAL B 1 115 ? 7.539 23.828 9.781 1 92.25 115 VAL B O 1
ATOM 2590 N N . GLY B 1 116 ? 6.047 24.562 11.25 1 94.94 116 GLY B N 1
ATOM 2591 C CA . GLY B 1 116 ? 5.879 23.266 11.891 1 94.94 116 GLY B CA 1
ATOM 2592 C C . GLY B 1 116 ? 4.957 22.328 11.133 1 94.94 116 GLY B C 1
ATOM 2593 O O . GLY B 1 116 ? 4.68 22.562 9.953 1 94.94 116 GLY B O 1
ATOM 2594 N N . ILE B 1 117 ? 4.559 21.297 11.805 1 96.88 117 ILE B N 1
ATOM 2595 C CA . ILE B 1 117 ? 3.684 20.281 11.203 1 96.88 117 ILE B CA 1
ATOM 2596 C C . ILE B 1 117 ? 2.252 20.812 11.148 1 96.88 117 ILE B C 1
ATOM 2598 O O . ILE B 1 117 ? 1.908 21.766 11.852 1 96.88 117 ILE B O 1
ATOM 2602 N N . PRO B 1 118 ? 1.438 20.266 10.281 1 95.94 118 PRO B N 1
ATOM 2603 C CA . PRO B 1 118 ? 0.051 20.719 10.219 1 95.94 118 PRO B CA 1
ATOM 2604 C C . PRO B 1 118 ? -0.669 20.609 11.562 1 95.94 118 PRO B C 1
ATOM 2606 O O . PRO B 1 118 ? -0.551 19.578 12.242 1 95.94 118 PRO B O 1
ATOM 2609 N N . ARG B 1 119 ? -1.353 21.688 11.898 1 97.12 119 ARG B N 1
ATOM 2610 C CA . ARG B 1 119 ? -2.229 21.609 13.062 1 97.12 119 ARG B CA 1
ATOM 2611 C C . ARG B 1 119 ? -3.404 20.672 12.789 1 97.12 119 ARG B C 1
ATOM 2613 O O . ARG B 1 119 ? -3.801 20.484 11.641 1 97.12 119 ARG B O 1
ATOM 2620 N N . PRO B 1 120 ? -3.967 20.125 13.852 1 98.06 120 PRO B N 1
ATOM 2621 C CA . PRO B 1 120 ? -5.129 19.25 13.656 1 98.06 120 PRO B CA 1
ATOM 2622 C C . PRO B 1 120 ? -6.227 19.922 12.828 1 98.06 120 PRO B C 1
ATOM 2624 O O . PRO B 1 120 ? -6.875 19.25 12.016 1 98.06 120 PRO B O 1
ATOM 2627 N N . ASP B 1 121 ? -6.418 21.203 12.977 1 97.62 121 ASP B N 1
ATOM 2628 C CA . ASP B 1 121 ? -7.488 21.891 12.266 1 97.62 121 ASP B CA 1
ATOM 2629 C C . ASP B 1 121 ? -6.949 22.656 11.062 1 97.62 121 ASP B C 1
ATOM 2631 O O . ASP B 1 121 ? -7.473 23.719 10.703 1 97.62 121 ASP B O 1
ATOM 2635 N N . PHE B 1 122 ? -5.891 22.141 10.43 1 95.88 122 PHE B N 1
ATOM 2636 C CA . PHE B 1 122 ? -5.223 22.844 9.344 1 95.88 122 PHE B CA 1
ATOM 2637 C C . PHE B 1 122 ? -6.176 23.078 8.18 1 95.88 122 PHE B C 1
ATOM 2639 O O . PHE B 1 122 ? -5.941 23.953 7.344 1 95.88 122 PHE B O 1
ATOM 2646 N N . LEU B 1 123 ? -7.258 22.359 8.07 1 97.12 123 LEU B N 1
ATOM 2647 C CA . LEU B 1 123 ? -8.211 22.5 6.973 1 97.12 123 LEU B CA 1
ATOM 2648 C C . LEU B 1 123 ? -9.266 23.547 7.309 1 97.12 123 LEU B C 1
ATOM 2650 O O . LEU B 1 123 ? -10.148 23.828 6.492 1 97.12 123 LEU B O 1
ATOM 2654 N N . ASP B 1 124 ? -9.18 24.078 8.484 1 95.31 124 ASP B N 1
ATOM 2655 C CA . ASP B 1 124 ? -10.117 25.141 8.836 1 95.31 124 ASP B CA 1
ATOM 2656 C C . ASP B 1 124 ? -10.102 26.25 7.785 1 95.31 124 ASP B C 1
ATOM 2658 O O . ASP B 1 124 ? -9.031 26.688 7.348 1 95.31 124 ASP B O 1
ATOM 2662 N N . GLY B 1 125 ? -11.312 26.625 7.375 1 94.94 125 GLY B N 1
ATOM 2663 C CA . GLY B 1 125 ? -11.43 27.703 6.391 1 94.94 125 GLY B CA 1
ATOM 2664 C C . GLY B 1 125 ? -11.273 27.203 4.961 1 94.94 125 GLY B C 1
ATOM 2665 O O . GLY B 1 125 ? -11.281 28.016 4.023 1 94.94 125 GLY B O 1
ATOM 2666 N N . ALA B 1 126 ? -11.148 25.969 4.781 1 97 126 ALA B N 1
ATOM 2667 C CA . ALA B 1 126 ? -11.047 25.422 3.43 1 97 126 ALA B CA 1
ATOM 2668 C C . ALA B 1 126 ? -12.32 25.672 2.635 1 97 126 ALA B C 1
ATOM 2670 O O . ALA B 1 126 ? -13.406 25.797 3.213 1 97 126 ALA B O 1
ATOM 2671 N N . HIS B 1 127 ? -12.18 25.734 1.323 1 97.19 127 HIS B N 1
ATOM 2672 C CA . HIS B 1 127 ? -13.297 25.969 0.414 1 97.19 127 HIS B CA 1
ATOM 2673 C C . HIS B 1 127 ? -14.023 24.672 0.09 1 97.19 127 HIS B C 1
ATOM 2675 O O . HIS B 1 127 ? -13.445 23.75 -0.495 1 97.19 127 HIS B O 1
ATOM 2681 N N . TYR B 1 128 ? -15.234 24.625 0.421 1 97.75 128 TYR B N 1
ATOM 2682 C CA . TYR B 1 128 ? -16.062 23.453 0.159 1 97.75 128 TYR B CA 1
ATOM 2683 C C . TYR B 1 128 ? -16.422 23.359 -1.316 1 97.75 128 TYR B C 1
ATOM 2685 O O . TYR B 1 128 ? -16.922 24.328 -1.901 1 97.75 128 TYR B O 1
ATOM 2693 N N . LEU B 1 129 ? -16.188 22.188 -1.955 1 97.56 129 LEU B N 1
ATOM 2694 C CA . LEU B 1 129 ? -16.391 22.031 -3.393 1 97.56 129 LEU B CA 1
ATOM 2695 C C . LEU B 1 129 ? -17.562 21.109 -3.682 1 97.56 129 LEU B C 1
ATOM 2697 O O . LEU B 1 129 ? -17.922 20.906 -4.844 1 97.56 129 LEU B O 1
ATOM 2701 N N . GLY B 1 130 ? -18.172 20.5 -2.646 1 97.81 130 GLY B N 1
ATOM 2702 C CA . GLY B 1 130 ? -19.328 19.625 -2.828 1 97.81 130 GLY B CA 1
ATOM 2703 C C . GLY B 1 130 ? -19.016 18.172 -2.523 1 97.81 130 GLY B C 1
ATOM 2704 O O . GLY B 1 130 ? -18.016 17.859 -1.86 1 97.81 130 GLY B O 1
ATOM 2705 N N . ARG B 1 131 ? -19.984 17.328 -2.885 1 97.75 131 ARG B N 1
ATOM 2706 C CA . ARG B 1 131 ? -19.812 15.898 -2.658 1 97.75 131 ARG B CA 1
ATOM 2707 C C . ARG B 1 131 ? -19.484 15.172 -3.955 1 97.75 131 ARG B C 1
ATOM 2709 O O . ARG B 1 131 ? -20.016 15.5 -5.016 1 97.75 131 ARG B O 1
ATOM 2716 N N . VAL B 1 132 ? -18.594 14.273 -3.814 1 97.69 132 VAL B N 1
ATOM 2717 C CA . VAL B 1 132 ? -18.141 13.461 -4.941 1 97.69 132 VAL B CA 1
ATOM 2718 C C . VAL B 1 132 ? -17.953 12.016 -4.488 1 97.69 132 VAL B C 1
ATOM 2720 O O . VAL B 1 132 ? -17.656 11.758 -3.32 1 97.69 132 VAL B O 1
ATOM 2723 N N . VAL B 1 133 ? -18.188 11.078 -5.426 1 96.44 133 VAL B N 1
ATOM 2724 C CA . VAL B 1 133 ? -17.844 9.688 -5.156 1 96.44 133 VAL B CA 1
ATOM 2725 C C . VAL B 1 133 ? -16.422 9.406 -5.625 1 96.44 133 VAL B C 1
ATOM 2727 O O . VAL B 1 133 ? -16.078 9.68 -6.777 1 96.44 133 VAL B O 1
ATOM 2730 N N . THR B 1 134 ? -15.633 9 -4.703 1 95.38 134 THR B N 1
ATOM 2731 C CA . THR B 1 134 ? -14.273 8.586 -5.027 1 95.38 134 THR B CA 1
ATOM 2732 C C . THR B 1 134 ? -13.906 7.316 -4.27 1 95.38 134 THR B C 1
ATOM 2734 O O . THR B 1 134 ? -14.25 7.164 -3.096 1 95.38 134 THR B O 1
ATOM 2737 N N . ASP B 1 135 ? -13.188 6.391 -4.941 1 94.56 135 ASP B N 1
ATOM 2738 C CA . ASP B 1 135 ? -12.758 5.129 -4.348 1 94.56 135 ASP B CA 1
ATOM 2739 C C . ASP B 1 135 ? -13.938 4.359 -3.77 1 94.56 135 ASP B C 1
ATOM 2741 O O . ASP B 1 135 ? -13.789 3.639 -2.781 1 94.56 135 ASP B O 1
ATOM 2745 N N . GLY B 1 136 ? -15.078 4.641 -4.203 1 93.88 136 GLY B N 1
ATOM 2746 C CA . GLY B 1 136 ? -16.266 3.939 -3.75 1 93.88 136 GLY B CA 1
ATOM 2747 C C . GLY B 1 136 ? -16.922 4.582 -2.539 1 93.88 136 GLY B C 1
ATOM 2748 O O . GLY B 1 136 ? -17.875 4.051 -1.986 1 93.88 136 GLY B O 1
ATOM 2749 N N . PHE B 1 137 ? -16.422 5.691 -2.123 1 97.12 137 PHE B N 1
ATOM 2750 C CA . PHE B 1 137 ? -16.969 6.422 -0.981 1 97.12 137 PHE B CA 1
ATOM 2751 C C . PHE B 1 137 ? -17.625 7.723 -1.43 1 97.12 137 PHE B C 1
ATOM 2753 O O . PHE B 1 137 ? -17.109 8.414 -2.312 1 97.12 137 PHE B O 1
ATOM 2760 N N . LEU B 1 138 ? -18.75 8 -0.838 1 98 138 LEU B N 1
ATOM 2761 C CA . LEU B 1 138 ? -19.266 9.367 -0.938 1 98 138 LEU B CA 1
ATOM 2762 C C . LEU B 1 138 ? -18.5 10.305 -0.022 1 98 138 LEU B C 1
ATOM 2764 O O . LEU B 1 138 ? -18.469 10.117 1.195 1 98 138 LEU B O 1
ATOM 2768 N N . CYS B 1 139 ? -17.891 11.328 -0.697 1 98.31 139 CYS B N 1
ATOM 2769 C CA . CYS B 1 139 ? -16.984 12.172 0.079 1 98.31 139 CYS B CA 1
ATOM 2770 C C . CYS B 1 139 ? -17.406 13.633 -0.007 1 98.31 139 CYS B C 1
ATOM 2772 O O . CYS B 1 139 ? -17.875 14.094 -1.053 1 98.31 139 CYS B O 1
ATOM 2774 N N . ASP B 1 140 ? -17.266 14.32 1.131 1 98.62 140 ASP B N 1
ATOM 2775 C CA . ASP B 1 140 ? -17.141 15.773 1.071 1 98.62 140 ASP B CA 1
ATOM 2776 C C . ASP B 1 140 ? -15.758 16.188 0.563 1 98.62 140 ASP B C 1
ATOM 2778 O O . ASP B 1 140 ? -14.742 15.625 0.973 1 98.62 140 ASP B O 1
ATOM 2782 N N . LEU B 1 141 ? -15.758 17.219 -0.337 1 98.5 141 LEU B N 1
ATOM 2783 C CA . LEU B 1 141 ? -14.516 17.656 -0.958 1 98.5 141 LEU B CA 1
ATOM 2784 C C . LEU B 1 141 ? -14.227 19.109 -0.632 1 98.5 141 LEU B C 1
ATOM 2786 O O . LEU B 1 141 ? -15.102 19.969 -0.767 1 98.5 141 LEU B O 1
ATOM 2790 N N . TRP B 1 142 ? -13.008 19.391 -0.078 1 98.38 142 TRP B N 1
ATOM 2791 C CA . TRP B 1 142 ? -12.539 20.75 0.16 1 98.38 142 TRP B CA 1
ATOM 2792 C C . TRP B 1 142 ? -11.234 21.016 -0.579 1 98.38 142 TRP B C 1
ATOM 2794 O O . TRP B 1 142 ? -10.461 20.094 -0.836 1 98.38 142 TRP B O 1
ATOM 2804 N N . GLU B 1 143 ? -11.031 22.234 -0.878 1 97.69 143 GLU B N 1
ATOM 2805 C CA . GLU B 1 143 ? -9.75 22.734 -1.371 1 97.69 143 GLU B CA 1
ATOM 2806 C C . GLU B 1 143 ? -9.141 23.75 -0.399 1 97.69 143 GLU B C 1
ATOM 2808 O O . GLU B 1 143 ? -9.844 24.609 0.128 1 97.69 143 GLU B O 1
ATOM 2813 N N . LYS B 1 144 ? -7.93 23.578 -0.116 1 95.69 144 LYS B N 1
ATOM 2814 C CA . LYS B 1 144 ? -7.242 24.547 0.734 1 95.69 144 LYS B CA 1
ATOM 2815 C C . LYS B 1 144 ? -6.027 25.141 0.025 1 95.69 144 LYS B C 1
ATOM 2817 O O . LYS B 1 144 ? -5.117 24.406 -0.371 1 95.69 144 LYS B O 1
ATOM 2822 N N . VAL B 1 145 ? -5.965 26.547 -0.159 1 88.75 145 VAL B N 1
ATOM 2823 C CA . VAL B 1 145 ? -4.891 27.422 -0.616 1 88.75 145 VAL B CA 1
ATOM 2824 C C . VAL B 1 145 ? -4.336 26.906 -1.944 1 88.75 145 VAL B C 1
ATOM 2826 O O . VAL B 1 145 ? -3.127 26.938 -2.176 1 88.75 145 VAL B O 1
ATOM 2829 N N . GLU B 1 146 ? -5.082 26.25 -2.762 1 87.31 146 GLU B N 1
ATOM 2830 C CA . GLU B 1 146 ? -4.676 25.703 -4.059 1 87.31 146 GLU B CA 1
ATOM 2831 C C . GLU B 1 146 ? -3.521 24.719 -3.908 1 87.31 146 GLU B C 1
ATOM 2833 O O . GLU B 1 146 ? -2.625 24.672 -4.75 1 87.31 146 GLU B O 1
ATOM 2838 N N . PHE B 1 147 ? -3.561 24.141 -2.795 1 90.5 147 PHE B N 1
ATOM 2839 C CA . PHE B 1 147 ? -2.449 23.266 -2.445 1 90.5 147 PHE B CA 1
ATOM 2840 C C . PHE B 1 147 ? -2.928 21.828 -2.285 1 90.5 147 PHE B C 1
ATOM 2842 O O . PHE B 1 147 ? -2.297 20.891 -2.791 1 90.5 147 PHE B O 1
ATOM 2849 N N . ILE B 1 148 ? -4.039 21.688 -1.628 1 96.06 148 ILE B N 1
ATOM 2850 C CA . ILE B 1 148 ? -4.5 20.328 -1.309 1 96.06 148 ILE B CA 1
ATOM 2851 C C . ILE B 1 148 ? -6 20.234 -1.554 1 96.06 148 ILE B C 1
ATOM 2853 O O . ILE B 1 148 ? -6.75 21.172 -1.276 1 96.06 148 ILE B O 1
ATOM 2857 N N . TRP B 1 149 ? -6.461 19.156 -2.195 1 98.25 149 TRP B N 1
ATOM 2858 C CA . TRP B 1 149 ? -7.848 18.703 -2.25 1 98.25 149 TRP B CA 1
ATOM 2859 C C . TRP B 1 149 ? -8.07 17.516 -1.302 1 98.25 149 TRP B C 1
ATOM 2861 O O . TRP B 1 149 ? -7.391 16.5 -1.395 1 98.25 149 TRP B O 1
ATOM 2871 N N . TYR B 1 150 ? -8.977 17.734 -0.418 1 98.56 150 TYR B N 1
ATOM 2872 C CA . TYR B 1 150 ? -9.164 16.828 0.704 1 98.56 150 TYR B CA 1
ATOM 2873 C C . TYR B 1 150 ? -10.539 16.156 0.644 1 98.56 150 TYR B C 1
ATOM 2875 O O . TYR B 1 150 ? -11.562 16.844 0.595 1 98.56 150 TYR B O 1
ATOM 2883 N N . TYR B 1 151 ? -10.539 14.781 0.558 1 98.62 151 TYR B N 1
ATOM 2884 C CA . TYR B 1 151 ? -11.75 13.984 0.467 1 98.62 151 TYR B CA 1
ATOM 2885 C C . TYR B 1 151 ? -12.039 13.273 1.784 1 98.62 151 TYR B C 1
ATOM 2887 O O . TYR B 1 151 ? -11.219 12.477 2.258 1 98.62 151 TYR B O 1
ATOM 2895 N N . GLU B 1 152 ? -13.164 13.586 2.391 1 98.69 152 GLU B N 1
ATOM 2896 C CA . GLU B 1 152 ? -13.586 12.977 3.648 1 98.69 152 GLU B CA 1
ATOM 2897 C C . GLU B 1 152 ? -14.883 12.188 3.477 1 98.69 152 GLU B C 1
ATOM 2899 O O . GLU B 1 152 ? -15.859 12.695 2.924 1 98.69 152 GLU B O 1
ATOM 2904 N N . ASP B 1 153 ? -14.812 10.984 3.939 1 98.56 153 ASP B N 1
ATOM 2905 C CA . ASP B 1 153 ? -16.016 10.148 3.865 1 98.56 153 ASP B CA 1
ATOM 2906 C C . ASP B 1 153 ? -17.172 10.781 4.633 1 98.56 153 ASP B C 1
ATOM 2908 O O . ASP B 1 153 ? -17.031 11.117 5.809 1 98.56 153 ASP B O 1
ATOM 2912 N N . VAL B 1 154 ? -18.25 10.828 3.943 1 98.25 154 VAL B N 1
ATOM 2913 C CA . VAL B 1 154 ? -19.406 11.461 4.559 1 98.25 154 VAL B CA 1
ATOM 2914 C C . VAL B 1 154 ? -19.891 10.617 5.738 1 98.25 154 VAL B C 1
ATOM 2916 O O . VAL B 1 154 ? -20.234 11.156 6.789 1 98.25 154 VAL B O 1
ATOM 2919 N N . ALA B 1 155 ? -19.891 9.375 5.598 1 97.25 155 ALA B N 1
ATOM 2920 C CA . ALA B 1 155 ? -20.484 8.469 6.582 1 97.25 155 ALA B CA 1
ATOM 2921 C C . ALA B 1 155 ? -19.625 8.375 7.832 1 97.25 155 ALA B C 1
ATOM 2923 O O . ALA B 1 155 ? -20.141 8.414 8.953 1 97.25 155 ALA B O 1
ATOM 2924 N N . THR B 1 156 ? -18.312 8.242 7.73 1 97.62 156 THR B N 1
ATOM 2925 C CA . THR B 1 156 ? -17.453 7.898 8.859 1 97.62 156 THR B CA 1
ATOM 2926 C C . THR B 1 156 ? -16.609 9.102 9.281 1 97.62 156 THR B C 1
ATOM 2928 O O . THR B 1 156 ? -16.016 9.102 10.367 1 97.62 156 THR B O 1
ATOM 2931 N N . LYS B 1 157 ? -16.484 10.062 8.375 1 97.81 157 LYS B N 1
ATOM 2932 C CA . LYS B 1 157 ? -15.688 11.273 8.594 1 97.81 157 LYS B CA 1
ATOM 2933 C C . LYS B 1 157 ? -14.195 10.977 8.516 1 97.81 157 LYS B C 1
ATOM 2935 O O . LYS B 1 157 ? -13.367 11.836 8.812 1 97.81 157 LYS B O 1
ATOM 2940 N N . ARG B 1 158 ? -13.773 9.828 8.086 1 97.94 158 ARG B N 1
ATOM 2941 C CA . ARG B 1 158 ? -12.367 9.508 7.859 1 97.94 158 ARG B CA 1
ATOM 2942 C C . ARG B 1 158 ? -11.891 10.07 6.527 1 97.94 158 ARG B C 1
ATOM 2944 O O . ARG B 1 158 ? -12.656 10.141 5.562 1 97.94 158 ARG B O 1
ATOM 2951 N N . PRO B 1 159 ? -10.617 10.477 6.539 1 98.69 159 PRO B N 1
ATOM 2952 C CA . PRO B 1 159 ? -10.078 10.828 5.227 1 98.69 159 PRO B CA 1
ATOM 2953 C C . PRO B 1 159 ? -10.008 9.641 4.273 1 98.69 159 PRO B C 1
ATOM 2955 O O . PRO B 1 159 ? -9.695 8.523 4.703 1 98.69 159 PRO B O 1
ATOM 2958 N N . VAL B 1 160 ? -10.312 9.898 3.02 1 98.56 160 VAL B N 1
ATOM 2959 C CA . VAL B 1 160 ? -10.312 8.844 2.012 1 98.56 160 VAL B CA 1
ATOM 2960 C C . VAL B 1 160 ? -9.172 9.078 1.022 1 98.56 160 VAL B C 1
ATOM 2962 O O . VAL B 1 160 ? -8.508 8.125 0.598 1 98.56 160 VAL B O 1
ATOM 2965 N N . ARG B 1 161 ? -8.945 10.336 0.743 1 97.88 161 ARG B N 1
ATOM 2966 C CA . ARG B 1 161 ? -8.031 10.719 -0.329 1 97.88 161 ARG B CA 1
ATOM 2967 C C . ARG B 1 161 ? -7.59 12.172 -0.178 1 97.88 161 ARG B C 1
ATOM 2969 O O . ARG B 1 161 ? -8.336 13 0.346 1 97.88 161 ARG B O 1
ATOM 2976 N N . TRP B 1 162 ? -6.441 12.445 -0.559 1 97.06 162 TRP B N 1
ATOM 2977 C CA . TRP B 1 162 ? -6.07 13.844 -0.768 1 97.06 162 TRP B CA 1
ATOM 2978 C C . TRP B 1 162 ? -5.156 13.984 -1.978 1 97.06 162 TRP B C 1
ATOM 2980 O O . TRP B 1 162 ? -4.355 13.094 -2.268 1 97.06 162 TRP B O 1
ATOM 2990 N N . ASP B 1 163 ? -5.344 14.992 -2.695 1 96.44 163 ASP B N 1
ATOM 2991 C CA . ASP B 1 163 ? -4.57 15.367 -3.877 1 96.44 163 ASP B CA 1
ATOM 2992 C C . ASP B 1 163 ? -3.809 16.672 -3.645 1 96.44 163 ASP B C 1
ATOM 2994 O O . ASP B 1 163 ? -4.297 17.562 -2.957 1 96.44 163 ASP B O 1
ATOM 2998 N N . PHE B 1 164 ? -2.65 16.656 -4.223 1 94.88 164 PHE B N 1
ATOM 2999 C CA . PHE B 1 164 ? -1.852 17.859 -4.109 1 94.88 164 PHE B CA 1
ATOM 3000 C C . PHE B 1 164 ? -1.782 18.594 -5.441 1 94.88 164 PHE B C 1
ATOM 3002 O O . PHE B 1 164 ? -2.061 18.016 -6.492 1 94.88 164 PHE B O 1
ATOM 3009 N N . TYR B 1 165 ? -1.382 19.812 -5.355 1 92.12 165 TYR B N 1
ATOM 3010 C CA . TYR B 1 165 ? -1.367 20.703 -6.5 1 92.12 165 TYR B CA 1
ATOM 3011 C C . TYR B 1 165 ? -0.428 20.188 -7.586 1 92.12 165 TYR B C 1
ATOM 3013 O O . TYR B 1 165 ? -0.636 20.453 -8.773 1 92.12 165 TYR B O 1
ATOM 3021 N N .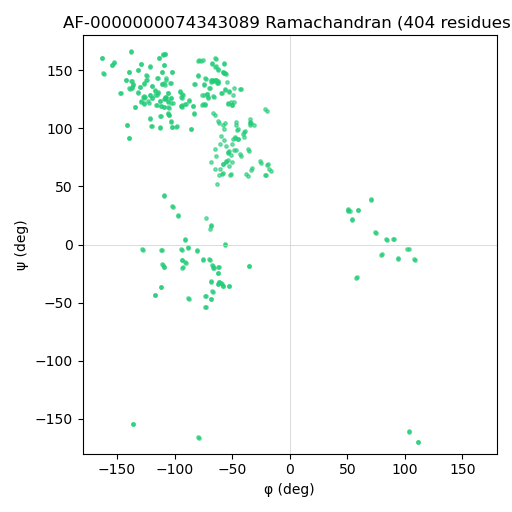 ASP B 1 166 ? 0.504 19.438 -7.25 1 89.62 166 ASP B N 1
ATOM 3022 C CA . ASP B 1 166 ? 1.521 19 -8.203 1 89.62 166 ASP B CA 1
ATOM 3023 C C . ASP B 1 166 ? 1.121 17.688 -8.867 1 89.62 166 ASP B C 1
ATOM 3025 O O . ASP B 1 166 ? 1.912 17.094 -9.602 1 89.62 166 ASP B O 1
ATOM 3029 N N . GLY B 1 167 ? -0.023 17.25 -8.562 1 90.81 167 GLY B N 1
ATOM 3030 C CA . GLY B 1 167 ? -0.536 16.094 -9.266 1 90.81 167 GLY B CA 1
ATOM 3031 C C . GLY B 1 167 ? -0.45 14.82 -8.445 1 90.81 167 GLY B C 1
ATOM 3032 O O . GLY B 1 167 ? -0.947 13.773 -8.867 1 90.81 167 GLY B O 1
ATOM 3033 N N . ILE B 1 168 ? 0.142 14.875 -7.254 1 94.38 168 ILE B N 1
ATOM 3034 C CA . ILE B 1 168 ? 0.233 13.703 -6.387 1 94.38 168 ILE B CA 1
ATOM 3035 C C . ILE B 1 168 ? -1.148 13.367 -5.832 1 94.38 168 ILE B C 1
ATOM 3037 O O . ILE B 1 168 ? -1.855 14.25 -5.332 1 94.38 168 ILE B O 1
ATOM 3041 N N . SER B 1 169 ? -1.502 12.109 -6.035 1 95.56 169 SER B N 1
ATOM 3042 C CA . SER B 1 169 ? -2.721 11.609 -5.406 1 95.56 169 SER B CA 1
ATOM 3043 C C . SER B 1 169 ? -2.404 10.625 -4.289 1 95.56 169 SER B C 1
ATOM 3045 O O . SER B 1 169 ? -1.505 9.789 -4.426 1 95.56 169 SER B O 1
ATOM 3047 N N . THR B 1 170 ? -3.139 10.75 -3.193 1 97.19 170 THR B N 1
ATOM 3048 C CA . THR B 1 170 ? -2.918 9.93 -2.008 1 97.19 170 THR B CA 1
ATOM 3049 C C . THR B 1 170 ? -4.211 9.25 -1.571 1 97.19 170 THR B C 1
ATOM 3051 O O . THR B 1 170 ? -5.234 9.914 -1.38 1 97.19 170 THR B O 1
ATOM 3054 N N . HIS B 1 171 ? -4.184 7.945 -1.529 1 97.62 171 HIS B N 1
ATOM 3055 C CA . HIS B 1 171 ? -5.328 7.156 -1.091 1 97.62 171 HIS B CA 1
ATOM 3056 C C . HIS B 1 171 ? -5.082 6.547 0.284 1 97.62 171 HIS B C 1
ATOM 3058 O O . HIS B 1 171 ? -4.078 5.859 0.494 1 97.62 171 HIS B O 1
ATOM 3064 N N . VAL B 1 172 ? -6.027 6.789 1.204 1 98.69 172 VAL B N 1
ATOM 3065 C CA . VAL B 1 172 ? -5.883 6.305 2.572 1 98.69 172 VAL B CA 1
ATOM 3066 C C . VAL B 1 172 ? -6.34 4.852 2.658 1 98.69 172 VAL B C 1
ATOM 3068 O O . VAL B 1 172 ? -7.535 4.562 2.561 1 98.69 172 VAL B O 1
ATOM 3071 N N . MET B 1 173 ? -5.375 4.02 2.904 1 98.5 173 MET B N 1
ATOM 3072 C CA . MET B 1 173 ? -5.672 2.592 2.924 1 98.5 173 MET B CA 1
ATOM 3073 C C . MET B 1 173 ? -6.125 2.148 4.312 1 98.5 173 MET B C 1
ATOM 3075 O O . MET B 1 173 ? -7.07 1.369 4.441 1 98.5 173 MET B O 1
ATOM 3079 N N . THR B 1 174 ? -5.418 2.564 5.309 1 98.62 174 THR B N 1
ATOM 3080 C CA . THR B 1 174 ? -5.801 2.35 6.699 1 98.62 174 THR B CA 1
ATOM 3081 C C . THR B 1 174 ? -5.695 3.646 7.496 1 98.62 174 THR B C 1
ATOM 3083 O O . THR B 1 174 ? -4.949 4.551 7.121 1 98.62 174 THR B O 1
ATOM 3086 N N . TYR B 1 175 ? -6.516 3.768 8.477 1 98.75 175 TYR B N 1
ATOM 3087 C CA . TYR B 1 175 ? -6.582 4.941 9.344 1 98.75 175 TYR B CA 1
ATOM 3088 C C . TYR B 1 175 ? -6.824 4.539 10.797 1 98.75 175 TYR B C 1
ATOM 3090 O O . TYR B 1 175 ? -7.945 4.191 11.172 1 98.75 175 TYR B O 1
ATOM 3098 N N . GLU B 1 176 ? -5.742 4.586 11.594 1 98.38 176 GLU B N 1
ATOM 3099 C CA . GLU B 1 176 ? -5.797 4.121 12.977 1 98.38 176 GLU B CA 1
ATOM 3100 C C . GLU B 1 176 ? -5.629 5.277 13.953 1 98.38 176 GLU B C 1
ATOM 3102 O O . GLU B 1 176 ? -4.504 5.676 14.266 1 98.38 176 GLU B O 1
ATOM 3107 N N . ILE B 1 177 ? -6.766 5.734 14.492 1 98.44 177 ILE B N 1
ATOM 3108 C CA . ILE B 1 177 ? -6.762 6.844 15.438 1 98.44 177 ILE B CA 1
ATOM 3109 C C . ILE B 1 177 ? -6.129 6.398 16.75 1 98.44 177 ILE B C 1
ATOM 3111 O O . ILE B 1 177 ? -6.402 5.301 17.234 1 98.44 177 ILE B O 1
ATOM 3115 N N . GLY B 1 178 ? -5.27 7.184 17.281 1 98.56 178 GLY B N 1
ATOM 3116 C CA . GLY B 1 178 ? -4.676 6.934 18.578 1 98.56 178 GLY B CA 1
ATOM 3117 C C . GLY B 1 178 ? -3.348 6.203 18.5 1 98.56 178 GLY B C 1
ATOM 3118 O O . GLY B 1 178 ? -2.619 6.113 19.484 1 98.56 178 GLY B O 1
ATOM 3119 N N . ALA B 1 179 ? -3.004 5.676 17.359 1 98.38 179 ALA B N 1
ATOM 3120 C CA . ALA B 1 179 ? -1.733 4.977 17.203 1 98.38 179 ALA B CA 1
ATOM 3121 C C . ALA B 1 179 ? -0.557 5.941 17.297 1 98.38 179 ALA B C 1
ATOM 3123 O O . ALA B 1 179 ? -0.622 7.062 16.781 1 98.38 179 ALA B O 1
ATOM 3124 N N . VAL B 1 180 ? 0.527 5.441 17.953 1 98 180 VAL B N 1
ATOM 3125 C CA . VAL B 1 180 ? 1.71 6.27 18.156 1 98 180 VAL B CA 1
ATOM 3126 C C . VAL B 1 180 ? 2.961 5.492 17.766 1 98 180 VAL B C 1
ATOM 3128 O O . VAL B 1 180 ? 3.115 4.32 18.125 1 98 180 VAL B O 1
ATOM 3131 N N . LEU B 1 181 ? 3.783 6.125 16.969 1 97.56 181 LEU B N 1
ATOM 3132 C CA . LEU B 1 181 ? 5.07 5.527 16.641 1 97.56 181 LEU B CA 1
ATOM 3133 C C . LEU B 1 181 ? 6.016 5.555 17.828 1 97.56 181 LEU B C 1
ATOM 3135 O O . LEU B 1 181 ? 6.195 6.602 18.469 1 97.56 181 LEU B O 1
ATOM 3139 N N . PRO B 1 182 ? 6.594 4.391 18.125 1 94.81 182 PRO B N 1
ATOM 3140 C CA . PRO B 1 182 ? 7.555 4.398 19.234 1 94.81 182 PRO B CA 1
ATOM 3141 C C . PRO B 1 182 ? 8.695 5.387 19.016 1 94.81 182 PRO B C 1
ATOM 3143 O O . PRO B 1 182 ? 9.164 5.559 17.891 1 94.81 182 PRO B O 1
ATOM 3146 N N . ASP B 1 183 ? 9.211 5.961 20.094 1 92.5 183 ASP B N 1
ATOM 3147 C CA . ASP B 1 183 ? 10.25 6.984 20.047 1 92.5 183 ASP B CA 1
ATOM 3148 C C . ASP B 1 183 ? 11.523 6.441 19.391 1 92.5 183 ASP B C 1
ATOM 3150 O O . ASP B 1 183 ? 12.242 7.176 18.719 1 92.5 183 ASP B O 1
ATOM 3154 N N . SER B 1 184 ? 11.797 5.219 19.547 1 87.31 184 SER B N 1
ATOM 3155 C CA . SER B 1 184 ? 13.023 4.605 19.062 1 87.31 184 SER B CA 1
ATOM 3156 C C . SER B 1 184 ? 13.07 4.598 17.531 1 87.31 184 SER B C 1
ATOM 3158 O O . SER B 1 184 ? 14.148 4.512 16.938 1 87.31 184 SER B O 1
ATOM 3160 N N . VAL B 1 185 ? 11.922 4.727 16.906 1 86.94 185 VAL B N 1
ATOM 3161 C CA . VAL B 1 185 ? 11.867 4.656 15.453 1 86.94 185 VAL B CA 1
ATOM 3162 C C . VAL B 1 185 ? 11.961 6.062 14.867 1 86.94 185 VAL B C 1
ATOM 3164 O O . VAL B 1 185 ? 12.273 6.227 13.68 1 86.94 185 VAL B O 1
ATOM 3167 N N . VAL B 1 186 ? 11.812 7.078 15.672 1 88.69 186 VAL B N 1
ATOM 3168 C CA . VAL B 1 186 ? 11.695 8.445 15.188 1 88.69 186 VAL B CA 1
ATOM 3169 C C . VAL B 1 186 ? 13.078 9.102 15.156 1 88.69 186 VAL B C 1
ATOM 3171 O O . VAL B 1 186 ? 13.297 10.07 14.43 1 88.69 186 VAL B O 1
ATOM 3174 N N . GLN B 1 187 ? 14.031 8.617 15.852 1 89.44 187 GLN B N 1
ATOM 3175 C CA . GLN B 1 187 ? 15.344 9.242 15.953 1 89.44 187 GLN B CA 1
ATOM 3176 C C . GLN B 1 187 ? 16.141 9.055 14.664 1 89.44 187 GLN B C 1
ATOM 3178 O O . GLN B 1 187 ? 16.391 7.926 14.242 1 89.44 187 GLN B O 1
ATOM 3183 N N . ALA B 1 188 ? 16.484 10.234 14.094 1 91.88 188 ALA B N 1
ATOM 3184 C CA . ALA B 1 188 ? 17.344 10.188 12.906 1 91.88 188 ALA B CA 1
ATOM 3185 C C . ALA B 1 188 ? 18.688 9.57 13.234 1 91.88 188 ALA B C 1
ATOM 3187 O O . ALA B 1 188 ? 19.188 9.703 14.352 1 91.88 188 ALA B O 1
ATOM 3188 N N . PRO B 1 189 ? 19.25 8.969 12.289 1 92.75 189 PRO B N 1
ATOM 3189 C CA . PRO B 1 189 ? 20.562 8.352 12.531 1 92.75 189 PRO B CA 1
ATOM 3190 C C . PRO B 1 189 ? 21.641 9.375 12.844 1 92.75 189 PRO B C 1
ATOM 3192 O O . PRO B 1 189 ? 21.5 10.555 12.516 1 92.75 189 PRO B O 1
ATOM 3195 N N . GLU B 1 190 ? 22.672 8.867 13.438 1 89.56 190 GLU B N 1
ATOM 3196 C CA . GLU B 1 190 ? 23.766 9.711 13.898 1 89.56 190 GLU B CA 1
ATOM 3197 C C . GLU B 1 190 ? 24.375 10.508 12.75 1 89.56 190 GLU B C 1
ATOM 3199 O O . GLU B 1 190 ? 24.75 11.672 12.922 1 89.56 190 GLU B O 1
ATOM 3204 N N . TYR B 1 191 ? 24.438 9.914 11.562 1 91.94 191 TYR B N 1
ATOM 3205 C CA . TYR B 1 191 ? 25.125 10.539 10.438 1 91.94 191 TYR B CA 1
ATOM 3206 C C . TYR B 1 191 ? 24.344 11.758 9.945 1 91.94 191 TYR B C 1
ATOM 3208 O O . TYR B 1 191 ? 24.859 12.555 9.156 1 91.94 191 TYR B O 1
ATOM 3216 N N . CYS B 1 192 ? 23.125 11.914 10.391 1 93 192 CYS B N 1
ATOM 3217 C CA . CYS B 1 192 ? 22.359 13.109 10.031 1 93 192 CYS B CA 1
ATOM 3218 C C . CYS B 1 192 ? 22.844 14.32 10.812 1 93 192 CYS B C 1
ATOM 3220 O O . CYS B 1 192 ? 22.547 15.461 10.453 1 93 192 CYS B O 1
ATOM 3222 N N . PHE B 1 193 ? 23.625 14.141 11.805 1 89.12 193 PHE B N 1
ATOM 3223 C CA . PHE B 1 193 ? 24.016 15.227 12.695 1 89.12 193 PHE B CA 1
ATOM 3224 C C . PHE B 1 193 ? 25.5 15.555 12.523 1 89.12 193 PHE B C 1
ATOM 3226 O O . PHE B 1 193 ? 26 16.516 13.102 1 89.12 193 PHE B O 1
ATOM 3233 N N . THR B 1 194 ? 26.328 14.688 11.914 1 79 194 THR B N 1
ATOM 3234 C CA . THR B 1 194 ? 27.766 14.922 11.812 1 79 194 THR B CA 1
ATOM 3235 C C . THR B 1 194 ? 28.109 15.531 10.453 1 79 194 THR B C 1
ATOM 3237 O O . THR B 1 194 ? 29.25 15.914 10.219 1 79 194 THR B O 1
ATOM 3240 N N . GLY B 1 195 ? 27.234 16.266 9.688 1 63.41 195 GLY B N 1
ATOM 3241 C CA . GLY B 1 195 ? 27.516 17 8.469 1 63.41 195 GLY B CA 1
ATOM 3242 C C . GLY B 1 195 ? 28.094 16.125 7.367 1 63.41 195 GLY B C 1
ATOM 3243 O O . GLY B 1 195 ? 28.266 16.578 6.234 1 63.41 195 GLY B O 1
ATOM 3244 N N . THR B 1 196 ? 28.734 15.148 7.664 1 50.56 196 THR B N 1
ATOM 3245 C CA . THR B 1 196 ? 29.484 14.453 6.621 1 50.56 196 THR B CA 1
ATOM 3246 C C . THR B 1 196 ? 28.547 13.773 5.641 1 50.56 196 THR B C 1
ATOM 3248 O O . THR B 1 196 ? 28.375 12.547 5.676 1 50.56 196 THR B O 1
ATOM 3251 N N . VAL B 1 197 ? 27.359 14.164 5.691 1 51.28 197 VAL B N 1
ATOM 3252 C CA . VAL B 1 197 ? 26.609 13.438 4.668 1 51.28 197 VAL B CA 1
ATOM 3253 C C . VAL B 1 197 ? 27.125 13.828 3.281 1 51.28 197 VAL B C 1
ATOM 3255 O O . VAL B 1 197 ? 27.453 14.992 3.041 1 51.28 197 VAL B O 1
ATOM 3258 N N . ASN B 1 198 ? 27.766 12.953 2.588 1 43.16 198 ASN B N 1
ATOM 3259 C CA . ASN B 1 198 ? 28.297 13.148 1.245 1 43.16 198 ASN B CA 1
ATOM 3260 C C . ASN B 1 198 ? 27.391 14.047 0.406 1 43.16 198 ASN B C 1
ATOM 3262 O O . ASN B 1 198 ? 27.578 14.148 -0.81 1 43.16 198 ASN B O 1
ATOM 3266 N N . GLY B 1 199 ? 26.188 14.273 0.698 1 40.69 199 GLY B N 1
ATOM 3267 C CA . GLY B 1 199 ? 25.516 15.008 -0.362 1 40.69 199 GLY B CA 1
ATOM 3268 C C . GLY B 1 199 ? 25.922 16.469 -0.427 1 40.69 199 GLY B C 1
ATOM 3269 O O . GLY B 1 199 ? 26.469 17 0.534 1 40.69 199 GLY B O 1
ATOM 3270 N N . ASN B 1 200 ? 26.047 17.125 -1.706 1 36.56 200 ASN B N 1
ATOM 3271 C CA . ASN B 1 200 ? 26.406 18.469 -2.145 1 36.56 200 ASN B CA 1
ATOM 3272 C C . ASN B 1 200 ? 25.656 19.531 -1.362 1 36.56 200 ASN B C 1
ATOM 3274 O O . ASN B 1 200 ? 24.422 19.531 -1.345 1 36.56 200 ASN B O 1
ATOM 3278 N N . ALA B 1 201 ? 26.203 20.094 -0.199 1 35.88 201 ALA B N 1
ATOM 3279 C CA . ALA B 1 201 ? 25.781 21.344 0.413 1 35.88 201 ALA B CA 1
ATOM 3280 C C . ALA B 1 201 ? 25.328 22.344 -0.647 1 35.88 201 ALA B C 1
ATOM 3282 O O . ALA B 1 201 ? 26.078 22.625 -1.592 1 35.88 201 ALA B O 1
ATOM 3283 N N . PHE B 1 202 ? 24.047 22.578 -0.808 1 29.77 202 PHE B N 1
ATOM 3284 C CA . PHE B 1 202 ? 23.656 23.75 -1.589 1 29.77 202 PHE B CA 1
ATOM 3285 C C . PHE B 1 202 ? 24.328 25.016 -1.042 1 29.77 202 PHE B C 1
ATOM 3287 O O . PHE B 1 202 ? 24.125 25.359 0.122 1 29.77 202 PHE B O 1
ATOM 3294 N N . SER B 1 203 ? 25.547 25.203 -1.393 1 29.05 203 SER B N 1
ATOM 3295 C CA . SER B 1 203 ? 26.047 26.562 -1.237 1 29.05 203 SER B CA 1
ATOM 3296 C C . SER B 1 203 ? 24.984 27.578 -1.633 1 29.05 203 SER B C 1
ATOM 3298 O O . SER B 1 203 ? 24.484 27.562 -2.758 1 29.05 203 SER B O 1
ATOM 3300 N N . THR B 1 204 ? 24.219 28.141 -0.661 1 24.25 204 THR B N 1
ATOM 3301 C CA . THR B 1 204 ? 23.688 29.438 -1.049 1 24.25 204 THR B CA 1
ATOM 3302 C C . THR B 1 204 ? 24.812 30.406 -1.399 1 24.25 204 THR B C 1
ATOM 3304 O O . THR B 1 204 ? 25.891 30.375 -0.78 1 24.25 204 THR B O 1
#